Protein 4YJ6 (pdb70)

CATH classification: 3.90.1300.10

Secondary structure (DSSP, 8-state):
--STT--HHHHHHHHHTTSS-HHHHHHHHHHHHHHHHHHH--EEEE-HHHHHHHHHHHHHH--------TT-EE---SS---BT----TTT-GGGTT--BPTT---HHHH--TTSPEE-EEE---GGG-SSS---TTT-PPEETTEEEEE--SSSHHHHHHHHTTS-SEEEEEESSSTTTHHHHHHT-EEEEPPTTTS-----S-TT-SS---EEEEEESSHHHHHH---S----TTSTT-------GGGGTT---TT-EEEE-SSTTT----HHHHHHHHHHHHHHHHTT-EEEE------S-S---HHHH--HHHHHH--HHHHTT--TTTTTGGGS-TT--HHHHHTT--HHHHHHHHHHHHHHHH--TTTTT-SEEE--S----PBP-SSS-----SEETTEE--TTTTT--HHHHHH---EEE---EEETTEEE--EEESTT-HHHHHHHHHHHHHHS--GGGGHHHHT---

Organism: NCBI:txid641298

Structure (mmCIF, N/CA/C/O backbone):
data_4YJ6
#
_entry.id   4YJ6
#
_cell.length_a   75.760
_cell.length_b   75.760
_cell.length_c   214.000
_cell.angle_alpha   90.00
_cell.angle_beta   90.00
_cell.angle_gamma   90.00
#
_symmetry.space_group_name_H-M   'P 41 21 2'
#
loop_
_entity.id
_entity.type
_entity.pdbx_description
1 polymer 'Aryl acylamidase'
2 non-polymer 'PHOSPHATE ION'
3 water water
#
loop_
_atom_site.group_PDB
_atom_site.id
_atom_site.type_symbol
_atom_site.label_atom_id
_atom_site.label_alt_id
_atom_site.label_comp_id
_atom_site.label_asym_id
_atom_site.label_entity_id
_atom_site.label_seq_id
_atom_site.pdbx_PDB_ins_code
_atom_site.Cartn_x
_atom_site.Cartn_y
_atom_site.Cartn_z
_atom_site.occupancy
_atom_site.B_iso_or_equiv
_atom_site.auth_seq_id
_atom_site.auth_comp_id
_atom_site.auth_asym_id
_atom_site.auth_atom_id
_atom_site.pdbx_PDB_model_num
ATOM 1 N N . SER A 1 6 ? 74.643 13.289 111.354 1.00 37.44 6 SER A N 1
ATOM 2 C CA . SER A 1 6 ? 74.015 14.296 112.214 1.00 34.19 6 SER A CA 1
ATOM 3 C C . SER A 1 6 ? 72.489 14.101 112.317 1.00 30.37 6 SER A C 1
ATOM 4 O O . SER A 1 6 ? 71.819 13.784 111.337 1.00 33.01 6 SER A O 1
ATOM 11 N N . PRO A 1 7 ? 71.928 14.264 113.518 1.00 30.77 7 PRO A N 1
ATOM 12 C CA . PRO A 1 7 ? 70.470 14.175 113.540 1.00 27.57 7 PRO A CA 1
ATOM 13 C C . PRO A 1 7 ? 69.815 15.431 112.979 1.00 25.52 7 PRO A C 1
ATOM 14 O O . PRO A 1 7 ? 68.621 15.405 112.714 1.00 29.64 7 PRO A O 1
ATOM 25 N N . VAL A 1 8 ? 70.575 16.514 112.798 1.00 26.24 8 VAL A N 1
ATOM 26 C CA . VAL A 1 8 ? 69.955 17.792 112.431 1.00 22.22 8 VAL A CA 1
ATOM 27 C C . VAL A 1 8 ? 70.532 18.472 111.162 1.00 20.95 8 VAL A C 1
ATOM 28 O O . VAL A 1 8 ? 69.891 19.335 110.606 1.00 18.30 8 VAL A O 1
ATOM 41 N N . HIS A 1 9 ? 71.724 18.105 110.715 1.00 17.58 9 HIS A N 1
ATOM 42 C CA . HIS A 1 9 ? 72.319 18.751 109.539 1.00 17.46 9 HIS A CA 1
ATOM 43 C C . HIS A 1 9 ? 71.347 18.641 108.377 1.00 18.05 9 HIS A C 1
ATOM 44 O O . HIS A 1 9 ? 70.827 17.552 108.096 1.00 18.12 9 HIS A O 1
ATOM 58 N N . TRP A 1 10 ? 71.093 19.771 107.714 1.00 17.46 10 TRP A N 1
ATOM 59 C CA . TRP A 1 10 ? 70.210 19.832 106.532 1.00 15.90 10 TRP A CA 1
ATOM 60 C C . TRP A 1 10 ? 68.701 19.621 106.772 1.00 16.87 10 TRP A C 1
ATOM 61 O O . TRP A 1 10 ? 67.903 19.654 105.817 1.00 18.13 10 TRP A O 1
ATOM 82 N N . LYS A 1 11 ? 68.280 19.408 108.013 1.00 15.54 11 LYS A N 1
ATOM 83 C CA . LYS A 1 11 ? 66.862 19.276 108.286 1.00 16.17 11 LYS A CA 1
ATOM 84 C C . LYS A 1 11 ? 66.200 20.655 108.149 1.00 15.24 11 LYS A C 1
ATOM 85 O O . LYS A 1 11 ? 66.813 21.669 108.524 1.00 14.91 11 LYS A O 1
ATOM 104 N N . SER A 1 12 ? 64.975 20.671 107.636 1.00 14.86 12 SER A N 1
ATOM 105 C CA . SER A 1 12 ? 64.215 21.927 107.555 1.00 12.77 12 SER A CA 1
ATOM 106 C C . SER A 1 12 ? 63.628 22.322 108.905 1.00 14.26 12 SER A C 1
ATOM 107 O O . SER A 1 12 ? 63.553 21.515 109.830 1.00 12.92 12 SER A O 1
ATOM 115 N N . ALA A 1 13 ? 63.227 23.584 109.038 1.00 13.17 13 ALA A N 1
ATOM 116 C CA . ALA A 1 13 ? 62.521 23.994 110.254 1.00 14.79 13 ALA A CA 1
ATOM 117 C C . ALA A 1 13 ? 61.226 23.201 110.394 1.00 13.58 13 ALA A C 1
ATOM 118 O O . ALA A 1 13 ? 60.863 22.801 111.499 1.00 13.16 13 ALA A O 1
ATOM 125 N N . ALA A 1 14 ? 60.514 22.987 109.280 1.00 12.43 14 ALA A N 1
ATOM 126 C CA . ALA A 1 14 ? 59.287 22.202 109.338 1.00 14.65 14 ALA A CA 1
ATOM 127 C C . ALA A 1 14 ? 59.601 20.799 109.865 1.00 13.67 14 ALA A C 1
ATOM 128 O O . ALA A 1 14 ? 58.871 20.265 110.700 1.00 14.84 14 ALA A O 1
ATOM 135 N N . GLU A 1 15 ? 60.689 20.211 109.407 1.00 12.53 15 GLU A N 1
ATOM 136 C CA . GLU A 1 15 ? 61.051 18.860 109.869 1.00 13.79 15 GLU A CA 1
ATOM 137 C C . GLU A 1 15 ? 61.416 18.852 111.342 1.00 14.19 15 GLU A C 1
ATOM 138 O O . GLU A 1 15 ? 60.979 17.981 112.079 1.00 15.02 15 GLU A O 1
ATOM 150 N N . ILE A 1 16 ? 62.234 19.805 111.776 1.00 12.96 16 ILE A N 1
ATOM 151 C CA . ILE A 1 16 ? 62.594 19.867 113.200 1.00 14.47 16 ILE A CA 1
ATOM 152 C C . ILE A 1 16 ? 61.389 20.080 114.094 1.00 14.14 16 ILE A C 1
ATOM 153 O O . ILE A 1 16 ? 61.262 19.458 115.165 1.00 14.39 16 ILE A O 1
ATOM 169 N N . VAL A 1 17 ? 60.504 20.989 113.711 1.00 12.79 17 VAL A N 1
ATOM 170 C CA . VAL A 1 17 ? 59.300 21.218 114.504 1.00 14.48 17 VAL A CA 1
ATOM 171 C C . VAL A 1 17 ? 58.578 19.882 114.730 1.00 15.98 17 VAL A C 1
ATOM 172 O O . VAL A 1 17 ? 58.123 19.569 115.826 1.00 15.66 17 VAL A O 1
ATOM 185 N N . GLU A 1 18 ? 58.456 19.100 113.667 1.00 14.98 18 GLU A N 1
ATOM 186 C CA . GLU A 1 18 ? 57.719 17.832 113.785 1.00 15.37 18 GLU A CA 1
ATOM 187 C C . GLU A 1 18 ? 58.489 16.808 114.626 1.00 16.30 18 GLU A C 1
ATOM 188 O O . GLU A 1 18 ? 57.883 16.060 115.419 1.00 16.70 18 GLU A O 1
ATOM 200 N N . LEU A 1 19 ? 59.809 16.739 114.436 1.00 13.22 19 LEU A N 1
ATOM 201 C CA . LEU A 1 19 ? 60.663 15.823 115.199 1.00 14.77 19 LEU A CA 1
ATOM 202 C C . LEU A 1 19 ? 60.547 16.134 116.690 1.00 15.79 19 LEU A C 1
ATOM 203 O O . LEU A 1 19 ? 60.473 15.239 117.527 1.00 13.89 19 LEU A O 1
ATOM 219 N N . VAL A 1 20 ? 60.513 17.417 117.023 1.00 12.67 20 VAL A N 1
ATOM 220 C CA . VAL A 1 20 ? 60.463 17.794 118.436 1.00 14.00 20 VAL A CA 1
ATOM 221 C C . VAL A 1 20 ? 59.039 17.602 119.004 1.00 16.69 20 VAL A C 1
ATOM 222 O O . VAL A 1 20 ? 58.871 17.041 120.092 1.00 17.66 20 VAL A O 1
ATOM 235 N N . LYS A 1 21 ? 58.012 17.985 118.241 1.00 15.20 21 LYS A N 1
ATOM 236 C CA . LYS A 1 21 ? 56.640 17.883 118.712 1.00 21.01 21 LYS A CA 1
ATOM 237 C C . LYS A 1 21 ? 56.255 16.424 118.933 1.00 19.47 21 LYS A C 1
ATOM 238 O O . LYS A 1 21 ? 55.537 16.093 119.894 1.00 23.50 21 LYS A O 1
ATOM 257 N N . SER A 1 22 ? 56.713 15.550 118.049 1.00 18.46 22 SER A N 1
ATOM 258 C CA . SER A 1 22 ? 56.414 14.123 118.179 1.00 21.39 22 SER A CA 1
ATOM 259 C C . SER A 1 22 ? 57.335 13.381 119.142 1.00 22.49 22 SER A C 1
ATOM 260 O O . SER A 1 22 ? 57.259 12.144 119.263 1.00 19.79 22 SER A O 1
ATOM 268 N N . LYS A 1 23 ? 58.191 14.132 119.837 1.00 17.28 23 LYS A N 1
ATOM 269 C CA . LYS A 1 23 ? 59.139 13.574 120.802 1.00 20.43 23 LYS A CA 1
ATOM 270 C C . LYS A 1 23 ? 60.143 12.599 120.197 1.00 20.53 23 LYS A C 1
ATOM 271 O O . LYS A 1 23 ? 60.667 11.725 120.891 1.00 19.39 23 LYS A O 1
ATOM 290 N N . GLN A 1 24 ? 60.435 12.732 118.909 1.00 16.09 24 GLN A N 1
ATOM 291 C CA . GLN A 1 24 ? 61.479 11.908 118.322 1.00 18.34 24 GLN A CA 1
ATOM 292 C C . GLN A 1 24 ? 62.872 12.369 118.708 1.00 23.11 24 GLN A C 1
ATOM 293 O O . GLN A 1 24 ? 63.818 11.578 118.742 1.00 21.96 24 GLN A O 1
ATOM 307 N N . ILE A 1 25 ? 63.004 13.656 118.999 1.00 18.09 25 ILE A N 1
ATOM 308 C CA . ILE A 1 25 ? 64.292 14.194 119.397 1.00 17.84 25 ILE A CA 1
ATOM 309 C C . ILE A 1 25 ? 64.003 15.241 120.461 1.00 17.11 25 ILE A C 1
ATOM 310 O O . ILE A 1 25 ? 63.024 15.967 120.354 1.00 16.86 25 ILE A O 1
ATOM 326 N N . SER A 1 26 ? 64.835 15.292 121.494 1.00 18.08 26 SER A N 1
ATOM 327 C CA . SER A 1 26 ? 64.698 16.309 122.534 1.00 15.59 26 SER A CA 1
ATOM 328 C C . SER A 1 26 ? 65.273 17.645 122.070 1.00 14.77 26 SER A C 1
ATOM 329 O O . SER A 1 26 ? 66.258 17.661 121.372 1.00 15.26 26 SER A O 1
ATOM 337 N N . PRO A 1 27 ? 64.672 18.767 122.521 1.00 13.62 27 PRO A N 1
ATOM 338 C CA . PRO A 1 27 ? 65.307 20.082 122.324 1.00 14.47 27 PRO A CA 1
ATOM 339 C C . PRO A 1 27 ? 66.767 20.069 122.794 1.00 13.77 27 PRO A C 1
ATOM 340 O O . PRO A 1 27 ? 67.615 20.698 122.164 1.00 13.55 27 PRO A O 1
ATOM 351 N N . ARG A 1 28 ? 67.066 19.363 123.885 1.00 14.68 28 ARG A N 1
ATOM 352 C CA . ARG A 1 28 ? 68.455 19.271 124.327 1.00 17.25 28 ARG A CA 1
ATOM 353 C C . ARG A 1 28 ? 69.354 18.714 123.241 1.00 15.48 28 ARG A C 1
ATOM 354 O O . ARG A 1 28 ? 70.470 19.181 123.052 1.00 16.10 28 ARG A O 1
ATOM 375 N N . GLU A 1 29 ? 68.876 17.691 122.521 1.00 15.08 29 GLU A N 1
ATOM 376 C CA . GLU A 1 29 ? 69.705 17.051 121.535 1.00 16.51 29 GLU A CA 1
ATOM 377 C C . GLU A 1 29 ? 69.811 17.956 120.298 1.00 15.59 29 GLU A C 1
ATOM 378 O O . GLU A 1 29 ? 70.842 18.028 119.669 1.00 16.54 29 GLU A O 1
ATOM 390 N N . VAL A 1 30 ? 68.747 18.680 119.983 1.00 13.21 30 VAL A N 1
ATOM 391 C CA . VAL A 1 30 ? 68.843 19.647 118.884 1.00 13.80 30 VAL A CA 1
ATOM 392 C C . VAL A 1 30 ? 69.962 20.642 119.189 1.00 13.93 30 VAL A C 1
ATOM 393 O O . VAL A 1 30 ? 70.782 20.952 118.335 1.00 14.55 30 VAL A O 1
ATOM 406 N N . VAL A 1 31 ? 70.008 21.153 120.417 1.00 13.10 31 VAL A N 1
ATOM 407 C CA . VAL A 1 31 ? 71.034 22.159 120.745 1.00 12.63 31 VAL A CA 1
ATOM 408 C C . VAL A 1 31 ? 72.438 21.546 120.670 1.00 15.08 31 VAL A C 1
ATOM 409 O O . VAL A 1 31 ? 73.335 22.124 120.061 1.00 14.93 31 VAL A O 1
ATOM 422 N N . GLU A 1 32 ? 72.652 20.376 121.287 1.00 14.47 32 GLU A N 1
ATOM 423 C CA . GLU A 1 32 ? 74.023 19.831 121.311 1.00 14.35 32 GLU A CA 1
ATOM 424 C C . GLU A 1 32 ? 74.486 19.451 119.911 1.00 16.79 32 GLU A C 1
ATOM 425 O O . GLU A 1 32 ? 75.637 19.645 119.556 1.00 16.06 32 GLU A O 1
ATOM 437 N N . SER A 1 33 ? 73.576 18.922 119.101 1.00 15.25 33 SER A N 1
ATOM 438 C CA . SER A 1 33 ? 73.918 18.534 117.737 1.00 16.50 33 SER A CA 1
ATOM 439 C C . SER A 1 33 ? 74.177 19.752 116.857 1.00 16.92 33 SER A C 1
ATOM 440 O O . SER A 1 33 ? 75.003 19.687 115.943 1.00 16.91 33 SER A O 1
ATOM 448 N N . THR A 1 34 ? 73.483 20.851 117.128 1.00 15.36 34 THR A N 1
ATOM 449 C CA . THR A 1 34 ? 73.713 22.081 116.358 1.00 15.27 34 THR A CA 1
ATOM 450 C C . THR A 1 34 ? 75.063 22.662 116.768 1.00 15.55 34 THR A C 1
ATOM 451 O O . THR A 1 34 ? 75.825 23.150 115.948 1.00 14.75 34 THR A O 1
ATOM 462 N N . ILE A 1 35 ? 75.365 22.581 118.056 1.00 14.99 35 ILE A N 1
ATOM 463 C CA . ILE A 1 35 ? 76.636 23.069 118.564 1.00 13.66 35 ILE A CA 1
ATOM 464 C C . ILE A 1 35 ? 77.758 22.276 117.886 1.00 15.48 35 ILE A C 1
ATOM 465 O O . ILE A 1 35 ? 78.761 22.842 117.464 1.00 15.05 35 ILE A O 1
ATOM 481 N N . ASP A 1 36 ? 77.571 20.970 117.768 1.00 15.59 36 ASP A N 1
ATOM 482 C CA . ASP A 1 36 ? 78.582 20.141 117.132 1.00 18.31 36 ASP A CA 1
ATOM 483 C C . ASP A 1 36 ? 78.841 20.627 115.706 1.00 19.50 36 ASP A C 1
ATOM 484 O O . ASP A 1 36 ? 80.005 20.723 115.276 1.00 18.51 36 ASP A O 1
ATOM 493 N N . LEU A 1 37 ? 77.764 20.930 114.971 1.00 17.86 37 LEU A N 1
ATOM 494 C CA . LEU A 1 37 ? 77.906 21.408 113.585 1.00 17.03 37 LEU A CA 1
ATOM 495 C C . LEU A 1 37 ? 78.624 22.759 113.531 1.00 16.16 37 LEU A C 1
ATOM 496 O O . LEU A 1 37 ? 79.455 22.981 112.659 1.00 17.49 37 LEU A O 1
ATOM 512 N N . ILE A 1 38 ? 78.291 23.667 114.448 1.00 13.54 38 ILE A N 1
ATOM 513 C CA . ILE A 1 38 ? 78.965 24.946 114.470 1.00 14.61 38 ILE A CA 1
ATOM 514 C C . ILE A 1 38 ? 80.441 24.724 114.758 1.00 18.10 38 ILE A C 1
ATOM 515 O O . ILE A 1 38 ? 81.299 25.286 114.093 1.00 16.49 38 ILE A O 1
ATOM 531 N N . GLU A 1 39 ? 80.748 23.929 115.786 1.00 16.00 39 GLU A N 1
ATOM 532 C CA . GLU A 1 39 ? 82.143 23.752 116.155 1.00 19.05 39 GLU A CA 1
ATOM 533 C C . GLU A 1 39 ? 82.957 23.075 115.052 1.00 18.14 39 GLU A C 1
ATOM 534 O O . GLU A 1 39 ? 84.141 23.361 114.885 1.00 21.70 39 GLU A O 1
ATOM 546 N N . GLN A 1 40 ? 82.314 22.193 114.297 1.00 17.87 40 GLN A N 1
ATOM 547 C CA . GLN A 1 40 ? 82.976 21.406 113.273 1.00 20.60 40 GLN A CA 1
ATOM 548 C C . GLN A 1 40 ? 83.120 22.196 111.962 1.00 21.16 40 GLN A C 1
ATOM 549 O O . GLN A 1 40 ? 84.151 22.119 111.293 1.00 22.33 40 GLN A O 1
ATOM 563 N N . ARG A 1 41 ? 82.086 22.965 111.621 1.00 17.57 41 ARG A N 1
ATOM 564 C CA . ARG A 1 41 ? 81.941 23.499 110.253 1.00 17.56 41 ARG A CA 1
ATOM 565 C C . ARG A 1 41 ? 82.182 25.008 110.163 1.00 20.18 41 ARG A C 1
ATOM 566 O O . ARG A 1 41 ? 82.622 25.513 109.129 1.00 17.26 41 ARG A O 1
ATOM 587 N N . ASP A 1 42 ? 81.958 25.728 111.258 1.00 17.17 42 ASP A N 1
ATOM 588 C CA . ASP A 1 42 ? 82.088 27.180 111.217 1.00 20.10 42 ASP A CA 1
ATOM 589 C C . ASP A 1 42 ? 83.524 27.680 111.209 1.00 20.36 42 ASP A C 1
ATOM 590 O O . ASP A 1 42 ? 83.758 28.777 110.780 1.00 22.05 42 ASP A O 1
ATOM 599 N N . PRO A 1 43 ? 84.502 26.885 111.685 1.00 22.88 43 PRO A N 1
ATOM 600 C CA . PRO A 1 43 ? 85.870 27.421 111.598 1.00 22.17 43 PRO A CA 1
ATOM 601 C C . PRO A 1 43 ? 86.251 27.935 110.215 1.00 21.17 43 PRO A C 1
ATOM 602 O O . PRO A 1 43 ? 86.872 28.990 110.146 1.00 26.57 43 PRO A O 1
ATOM 613 N N . GLY A 1 44 ? 85.882 27.241 109.143 1.00 22.30 44 GLY A N 1
ATOM 614 C CA . GLY A 1 44 ? 86.188 27.730 107.809 1.00 24.05 44 GLY A CA 1
ATOM 615 C C . GLY A 1 44 ? 85.302 28.895 107.376 1.00 23.85 44 GLY A C 1
ATOM 616 O O . GLY A 1 44 ? 85.772 29.847 106.741 1.00 25.02 44 GLY A O 1
ATOM 620 N N . LEU A 1 45 ? 84.023 28.817 107.714 1.00 20.39 45 LEU A N 1
ATOM 621 C CA . LEU A 1 45 ? 83.064 29.844 107.306 1.00 17.31 45 LEU A CA 1
ATOM 622 C C . LEU A 1 45 ? 83.215 31.164 108.052 1.00 18.06 45 LEU A C 1
ATOM 623 O O . LEU A 1 45 ? 82.989 32.205 107.467 1.00 18.62 45 LEU A O 1
ATOM 639 N N . ASN A 1 46 ? 83.530 31.128 109.347 1.00 15.90 46 ASN A N 1
ATOM 640 C CA . ASN A 1 46 ? 83.677 32.326 110.163 1.00 17.33 46 ASN A CA 1
ATOM 641 C C . ASN A 1 46 ? 82.381 33.130 110.138 1.00 16.47 46 ASN A C 1
ATOM 642 O O . ASN A 1 46 ? 82.398 34.347 109.957 1.00 14.84 46 ASN A O 1
ATOM 653 N N . ALA A 1 47 ? 81.276 32.424 110.352 1.00 15.35 47 ALA A N 1
ATOM 654 C CA . ALA A 1 47 ? 79.944 33.038 110.341 1.00 15.12 47 ALA A CA 1
ATOM 655 C C . ALA A 1 47 ? 79.483 33.442 111.747 1.00 16.60 47 ALA A C 1
ATOM 656 O O . ALA A 1 47 ? 78.745 34.392 111.905 1.00 14.62 47 ALA A O 1
ATOM 663 N N . VAL A 1 48 ? 79.921 32.712 112.769 1.00 14.24 48 VAL A N 1
ATOM 664 C CA . VAL A 1 48 ? 79.442 32.955 114.138 1.00 13.48 48 VAL A CA 1
ATOM 665 C C . VAL A 1 48 ? 80.365 33.916 114.867 1.00 16.50 48 VAL A C 1
ATOM 666 O O . VAL A 1 48 ? 81.583 33.742 114.846 1.00 18.63 48 VAL A O 1
ATOM 679 N N . VAL A 1 49 ? 79.801 34.948 115.485 1.00 13.93 49 VAL A N 1
ATOM 680 C CA . VAL A 1 49 ? 80.599 35.907 116.219 1.00 14.53 49 VAL A CA 1
ATOM 681 C C . VAL A 1 49 ? 80.309 35.907 117.723 1.00 16.48 49 VAL A C 1
ATOM 682 O O . VAL A 1 49 ? 81.076 36.488 118.496 1.00 17.20 49 VAL A O 1
ATOM 695 N N . TYR A 1 50 ? 79.221 35.277 118.142 1.00 15.14 50 TYR A N 1
ATOM 696 C CA . TYR A 1 50 ? 78.930 35.113 119.586 1.00 14.30 50 TYR A CA 1
ATOM 697 C C . TYR A 1 50 ? 78.227 33.778 119.759 1.00 15.27 50 TYR A C 1
ATOM 698 O O . TYR A 1 50 ? 77.333 33.442 118.966 1.00 13.90 50 TYR A O 1
ATOM 716 N N . LYS A 1 51 ? 78.612 33.019 120.791 1.00 14.88 51 LYS A N 1
ATOM 717 C CA . LYS A 1 51 ? 77.991 31.738 121.061 1.00 15.24 51 LYS A CA 1
ATOM 718 C C . LYS A 1 51 ? 77.271 31.848 122.390 1.00 14.31 51 LYS A C 1
ATOM 719 O O . LYS A 1 51 ? 77.872 32.279 123.391 1.00 15.93 51 LYS A O 1
ATOM 738 N N . ALA A 1 52 ? 75.987 31.492 122.385 1.00 12.81 52 ALA A N 1
ATOM 739 C CA . ALA A 1 52 ? 75.145 31.548 123.590 1.00 14.26 52 ALA A CA 1
ATOM 740 C C . ALA A 1 52 ? 74.706 30.123 123.941 1.00 13.97 52 ALA A C 1
ATOM 741 O O . ALA A 1 52 ? 73.521 29.842 124.171 1.00 15.03 52 ALA A O 1
ATOM 748 N N . TYR A 1 53 ? 75.680 29.239 124.017 1.00 13.30 53 TYR A N 1
ATOM 749 C CA . TYR A 1 53 ? 75.368 27.832 124.122 1.00 14.35 53 TYR A CA 1
ATOM 750 C C . TYR A 1 53 ? 74.662 27.521 125.439 1.00 12.99 53 TYR A C 1
ATOM 751 O O . TYR A 1 53 ? 73.691 26.758 125.477 1.00 12.88 53 TYR A O 1
ATOM 769 N N . ASP A 1 54 ? 75.136 28.075 126.552 1.00 13.36 54 ASP A N 1
ATOM 770 C CA . ASP A 1 54 ? 74.487 27.696 127.810 1.00 12.64 54 ASP A CA 1
ATOM 771 C C . ASP A 1 54 ? 73.062 28.235 127.879 1.00 15.09 54 ASP A C 1
ATOM 772 O O . ASP A 1 54 ? 72.167 27.575 128.401 1.00 14.46 54 ASP A O 1
ATOM 781 N N . GLU A 1 55 ? 72.823 29.414 127.301 1.00 12.77 55 GLU A N 1
ATOM 782 C CA . GLU A 1 55 ? 71.476 29.940 127.324 1.00 14.69 55 GLU A CA 1
ATOM 783 C C . GLU A 1 55 ? 70.554 29.017 126.553 1.00 13.58 55 GLU A C 1
ATOM 784 O O . GLU A 1 55 ? 69.417 28.757 126.973 1.00 13.91 55 GLU A O 1
ATOM 796 N N . ALA A 1 56 ? 71.021 28.592 125.381 1.00 10.69 56 ALA A N 1
ATOM 797 C CA . ALA A 1 56 ? 70.259 27.685 124.571 1.00 12.92 56 ALA A CA 1
ATOM 798 C C . ALA A 1 56 ? 70.005 26.386 125.318 1.00 12.60 56 ALA A C 1
ATOM 799 O O . ALA A 1 56 ? 68.900 25.846 125.216 1.00 11.80 56 ALA A O 1
ATOM 806 N N . ARG A 1 57 ? 71.002 25.888 126.058 1.00 13.53 57 ARG A N 1
ATOM 807 C CA . ARG A 1 57 ? 70.817 24.641 126.854 1.00 13.77 57 ARG A CA 1
ATOM 808 C C . ARG A 1 57 ? 69.757 24.818 127.929 1.00 14.56 57 ARG A C 1
ATOM 809 O O . ARG A 1 57 ? 68.932 23.911 128.169 1.00 12.41 57 ARG A O 1
ATOM 830 N N . GLU A 1 58 ? 69.767 25.982 128.582 1.00 13.11 58 GLU A N 1
ATOM 831 C CA . GLU A 1 58 ? 68.771 26.304 129.605 1.00 14.03 58 GLU A CA 1
ATOM 832 C C . GLU A 1 58 ? 67.391 26.359 129.015 1.00 14.11 58 GLU A C 1
ATOM 833 O O . GLU A 1 58 ? 66.447 25.773 129.547 1.00 13.24 58 GLU A O 1
ATOM 845 N N . LYS A 1 59 ? 67.277 27.024 127.861 1.00 12.65 59 LYS A N 1
ATOM 846 C CA . LYS A 1 59 ? 65.977 27.135 127.219 1.00 14.15 59 LYS A CA 1
ATOM 847 C C . LYS A 1 59 ? 65.536 25.758 126.768 1.00 13.77 59 LYS A C 1
ATOM 848 O O . LYS A 1 59 ? 64.359 25.437 126.855 1.00 12.79 59 LYS A O 1
ATOM 867 N N . ALA A 1 60 ? 66.473 24.957 126.264 1.00 11.97 60 ALA A N 1
ATOM 868 C CA . ALA A 1 60 ? 66.097 23.613 125.791 1.00 12.03 60 ALA A CA 1
ATOM 869 C C . ALA A 1 60 ? 65.585 22.751 126.939 1.00 13.85 60 ALA A C 1
ATOM 870 O O . ALA A 1 60 ? 64.644 21.969 126.755 1.00 12.55 60 ALA A O 1
ATOM 877 N N . ALA A 1 61 ? 66.220 22.850 128.114 1.00 12.68 61 ALA A N 1
ATOM 878 C CA . ALA A 1 61 ? 65.748 22.052 129.290 1.00 11.82 61 ALA A CA 1
ATOM 879 C C . ALA A 1 61 ? 64.328 22.416 129.672 1.00 12.33 61 ALA A C 1
ATOM 880 O O . ALA A 1 61 ? 63.511 21.553 129.981 1.00 13.26 61 ALA A O 1
ATOM 887 N N . ALA A 1 62 ? 64.016 23.710 129.645 1.00 11.73 62 ALA A N 1
ATOM 888 C CA . ALA A 1 62 ? 62.683 24.171 130.007 1.00 14.99 62 ALA A CA 1
ATOM 889 C C . ALA A 1 62 ? 61.665 23.745 128.933 1.00 13.20 62 ALA A C 1
ATOM 890 O O . ALA A 1 62 ? 60.538 23.366 129.246 1.00 13.19 62 ALA A O 1
ATOM 897 N N . LEU A 1 63 ? 62.081 23.794 127.670 1.00 10.74 63 LEU A N 1
ATOM 898 C CA . LEU A 1 63 ? 61.182 23.410 126.570 1.00 11.92 63 LEU A CA 1
ATOM 899 C C . LEU A 1 63 ? 60.913 21.911 126.662 1.00 13.11 63 LEU A C 1
ATOM 900 O O . LEU A 1 63 ? 59.768 21.431 126.501 1.00 13.91 63 LEU A O 1
ATOM 916 N N . GLU A 1 64 ? 61.971 21.169 126.958 1.00 13.75 64 GLU A N 1
ATOM 917 C CA . GLU A 1 64 ? 61.832 19.724 127.089 1.00 13.57 64 GLU A CA 1
ATOM 918 C C . GLU A 1 64 ? 60.847 19.407 128.212 1.00 14.07 64 GLU A C 1
ATOM 919 O O . GLU A 1 64 ? 59.978 18.530 128.050 1.00 13.59 64 GLU A O 1
ATOM 931 N N . ARG A 1 65 ? 60.955 20.127 129.334 1.00 12.47 65 ARG A N 1
ATOM 932 C CA . ARG A 1 65 ? 60.026 19.863 130.438 1.00 15.51 65 ARG A CA 1
ATOM 933 C C . ARG A 1 65 ? 58.581 20.145 130.027 1.00 16.05 65 ARG A C 1
ATOM 934 O O . ARG A 1 65 ? 57.690 19.353 130.305 1.00 16.49 65 ARG A O 1
ATOM 955 N N . ARG A 1 66 ? 58.334 21.262 129.343 1.00 12.85 66 ARG A N 1
ATOM 956 C CA . ARG A 1 66 ? 56.991 21.573 128.896 1.00 14.51 66 ARG A CA 1
ATOM 957 C C . ARG A 1 66 ? 56.455 20.515 127.924 1.00 15.92 66 ARG A C 1
ATOM 958 O O . ARG A 1 66 ? 55.294 20.124 128.017 1.00 16.87 66 ARG A O 1
ATOM 979 N N . ILE A 1 67 ? 57.297 20.056 126.996 1.00 14.18 67 ILE A N 1
ATOM 980 C CA . ILE A 1 67 ? 56.873 19.015 126.052 1.00 15.91 67 ILE A CA 1
ATOM 981 C C . ILE A 1 67 ? 56.500 17.734 126.800 1.00 19.77 67 ILE A C 1
ATOM 982 O O . ILE A 1 67 ? 55.487 17.086 126.499 1.00 20.29 67 ILE A O 1
ATOM 1010 N N . GLN A 1 69 ? 55.511 17.397 129.855 1.00 20.28 69 GLN A N 1
ATOM 1011 C CA . GLN A 1 69 ? 54.331 17.590 130.704 1.00 21.59 69 GLN A CA 1
ATOM 1012 C C . GLN A 1 69 ? 53.103 18.014 129.932 1.00 20.89 69 GLN A C 1
ATOM 1013 O O . GLN A 1 69 ? 52.042 18.224 130.523 1.00 23.11 69 GLN A O 1
ATOM 1027 N N . GLY A 1 70 ? 53.228 18.155 128.611 1.00 19.19 70 GLY A N 1
ATOM 1028 C CA . GLY A 1 70 ? 52.100 18.537 127.778 1.00 20.59 70 GLY A CA 1
ATOM 1029 C C . GLY A 1 70 ? 51.615 19.959 127.957 1.00 21.36 70 GLY A C 1
ATOM 1030 O O . GLY A 1 70 ? 50.449 20.254 127.728 1.00 23.11 70 GLY A O 1
ATOM 1034 N N . GLU A 1 71 ? 52.513 20.850 128.373 1.00 17.31 71 GLU A N 1
ATOM 1035 C CA . GLU A 1 71 ? 52.230 22.284 128.462 1.00 16.32 71 GLU A CA 1
ATOM 1036 C C . GLU A 1 71 ? 52.408 22.986 127.110 1.00 17.18 71 GLU A C 1
ATOM 1037 O O . GLU A 1 71 ? 53.025 22.430 126.192 1.00 17.31 71 GLU A O 1
ATOM 1049 N N . PRO A 1 72 ? 51.846 24.184 126.965 1.00 17.18 72 PRO A N 1
ATOM 1050 C CA . PRO A 1 72 ? 51.865 24.818 125.632 1.00 19.05 72 PRO A CA 1
ATOM 1051 C C . PRO A 1 72 ? 53.266 25.144 125.158 1.00 18.64 72 PRO A C 1
ATOM 1052 O O . PRO A 1 72 ? 54.131 25.577 125.937 1.00 15.67 72 PRO A O 1
ATOM 1063 N N . VAL A 1 73 ? 53.494 24.890 123.872 1.00 16.24 73 VAL A N 1
ATOM 1064 C CA . VAL A 1 73 ? 54.777 25.223 123.274 1.00 16.19 73 VAL A CA 1
ATOM 1065 C C . VAL A 1 73 ? 54.509 25.977 121.964 1.00 15.34 73 VAL A C 1
ATOM 1066 O O . VAL A 1 73 ? 53.404 25.941 121.415 1.00 16.47 73 VAL A O 1
ATOM 1079 N N . GLY A 1 74 ? 55.530 26.673 121.479 1.00 13.85 74 GLY A N 1
ATOM 1080 C CA . GLY A 1 74 ? 55.342 27.574 120.357 1.00 14.23 74 GLY A CA 1
ATOM 1081 C C . GLY A 1 74 ? 55.405 26.915 118.991 1.00 15.38 74 GLY A C 1
ATOM 1082 O O . GLY A 1 74 ? 55.713 25.726 118.830 1.00 14.21 74 GLY A O 1
ATOM 1103 N N . LEU A 1 76 ? 57.403 27.249 116.527 1.00 13.69 76 LEU A N 1
ATOM 1104 C CA . LEU A 1 76 ? 58.733 26.867 116.043 1.00 11.99 76 LEU A CA 1
ATOM 1105 C C . LEU A 1 76 ? 59.485 26.108 117.139 1.00 12.47 76 LEU A C 1
ATOM 1106 O O . LEU A 1 76 ? 60.704 26.132 117.214 1.00 12.11 76 LEU A O 1
ATOM 1122 N N . ALA A 1 77 ? 58.752 25.405 117.986 1.00 11.42 77 ALA A N 1
ATOM 1123 C CA . ALA A 1 77 ? 59.401 24.767 119.126 1.00 12.85 77 ALA A CA 1
ATOM 1124 C C . ALA A 1 77 ? 60.578 23.868 118.737 1.00 11.36 77 ALA A C 1
ATOM 1125 O O . ALA A 1 77 ? 60.431 22.878 117.997 1.00 13.48 77 ALA A O 1
ATOM 1132 N N . GLY A 1 78 ? 61.749 24.229 119.240 1.00 10.51 78 GLY A N 1
ATOM 1133 C CA . GLY A 1 78 ? 62.949 23.437 119.050 1.00 11.23 78 GLY A CA 1
ATOM 1134 C C . GLY A 1 78 ? 63.777 23.805 117.822 1.00 12.07 78 GLY A C 1
ATOM 1135 O O . GLY A 1 78 ? 64.846 23.267 117.630 1.00 13.14 78 GLY A O 1
ATOM 1139 N N . VAL A 1 79 ? 63.294 24.717 116.987 1.00 10.96 79 VAL A N 1
ATOM 1140 C CA . VAL A 1 79 ? 64.052 25.064 115.783 1.00 11.72 79 VAL A CA 1
ATOM 1141 C C . VAL A 1 79 ? 65.248 25.907 116.194 1.00 10.60 79 VAL A C 1
ATOM 1142 O O . VAL A 1 79 ? 65.068 26.960 116.792 1.00 11.60 79 VAL A O 1
ATOM 1155 N N . PRO A 1 80 ? 66.480 25.487 115.850 1.00 11.59 80 PRO A N 1
ATOM 1156 C CA . PRO A 1 80 ? 67.654 26.272 116.242 1.00 11.02 80 PRO A CA 1
ATOM 1157 C C . PRO A 1 80 ? 67.917 27.408 115.272 1.00 13.05 80 PRO A C 1
ATOM 1158 O O . PRO A 1 80 ? 67.747 27.221 114.076 1.00 12.26 80 PRO A O 1
ATOM 1169 N N . THR A 1 81 ? 68.355 28.556 115.770 1.00 11.27 81 THR A N 1
ATOM 1170 C CA . THR A 1 81 ? 68.621 29.660 114.859 1.00 11.19 81 THR A CA 1
ATOM 1171 C C . THR A 1 81 ? 69.638 30.597 115.506 1.00 11.60 81 THR A C 1
ATOM 1172 O O . THR A 1 81 ? 70.013 30.408 116.676 1.00 11.63 81 THR A O 1
ATOM 1183 N N . LEU A 1 82 ? 70.124 31.574 114.746 1.00 10.45 82 LEU A N 1
ATOM 1184 C CA . LEU A 1 82 ? 70.999 32.615 115.298 1.00 11.24 82 LEU A CA 1
ATOM 1185 C C . LEU A 1 82 ? 70.538 33.982 114.784 1.00 12.08 82 LEU A C 1
ATOM 1186 O O . LEU A 1 82 ? 69.948 34.054 113.679 1.00 11.74 82 LEU A O 1
ATOM 1219 N N . LYS A 1 84 ? 71.442 38.226 114.006 1.00 11.58 84 LYS A N 1
ATOM 1220 C CA . LYS A 1 84 ? 72.548 38.958 113.362 1.00 10.92 84 LYS A CA 1
ATOM 1221 C C . LYS A 1 84 ? 73.144 40.027 114.281 1.00 12.97 84 LYS A C 1
ATOM 1222 O O . LYS A 1 84 ? 72.407 40.807 114.913 1.00 11.91 84 LYS A O 1
ATOM 1241 N N . ASP A 1 85 ? 74.473 40.117 114.304 1.00 12.16 85 ASP A N 1
ATOM 1242 C CA . ASP A 1 85 ? 75.160 41.131 115.096 1.00 13.57 85 ASP A CA 1
ATOM 1243 C C . ASP A 1 85 ? 75.243 42.494 114.357 1.00 14.81 85 ASP A C 1
ATOM 1244 O O . ASP A 1 85 ? 76.333 42.962 114.008 1.00 13.85 85 ASP A O 1
ATOM 1253 N N . LEU A 1 86 ? 74.098 43.142 114.141 1.00 11.63 86 LEU A N 1
ATOM 1254 C CA . LEU A 1 86 ? 74.074 44.479 113.560 1.00 12.21 86 LEU A CA 1
ATOM 1255 C C . LEU A 1 86 ? 72.890 45.194 114.208 1.00 12.80 86 LEU A C 1
ATOM 1256 O O . LEU A 1 86 ? 71.738 44.846 113.941 1.00 12.69 86 LEU A O 1
ATOM 1272 N N . PHE A 1 87 ? 73.201 46.137 115.108 1.00 12.48 87 PHE A N 1
ATOM 1273 C CA . PHE A 1 87 ? 72.205 46.724 116.002 1.00 13.78 87 PHE A CA 1
ATOM 1274 C C . PHE A 1 87 ? 71.432 45.631 116.750 1.00 17.17 87 PHE A C 1
ATOM 1275 O O . PHE A 1 87 ? 70.244 45.772 117.042 1.00 14.55 87 PHE A O 1
ATOM 1292 N N . ALA A 1 88 ? 72.133 44.550 117.064 1.00 15.18 88 ALA A N 1
ATOM 1293 C CA . ALA A 1 88 ? 71.545 43.477 117.875 1.00 12.56 88 ALA A CA 1
ATOM 1294 C C . ALA A 1 88 ? 71.051 44.069 119.188 1.00 15.20 88 ALA A C 1
ATOM 1295 O O . ALA A 1 88 ? 71.768 44.839 119.812 1.00 16.10 88 ALA A O 1
ATOM 1302 N N . ALA A 1 89 ? 69.841 43.710 119.607 1.00 12.35 89 ALA A N 1
ATOM 1303 C CA . ALA A 1 89 ? 69.447 43.977 120.992 1.00 12.19 89 ALA A CA 1
ATOM 1304 C C . ALA A 1 89 ? 68.844 42.708 121.568 1.00 14.18 89 ALA A C 1
ATOM 1305 O O . ALA A 1 89 ? 67.783 42.244 121.131 1.00 14.12 89 ALA A O 1
ATOM 1312 N N . LYS A 1 90 ? 69.532 42.134 122.552 1.00 13.24 90 LYS A N 1
ATOM 1313 C CA . LYS A 1 90 ? 68.974 40.996 123.282 1.00 16.41 90 LYS A CA 1
ATOM 1314 C C . LYS A 1 90 ? 69.601 41.076 124.664 1.00 17.21 90 LYS A C 1
ATOM 1315 O O . LYS A 1 90 ? 70.820 41.114 124.793 1.00 15.07 90 LYS A O 1
ATOM 1334 N N . PRO A 1 91 ? 68.772 41.134 125.699 1.00 16.03 91 PRO A N 1
ATOM 1335 C CA . PRO A 1 91 ? 69.354 41.453 127.015 1.00 18.80 91 PRO A CA 1
ATOM 1336 C C . PRO A 1 91 ? 70.518 40.536 127.414 1.00 19.69 91 PRO A C 1
ATOM 1337 O O . PRO A 1 91 ? 70.414 39.306 127.308 1.00 18.12 91 PRO A O 1
ATOM 1348 N N . GLY A 1 92 ? 71.640 41.142 127.818 1.00 17.74 92 GLY A N 1
ATOM 1349 C CA . GLY A 1 92 ? 72.817 40.382 128.203 1.00 17.37 92 GLY A CA 1
ATOM 1350 C C . GLY A 1 92 ? 73.731 39.930 127.075 1.00 21.21 92 GLY A C 1
ATOM 1351 O O . GLY A 1 92 ? 74.806 39.393 127.336 1.00 20.99 92 GLY A O 1
ATOM 1355 N N . TRP A 1 93 ? 73.339 40.163 125.818 1.00 15.06 93 TRP A N 1
ATOM 1356 C CA . TRP A 1 93 ? 74.145 39.720 124.690 1.00 17.87 93 TRP A CA 1
ATOM 1357 C C . TRP A 1 93 ? 74.980 40.880 124.140 1.00 17.41 93 TRP A C 1
ATOM 1358 O O . TRP A 1 93 ? 74.653 42.049 124.349 1.00 16.69 93 TRP A O 1
ATOM 1379 N N . PRO A 1 94 ? 76.068 40.554 123.450 1.00 16.64 94 PRO A N 1
ATOM 1380 C CA . PRO A 1 94 ? 76.890 41.648 122.915 1.00 16.38 94 PRO A CA 1
ATOM 1381 C C . PRO A 1 94 ? 76.209 42.312 121.739 1.00 15.86 94 PRO A C 1
ATOM 1382 O O . PRO A 1 94 ? 75.196 41.828 121.228 1.00 14.86 94 PRO A O 1
ATOM 1393 N N . SER A 1 95 ? 76.751 43.446 121.334 1.00 14.99 95 SER A N 1
ATOM 1394 C CA . SER A 1 95 ? 76.321 44.094 120.099 1.00 16.06 95 SER A CA 1
ATOM 1395 C C . SER A 1 95 ? 77.485 44.933 119.600 1.00 15.40 95 SER A C 1
ATOM 1396 O O . SER A 1 95 ? 77.784 45.960 120.186 1.00 17.67 95 SER A O 1
ATOM 1404 N N . THR A 1 96 ? 78.142 44.501 118.526 1.00 14.22 96 THR A N 1
ATOM 1405 C CA . THR A 1 96 ? 79.335 45.206 118.067 1.00 14.27 96 THR A CA 1
ATOM 1406 C C . THR A 1 96 ? 79.104 46.007 116.795 1.00 15.60 96 THR A C 1
ATOM 1407 O O . THR A 1 96 ? 80.056 46.565 116.254 1.00 13.90 96 THR A O 1
ATOM 1418 N N . LEU A 1 97 ? 77.853 46.068 116.328 1.00 14.35 97 LEU A N 1
ATOM 1419 C CA . LEU A 1 97 ? 77.508 46.784 115.082 1.00 13.77 97 LEU A CA 1
ATOM 1420 C C . LEU A 1 97 ? 78.397 46.314 113.941 1.00 15.45 97 LEU A C 1
ATOM 1421 O O . LEU A 1 97 ? 78.927 47.123 113.162 1.00 15.05 97 LEU A O 1
ATOM 1437 N N . GLY A 1 98 ? 78.539 44.997 113.807 1.00 14.14 98 GLY A N 1
ATOM 1438 C CA . GLY A 1 98 ? 79.287 44.454 112.685 1.00 14.05 98 GLY A CA 1
ATOM 1439 C C . GLY A 1 98 ? 80.800 44.521 112.853 1.00 14.65 98 GLY A C 1
ATOM 1440 O O . GLY A 1 98 ? 81.539 44.848 111.916 1.00 15.56 98 GLY A O 1
ATOM 1444 N N . GLY A 1 99 ? 81.285 44.229 114.055 1.00 15.70 99 GLY A N 1
ATOM 1445 C CA . GLY A 1 99 ? 82.713 44.026 114.214 1.00 16.38 99 GLY A CA 1
ATOM 1446 C C . GLY A 1 99 ? 83.484 45.285 114.557 1.00 17.19 99 GLY A C 1
ATOM 1447 O O . GLY A 1 99 ? 84.635 45.446 114.149 1.00 19.99 99 GLY A O 1
ATOM 1451 N N . ILE A 1 100 ? 82.874 46.181 115.316 1.00 17.44 100 ILE A N 1
ATOM 1452 C CA . ILE A 1 100 ? 83.610 47.332 115.839 1.00 18.33 100 ILE A CA 1
ATOM 1453 C C . ILE A 1 100 ? 84.285 46.917 117.137 1.00 20.67 100 ILE A C 1
ATOM 1454 O O . ILE A 1 100 ? 83.608 46.683 118.135 1.00 17.29 100 ILE A O 1
ATOM 1470 N N . ARG A 1 101 ? 85.615 46.797 117.099 1.00 21.01 101 ARG A N 1
ATOM 1471 C CA . ARG A 1 101 ? 86.374 46.261 118.243 1.00 23.47 101 ARG A CA 1
ATOM 1472 C C . ARG A 1 101 ? 86.101 47.059 119.525 1.00 21.33 101 ARG A C 1
ATOM 1473 O O . ARG A 1 101 ? 86.024 46.478 120.611 1.00 21.14 101 ARG A O 1
ATOM 1494 N N . ALA A 1 102 ? 85.933 48.382 119.411 1.00 19.06 102 ALA A N 1
ATOM 1495 C CA . ALA A 1 102 ? 85.721 49.215 120.580 1.00 19.60 102 ALA A CA 1
ATOM 1496 C C . ALA A 1 102 ? 84.437 48.860 121.323 1.00 22.03 102 ALA A C 1
ATOM 1497 O O . ALA A 1 102 ? 84.269 49.236 122.486 1.00 20.98 102 ALA A O 1
ATOM 1504 N N . LEU A 1 103 ? 83.525 48.161 120.652 1.00 18.58 103 LEU A N 1
ATOM 1505 C CA . LEU A 1 103 ? 82.243 47.805 121.280 1.00 19.33 103 LEU A CA 1
ATOM 1506 C C . LEU A 1 103 ? 82.213 46.378 121.817 1.00 22.86 103 LEU A C 1
ATOM 1507 O O . LEU A 1 103 ? 81.143 45.897 122.197 1.00 21.90 103 LEU A O 1
ATOM 1523 N N . LYS A 1 104 ? 83.358 45.698 121.848 1.00 22.32 104 LYS A N 1
ATOM 1524 C CA . LYS A 1 104 ? 83.367 44.275 122.161 1.00 24.17 104 LYS A CA 1
ATOM 1525 C C . LYS A 1 104 ? 82.839 43.954 123.572 1.00 27.78 104 LYS A C 1
ATOM 1526 O O . LYS A 1 104 ? 82.387 42.839 123.811 1.00 27.33 104 LYS A O 1
ATOM 1545 N N . ASP A 1 105 ? 82.889 44.921 124.486 1.00 25.00 105 ASP A N 1
ATOM 1546 C CA . ASP A 1 105 ? 82.428 44.713 125.872 1.00 27.37 105 ASP A CA 1
ATOM 1547 C C . ASP A 1 105 ? 80.988 45.177 126.120 1.00 27.65 105 ASP A C 1
ATOM 1548 O O . ASP A 1 105 ? 80.466 45.063 127.241 1.00 28.07 105 ASP A O 1
ATOM 1557 N N . ALA A 1 106 ? 80.345 45.731 125.093 1.00 22.54 106 ALA A N 1
ATOM 1558 C CA . ALA A 1 106 ? 78.982 46.226 125.244 1.00 22.57 106 ALA A CA 1
ATOM 1559 C C . ALA A 1 106 ? 78.049 45.036 125.504 1.00 20.21 106 ALA A C 1
ATOM 1560 O O . ALA A 1 106 ? 78.276 43.961 124.956 1.00 21.81 106 ALA A O 1
ATOM 1567 N N . ARG A 1 107 ? 77.025 45.224 126.336 1.00 20.86 107 ARG A N 1
ATOM 1568 C CA . ARG A 1 107 ? 75.996 44.196 126.521 1.00 22.35 107 ARG A CA 1
ATOM 1569 C C . ARG A 1 107 ? 74.621 44.832 126.528 1.00 22.10 107 ARG A C 1
ATOM 1570 O O . ARG A 1 107 ? 74.443 45.922 127.074 1.00 23.43 107 ARG A O 1
ATOM 1591 N N . GLY A 1 108 ? 73.644 44.153 125.936 1.00 20.13 108 GLY A N 1
ATOM 1592 C CA . GLY A 1 108 ? 72.310 44.698 125.820 1.00 18.88 108 GLY A CA 1
ATOM 1593 C C . GLY A 1 108 ? 71.657 44.922 127.174 1.00 19.71 108 GLY A C 1
ATOM 1594 O O . GLY A 1 108 ? 71.723 44.065 128.074 1.00 20.71 108 GLY A O 1
ATOM 1598 N N . ALA A 1 109 ? 71.026 46.086 127.313 1.00 19.39 109 ALA A N 1
ATOM 1599 C CA . ALA A 1 109 ? 70.324 46.443 128.551 1.00 24.16 109 ALA A CA 1
ATOM 1600 C C . ALA A 1 109 ? 69.063 45.610 128.733 1.00 21.36 109 ALA A C 1
ATOM 1601 O O . ALA A 1 109 ? 68.512 45.044 127.794 1.00 19.50 109 ALA A O 1
ATOM 1608 N N . ALA A 1 110 ? 68.584 45.527 129.965 1.00 22.92 110 ALA A N 1
ATOM 1609 C CA . ALA A 1 110 ? 67.381 44.772 130.231 1.00 21.64 110 ALA A CA 1
ATOM 1610 C C . ALA A 1 110 ? 66.180 45.302 129.445 1.00 20.56 110 ALA A C 1
ATOM 1611 O O . ALA A 1 110 ? 66.021 46.508 129.268 1.00 19.94 110 ALA A O 1
ATOM 1618 N N . GLY A 1 111 ? 65.345 44.390 128.963 1.00 23.17 111 GLY A N 1
ATOM 1619 C CA . GLY A 1 111 ? 64.059 44.751 128.399 1.00 21.44 111 GLY A CA 1
ATOM 1620 C C . GLY A 1 111 ? 64.073 45.342 126.992 1.00 21.64 111 GLY A C 1
ATOM 1621 O O . GLY A 1 111 ? 63.008 45.669 126.464 1.00 21.83 111 GLY A O 1
ATOM 1625 N N . VAL A 1 112 ? 65.265 45.492 126.397 1.00 19.92 112 VAL A N 1
ATOM 1626 C CA . VAL A 1 112 ? 65.420 46.030 125.028 1.00 16.69 112 VAL A CA 1
ATOM 1627 C C . VAL A 1 112 ? 65.702 44.883 124.024 1.00 17.14 112 VAL A C 1
ATOM 1628 O O . VAL A 1 112 ? 66.668 44.129 124.178 1.00 15.23 112 VAL A O 1
ATOM 1641 N N . TRP A 1 113 ? 64.860 44.775 122.990 1.00 15.47 113 TRP A N 1
ATOM 1642 C CA . TRP A 1 113 ? 64.954 43.644 122.051 1.00 16.09 113 TRP A CA 1
ATOM 1643 C C . TRP A 1 113 ? 64.860 44.098 120.621 1.00 18.08 113 TRP A C 1
ATOM 1644 O O . TRP A 1 113 ? 64.071 44.986 120.305 1.00 18.07 113 TRP A O 1
ATOM 1665 N N . SER A 1 114 ? 65.630 43.461 119.741 1.00 13.37 114 SER A N 1
ATOM 1666 C CA . SER A 1 114 ? 65.355 43.592 118.306 1.00 14.04 114 SER A CA 1
ATOM 1667 C C . SER A 1 114 ? 64.382 42.476 117.916 1.00 12.49 114 SER A C 1
ATOM 1668 O O . SER A 1 114 ? 64.168 41.531 118.674 1.00 12.15 114 SER A O 1
ATOM 1676 N N . THR A 1 115 ? 63.764 42.587 116.741 1.00 10.73 115 THR A N 1
ATOM 1677 C CA . THR A 1 115 ? 62.550 41.795 116.482 1.00 9.12 115 THR A CA 1
ATOM 1678 C C . THR A 1 115 ? 62.809 40.313 116.331 1.00 10.37 115 THR A C 1
ATOM 1679 O O . THR A 1 115 ? 62.072 39.497 116.877 1.00 9.26 115 THR A O 1
ATOM 1690 N N . TYR A 1 116 ? 63.820 39.942 115.564 1.00 10.77 116 TYR A N 1
ATOM 1691 C CA . TYR A 1 116 ? 64.029 38.513 115.300 1.00 11.17 116 TYR A CA 1
ATOM 1692 C C . TYR A 1 116 ? 64.230 37.682 116.612 1.00 12.85 116 TYR A C 1
ATOM 1693 O O . TYR A 1 116 ? 63.521 36.726 116.807 1.00 11.68 116 TYR A O 1
ATOM 1711 N N . PRO A 1 117 ? 65.189 38.054 117.489 1.00 11.35 117 PRO A N 1
ATOM 1712 C CA . PRO A 1 117 ? 65.354 37.230 118.711 1.00 10.17 117 PRO A CA 1
ATOM 1713 C C . PRO A 1 117 ? 64.092 37.199 119.593 1.00 11.83 117 PRO A C 1
ATOM 1714 O O . PRO A 1 117 ? 63.739 36.149 120.128 1.00 12.57 117 PRO A O 1
ATOM 1725 N N . LEU A 1 118 ? 63.402 38.335 119.694 1.00 10.85 118 LEU A N 1
ATOM 1726 C CA . LEU A 1 118 ? 62.211 38.431 120.526 1.00 11.17 118 LEU A CA 1
ATOM 1727 C C . LEU A 1 118 ? 61.142 37.484 119.992 1.00 13.58 118 LEU A C 1
ATOM 1728 O O . LEU A 1 118 ? 60.632 36.629 120.729 1.00 13.42 118 LEU A O 1
ATOM 1744 N N . LYS A 1 119 ? 60.783 37.631 118.715 1.00 11.25 119 LYS A N 1
ATOM 1745 C CA . LYS A 1 119 ? 59.621 36.890 118.224 1.00 9.73 119 LYS A CA 1
ATOM 1746 C C . LYS A 1 119 ? 59.937 35.430 117.963 1.00 11.34 119 LYS A C 1
ATOM 1747 O O . LYS A 1 119 ? 59.090 34.552 118.199 1.00 11.03 119 LYS A O 1
ATOM 1783 N N . SER A 1 121 ? 62.217 33.523 119.629 1.00 11.26 121 SER A N 1
ATOM 1784 C CA . SER A 1 121 ? 62.240 32.853 120.942 1.00 13.19 121 SER A CA 1
ATOM 1785 C C . SER A 1 121 ? 60.839 32.785 121.564 1.00 13.38 121 SER A C 1
ATOM 1786 O O . SER A 1 121 ? 60.511 31.827 122.290 1.00 12.92 121 SER A O 1
ATOM 1794 N N . GLY A 1 122 ? 60.006 33.784 121.276 1.00 13.20 122 GLY A N 1
ATOM 1795 C CA . GLY A 1 122 ? 58.629 33.777 121.715 1.00 10.85 122 GLY A CA 1
ATOM 1796 C C . GLY A 1 122 ? 57.816 32.567 121.274 1.00 15.18 122 GLY A C 1
ATOM 1797 O O . GLY A 1 122 ? 56.893 32.153 121.973 1.00 14.76 122 GLY A O 1
ATOM 1801 N N . GLU A 1 123 ? 58.144 32.006 120.110 1.00 12.33 123 GLU A N 1
ATOM 1802 C CA . GLU A 1 123 ? 57.486 30.809 119.615 1.00 11.79 123 GLU A CA 1
ATOM 1803 C C . GLU A 1 123 ? 58.409 29.586 119.736 1.00 12.16 123 GLU A C 1
ATOM 1804 O O . GLU A 1 123 ? 58.270 28.598 119.014 1.00 12.16 123 GLU A O 1
ATOM 1816 N N . ASP A 1 124 ? 59.324 29.666 120.712 1.00 10.81 124 ASP A N 1
ATOM 1817 C CA . ASP A 1 124 ? 60.164 28.557 121.139 1.00 11.71 124 ASP A CA 1
ATOM 1818 C C . ASP A 1 124 ? 61.226 28.094 120.156 1.00 11.97 124 ASP A C 1
ATOM 1819 O O . ASP A 1 124 ? 61.768 27.020 120.292 1.00 11.72 124 ASP A O 1
ATOM 1828 N N . SER A 1 125 ? 61.600 28.947 119.200 1.00 10.01 125 SER A N 1
ATOM 1829 C CA . SER A 1 125 ? 62.845 28.733 118.505 1.00 10.43 125 SER A CA 1
ATOM 1830 C C . SER A 1 125 ? 63.977 28.969 119.508 1.00 13.22 125 SER A C 1
ATOM 1831 O O . SER A 1 125 ? 63.853 29.794 120.432 1.00 13.42 125 SER A O 1
ATOM 1839 N N . LEU A 1 126 ? 65.064 28.217 119.354 1.00 11.55 126 LEU A N 1
ATOM 1840 C CA . LEU A 1 126 ? 66.197 28.272 120.299 1.00 10.67 126 LEU A CA 1
ATOM 1841 C C . LEU A 1 126 ? 67.337 29.085 119.683 1.00 12.92 126 LEU A C 1
ATOM 1842 O O . LEU A 1 126 ? 67.883 28.702 118.642 1.00 12.96 126 LEU A O 1
ATOM 1858 N N . LEU A 1 127 ? 67.689 30.193 120.323 1.00 12.37 127 LEU A N 1
ATOM 1859 C CA . LEU A 1 127 ? 68.738 31.082 119.824 1.00 12.97 127 LEU A CA 1
ATOM 1860 C C . LEU A 1 127 ? 70.106 30.625 120.296 1.00 14.80 127 LEU A C 1
ATOM 1861 O O . LEU A 1 127 ? 70.381 30.576 121.511 1.00 15.34 127 LEU A O 1
ATOM 1877 N N . LEU A 1 128 ? 70.979 30.326 119.353 1.00 12.22 128 LEU A N 1
ATOM 1878 C CA . LEU A 1 128 ? 72.294 29.763 119.683 1.00 12.48 128 LEU A CA 1
ATOM 1879 C C . LEU A 1 128 ? 73.408 30.810 119.716 1.00 14.28 128 LEU A C 1
ATOM 1880 O O . LEU A 1 128 ? 74.519 30.503 120.145 1.00 14.10 128 LEU A O 1
ATOM 1896 N N . GLY A 1 129 ? 73.134 32.033 119.263 1.00 13.00 129 GLY A N 1
ATOM 1897 C CA . GLY A 1 129 ? 74.184 33.049 119.169 1.00 14.27 129 GLY A CA 1
ATOM 1898 C C . GLY A 1 129 ? 73.928 34.089 118.088 1.00 13.96 129 GLY A C 1
ATOM 1899 O O . GLY A 1 129 ? 72.779 34.273 117.685 1.00 11.64 129 GLY A O 1
ATOM 1903 N N . GLN A 1 130 ? 74.995 34.759 117.637 1.00 12.73 130 GLN A N 1
ATOM 1904 C CA . GLN A 1 130 ? 74.890 35.846 116.642 1.00 11.63 130 GLN A CA 1
ATOM 1905 C C . GLN A 1 130 ? 75.811 35.596 115.473 1.00 15.58 130 GLN A C 1
ATOM 1906 O O . GLN A 1 130 ? 76.858 34.957 115.629 1.00 14.93 130 GLN A O 1
ATOM 1920 N N . THR A 1 131 ? 75.445 36.155 114.319 1.00 12.39 131 THR A N 1
ATOM 1921 C CA . THR A 1 131 ? 76.199 36.008 113.093 1.00 13.05 131 THR A CA 1
ATOM 1922 C C . THR A 1 131 ? 76.878 37.304 112.648 1.00 13.45 131 THR A C 1
ATOM 1923 O O . THR A 1 131 ? 76.437 38.405 112.980 1.00 13.18 131 THR A O 1
ATOM 1934 N N . ASN A 1 132 ? 77.944 37.158 111.850 1.00 13.08 132 ASN A N 1
ATOM 1935 C CA . ASN A 1 132 ? 78.813 38.276 111.455 1.00 12.89 132 ASN A CA 1
ATOM 1936 C C . ASN A 1 132 ? 78.152 39.232 110.448 1.00 12.29 132 ASN A C 1
ATOM 1937 O O . ASN A 1 132 ? 77.382 38.787 109.587 1.00 13.17 132 ASN A O 1
ATOM 1948 N N . SER A 1 133 ? 78.502 40.516 110.565 1.00 13.24 133 SER A N 1
ATOM 1949 C CA . SER A 1 133 ? 78.079 41.584 109.647 1.00 15.12 133 SER A CA 1
ATOM 1950 C C . SER A 1 133 ? 79.302 42.488 109.444 1.00 13.90 133 SER A C 1
ATOM 1951 O O . SER A 1 133 ? 80.160 42.563 110.328 1.00 13.07 133 SER A O 1
ATOM 1959 N N . PRO A 1 134 ? 79.382 43.185 108.294 1.00 13.74 134 PRO A N 1
ATOM 1960 C CA . PRO A 1 134 ? 80.340 44.277 108.124 1.00 13.54 134 PRO A CA 1
ATOM 1961 C C . PRO A 1 134 ? 79.976 45.456 109.022 1.00 13.74 134 PRO A C 1
ATOM 1962 O O . PRO A 1 134 ? 78.831 45.586 109.502 1.00 13.62 134 PRO A O 1
ATOM 1973 N N . VAL A 1 135 ? 80.949 46.320 109.259 1.00 12.98 135 VAL A N 1
ATOM 1974 C CA . VAL A 1 135 ? 80.779 47.432 110.183 1.00 14.12 135 VAL A CA 1
ATOM 1975 C C . VAL A 1 135 ? 79.602 48.302 109.763 1.00 13.43 135 VAL A C 1
ATOM 1976 O O . VAL A 1 135 ? 79.517 48.730 108.626 1.00 13.46 135 VAL A O 1
ATOM 1989 N N . TYR A 1 136 ? 78.685 48.527 110.701 1.00 12.81 136 TYR A N 1
ATOM 1990 C CA . TYR A 1 136 ? 77.497 49.363 110.479 1.00 14.89 136 TYR A CA 1
ATOM 1991 C C . TYR A 1 136 ? 76.660 48.887 109.281 1.00 13.89 136 TYR A C 1
ATOM 1992 O O . TYR A 1 136 ? 75.831 49.644 108.755 1.00 14.06 136 TYR A O 1
ATOM 2010 N N . GLY A 1 137 ? 76.818 47.623 108.899 1.00 12.96 137 GLY A N 1
ATOM 2011 C CA . GLY A 1 137 ? 76.086 47.082 107.751 1.00 13.34 137 GLY A CA 1
ATOM 2012 C C . GLY A 1 137 ? 76.463 47.727 106.413 1.00 13.68 137 GLY A C 1
ATOM 2013 O O . GLY A 1 137 ? 75.787 47.502 105.422 1.00 14.71 137 GLY A O 1
ATOM 2017 N N . PHE A 1 138 ? 77.556 48.495 106.370 1.00 13.50 138 PHE A N 1
ATOM 2018 C CA . PHE A 1 138 ? 77.707 49.485 105.279 1.00 13.59 138 PHE A CA 1
ATOM 2019 C C . PHE A 1 138 ? 78.464 48.891 104.076 1.00 12.78 138 PHE A C 1
ATOM 2020 O O . PHE A 1 138 ? 79.457 49.459 103.595 1.00 14.27 138 PHE A O 1
ATOM 2037 N N . ARG A 1 139 ? 77.985 47.742 103.602 1.00 12.88 139 ARG A N 1
ATOM 2038 C CA . ARG A 1 139 ? 78.432 47.139 102.333 1.00 14.14 139 ARG A CA 1
ATOM 2039 C C . ARG A 1 139 ? 77.725 45.807 102.126 1.00 14.73 139 ARG A C 1
ATOM 2040 O O . ARG A 1 139 ? 77.220 45.200 103.078 1.00 14.42 139 ARG A O 1
ATOM 2061 N N . GLY A 1 140 ? 77.711 45.351 100.875 1.00 12.47 140 GLY A N 1
ATOM 2062 C CA . GLY A 1 140 ? 77.068 44.105 100.495 1.00 12.68 140 GLY A CA 1
ATOM 2063 C C . GLY A 1 140 ? 77.986 42.883 100.584 1.00 14.25 140 GLY A C 1
ATOM 2064 O O . GLY A 1 140 ? 77.693 41.840 99.993 1.00 14.05 140 GLY A O 1
ATOM 2068 N N . THR A 1 141 ? 79.084 43.023 101.324 1.00 14.81 141 THR A N 1
ATOM 2069 C CA . THR A 1 141 ? 79.960 41.904 101.652 1.00 12.16 141 THR A CA 1
ATOM 2070 C C . THR A 1 141 ? 80.020 41.807 103.174 1.00 12.40 141 THR A C 1
ATOM 2071 O O . THR A 1 141 ? 79.630 42.741 103.884 1.00 14.16 141 THR A O 1
ATOM 2082 N N . THR A 1 142 ? 80.476 40.676 103.678 1.00 12.92 142 THR A N 1
ATOM 2083 C CA . THR A 1 142 ? 80.683 40.542 105.115 1.00 12.09 142 THR A CA 1
ATOM 2084 C C . THR A 1 142 ? 82.146 40.341 105.484 1.00 13.87 142 THR A C 1
ATOM 2085 O O . THR A 1 142 ? 82.715 39.286 105.236 1.00 15.24 142 THR A O 1
ATOM 2096 N N . ASP A 1 143 ? 82.699 41.371 106.112 1.00 13.34 143 ASP A N 1
ATOM 2097 C CA . ASP A 1 143 ? 84.095 41.385 106.548 1.00 14.21 143 ASP A CA 1
ATOM 2098 C C . ASP A 1 143 ? 84.255 42.563 107.454 1.00 15.96 143 ASP A C 1
ATOM 2099 O O . ASP A 1 143 ? 83.516 43.541 107.359 1.00 16.06 143 ASP A O 1
ATOM 2108 N N . ASN A 1 144 ? 85.215 42.485 108.363 1.00 14.21 144 ASN A N 1
ATOM 2109 C CA . ASN A 1 144 ? 85.534 43.614 109.198 1.00 14.89 144 ASN A CA 1
ATOM 2110 C C . ASN A 1 144 ? 86.879 43.280 109.831 1.00 18.74 144 ASN A C 1
ATOM 2111 O O . ASN A 1 144 ? 87.353 42.163 109.688 1.00 16.15 144 ASN A O 1
ATOM 2122 N N . THR A 1 145 ? 87.483 44.236 110.502 1.00 19.71 145 THR A N 1
ATOM 2123 C CA . THR A 1 145 ? 88.827 44.013 111.037 1.00 23.23 145 THR A CA 1
ATOM 2124 C C . THR A 1 145 ? 88.865 43.391 112.418 1.00 27.29 145 THR A C 1
ATOM 2125 O O . THR A 1 145 ? 89.946 43.248 112.978 1.00 28.44 145 THR A O 1
ATOM 2136 N N . PHE A 1 146 ? 87.714 43.030 112.983 1.00 20.58 146 PHE A N 1
ATOM 2137 C CA . PHE A 1 146 ? 87.700 42.435 114.327 1.00 22.11 146 PHE A CA 1
ATOM 2138 C C . PHE A 1 146 ? 87.422 40.940 114.231 1.00 25.21 146 PHE A C 1
ATOM 2139 O O . PHE A 1 146 ? 88.169 40.121 114.787 1.00 25.76 146 PHE A O 1
ATOM 2156 N N . PHE A 1 147 ? 86.348 40.561 113.536 1.00 17.86 147 PHE A N 1
ATOM 2157 C CA . PHE A 1 147 ? 86.046 39.144 113.344 1.00 17.76 147 PHE A CA 1
ATOM 2158 C C . PHE A 1 147 ? 86.584 38.590 112.026 1.00 18.29 147 PHE A C 1
ATOM 2159 O O . PHE A 1 147 ? 86.868 37.398 111.909 1.00 19.28 147 PHE A O 1
ATOM 2176 N N . GLY A 1 148 ? 86.698 39.446 111.014 1.00 19.39 148 GLY A N 1
ATOM 2177 C CA . GLY A 1 148 ? 87.184 38.993 109.715 1.00 15.31 148 GLY A CA 1
ATOM 2178 C C . GLY A 1 148 ? 86.068 38.628 108.732 1.00 18.49 148 GLY A C 1
ATOM 2179 O O . GLY A 1 148 ? 84.885 38.904 108.966 1.00 16.34 148 GLY A O 1
ATOM 2183 N N . PRO A 1 149 ? 86.437 38.035 107.599 1.00 17.05 149 PRO A N 1
ATOM 2184 C CA . PRO A 1 149 ? 85.435 37.779 106.558 1.00 14.15 149 PRO A CA 1
ATOM 2185 C C . PRO A 1 149 ? 84.589 36.530 106.772 1.00 18.12 149 PRO A C 1
ATOM 2186 O O . PRO A 1 149 ? 85.094 35.492 107.211 1.00 17.60 149 PRO A O 1
ATOM 2197 N N . THR A 1 150 ? 83.303 36.601 106.437 1.00 15.63 150 THR A N 1
ATOM 2198 C CA . THR A 1 150 ? 82.492 35.396 106.409 1.00 15.98 150 THR A CA 1
ATOM 2199 C C . THR A 1 150 ? 82.514 34.815 105.004 1.00 16.34 150 THR A C 1
ATOM 2200 O O . THR A 1 150 ? 82.164 35.493 104.033 1.00 14.71 150 THR A O 1
ATOM 2211 N N . ARG A 1 151 ? 82.917 33.551 104.913 1.00 16.32 151 ARG A N 1
ATOM 2212 C CA . ARG A 1 151 ? 83.228 32.888 103.642 1.00 16.05 151 ARG A CA 1
ATOM 2213 C C . ARG A 1 151 ? 82.081 32.060 103.075 1.00 18.04 151 ARG A C 1
ATOM 2214 O O . ARG A 1 151 ? 81.206 31.589 103.801 1.00 15.63 151 ARG A O 1
ATOM 2235 N N . ASN A 1 152 ? 82.100 31.890 101.759 1.00 15.12 152 ASN A N 1
ATOM 2236 C CA . ASN A 1 152 ? 81.020 31.264 101.037 1.00 16.70 152 ASN A CA 1
ATOM 2237 C C . ASN A 1 152 ? 81.118 29.741 101.090 1.00 18.08 152 ASN A C 1
ATOM 2238 O O . ASN A 1 152 ? 82.141 29.197 100.637 1.00 16.46 152 ASN A O 1
ATOM 2249 N N . PRO A 1 153 ? 80.079 29.041 101.620 1.00 15.38 153 PRO A N 1
ATOM 2250 C CA . PRO A 1 153 ? 80.147 27.572 101.662 1.00 15.54 153 PRO A CA 1
ATOM 2251 C C . PRO A 1 153 ? 80.321 26.943 100.290 1.00 18.24 153 PRO A C 1
ATOM 2252 O O . PRO A 1 153 ? 80.708 25.784 100.211 1.00 18.62 153 PRO A O 1
ATOM 2263 N N . PHE A 1 154 ? 80.003 27.670 99.221 1.00 14.62 154 PHE A N 1
ATOM 2264 C CA . PHE A 1 154 ? 80.191 27.097 97.873 1.00 16.51 154 PHE A CA 1
ATOM 2265 C C . PHE A 1 154 ? 81.648 27.161 97.404 1.00 19.17 154 PHE A C 1
ATOM 2266 O O . PHE A 1 154 ? 82.033 26.458 96.465 1.00 20.91 154 PHE A O 1
ATOM 2283 N N . ASN A 1 155 ? 82.433 28.032 98.019 1.00 16.74 155 ASN A N 1
ATOM 2284 C CA . ASN A 1 155 ? 83.864 28.142 97.753 1.00 20.50 155 ASN A CA 1
ATOM 2285 C C . ASN A 1 155 ? 84.440 29.142 98.744 1.00 19.03 155 ASN A C 1
ATOM 2286 O O . ASN A 1 155 ? 84.213 30.347 98.652 1.00 17.58 155 ASN A O 1
ATOM 2297 N N . LEU A 1 156 ? 85.170 28.645 99.745 1.00 18.99 156 LEU A N 1
ATOM 2298 C CA . LEU A 1 156 ? 85.628 29.516 100.829 1.00 18.59 156 LEU A CA 1
ATOM 2299 C C . LEU A 1 156 ? 86.601 30.623 100.405 1.00 18.21 156 LEU A C 1
ATOM 2300 O O . LEU A 1 156 ? 86.884 31.503 101.176 1.00 19.16 156 LEU A O 1
ATOM 2316 N N . ASP A 1 157 ? 87.108 30.587 99.179 1.00 20.69 157 ASP A N 1
ATOM 2317 C CA . ASP A 1 157 ? 87.943 31.691 98.688 1.00 20.03 157 ASP A CA 1
ATOM 2318 C C . ASP A 1 157 ? 87.092 32.926 98.415 1.00 18.99 157 ASP A C 1
ATOM 2319 O O . ASP A 1 157 ? 87.624 34.014 98.246 1.00 18.97 157 ASP A O 1
ATOM 2328 N N . PHE A 1 158 ? 85.777 32.734 98.379 1.00 18.66 158 PHE A N 1
ATOM 2329 C CA . PHE A 1 158 ? 84.830 33.809 98.054 1.00 17.04 158 PHE A CA 1
ATOM 2330 C C . PHE A 1 158 ? 84.026 34.222 99.269 1.00 16.97 158 PHE A C 1
ATOM 2331 O O . PHE A 1 158 ? 83.913 33.476 100.233 1.00 16.76 158 PHE A O 1
ATOM 2348 N N . ASN A 1 159 ? 83.480 35.425 99.213 1.00 15.94 159 ASN A N 1
ATOM 2349 C CA . ASN A 1 159 ? 82.728 35.987 100.339 1.00 14.96 159 ASN A CA 1
ATOM 2350 C C . ASN A 1 159 ? 81.275 35.522 100.280 1.00 14.78 159 ASN A C 1
ATOM 2351 O O . ASN A 1 159 ? 80.747 35.208 99.199 1.00 15.43 159 ASN A O 1
ATOM 2362 N N . ALA A 1 160 ? 80.633 35.450 101.457 1.00 13.59 160 ALA A N 1
ATOM 2363 C CA . ALA A 1 160 ? 79.248 35.012 101.561 1.00 14.52 160 ALA A CA 1
ATOM 2364 C C . ALA A 1 160 ? 78.291 36.108 101.112 1.00 13.90 160 ALA A C 1
ATOM 2365 O O . ALA A 1 160 ? 77.096 35.841 100.900 1.00 14.69 160 ALA A O 1
ATOM 2372 N N . GLY A 1 161 ? 78.819 37.319 100.944 1.00 12.50 161 GLY A N 1
ATOM 2373 C CA . GLY A 1 161 ? 77.978 38.491 100.722 1.00 14.94 161 GLY A CA 1
ATOM 2374 C C . GLY A 1 161 ? 77.566 39.062 102.066 1.00 13.10 161 GLY A C 1
ATOM 2375 O O . GLY A 1 161 ? 77.944 38.535 103.110 1.00 13.32 161 GLY A O 1
ATOM 2379 N N . GLY A 1 162 ? 76.772 40.126 102.054 1.00 13.02 162 GLY A N 1
ATOM 2380 C CA . GLY A 1 162 ? 76.456 40.851 103.280 1.00 13.25 162 GLY A CA 1
ATOM 2381 C C . GLY A 1 162 ? 75.309 41.832 103.014 1.00 13.44 162 GLY A C 1
ATOM 2382 O O . GLY A 1 162 ? 74.808 41.926 101.886 1.00 12.20 162 GLY A O 1
ATOM 2386 N N . SER A 1 163 ? 74.875 42.556 104.046 1.00 12.35 163 SER A N 1
ATOM 2387 C CA . SER A 1 163 ? 75.526 42.517 105.360 1.00 10.59 163 SER A CA 1
ATOM 2388 C C . SER A 1 163 ? 75.168 41.323 106.251 1.00 13.19 163 SER A C 1
ATOM 2389 O O . SER A 1 163 ? 75.810 41.140 107.286 1.00 12.36 163 SER A O 1
ATOM 2397 N N . SER A 1 164 ? 74.156 40.525 105.888 1.00 12.17 164 SER A N 1
ATOM 2398 C CA . SER A 1 164 ? 73.807 39.346 106.698 1.00 10.43 164 SER A CA 1
ATOM 2399 C C . SER A 1 164 ? 74.574 38.107 106.235 1.00 11.71 164 SER A C 1
ATOM 2400 O O . SER A 1 164 ? 73.975 37.047 106.052 1.00 12.32 164 SER A O 1
ATOM 2408 N N . GLY A 1 165 ? 75.888 38.208 106.107 1.00 12.44 165 GLY A N 1
ATOM 2409 C CA . GLY A 1 165 ? 76.658 37.118 105.520 1.00 12.48 165 GLY A CA 1
ATOM 2410 C C . GLY A 1 165 ? 76.740 35.901 106.425 1.00 12.83 165 GLY A C 1
ATOM 2411 O O . GLY A 1 165 ? 76.612 34.777 105.965 1.00 12.73 165 GLY A O 1
ATOM 2415 N N . GLY A 1 166 ? 76.943 36.117 107.718 1.00 11.52 166 GLY A N 1
ATOM 2416 C CA . GLY A 1 166 ? 76.978 34.985 108.629 1.00 11.85 166 GLY A CA 1
ATOM 2417 C C . GLY A 1 166 ? 75.670 34.197 108.646 1.00 12.70 166 GLY A C 1
ATOM 2418 O O . GLY A 1 166 ? 75.666 32.958 108.728 1.00 13.21 166 GLY A O 1
ATOM 2422 N N . ALA A 1 167 ? 74.547 34.920 108.598 1.00 10.36 167 ALA A N 1
ATOM 2423 C CA . ALA A 1 167 ? 73.228 34.287 108.563 1.00 12.11 167 ALA A CA 1
ATOM 2424 C C . ALA A 1 167 ? 73.122 33.355 107.343 1.00 12.13 167 ALA A C 1
ATOM 2425 O O . ALA A 1 167 ? 72.772 32.166 107.454 1.00 12.11 167 ALA A O 1
ATOM 2432 N N . ALA A 1 168 ? 73.427 33.895 106.168 1.00 10.03 168 ALA A N 1
ATOM 2433 C CA . ALA A 1 168 ? 73.267 33.120 104.959 1.00 11.45 168 ALA A CA 1
ATOM 2434 C C . ALA A 1 168 ? 74.248 31.930 104.926 1.00 12.28 168 ALA A C 1
ATOM 2435 O O . ALA A 1 168 ? 73.877 30.861 104.494 1.00 12.69 168 ALA A O 1
ATOM 2442 N N . ALA A 1 169 ? 75.484 32.141 105.363 1.00 13.44 169 ALA A N 1
ATOM 2443 C CA . ALA A 1 169 ? 76.501 31.091 105.304 1.00 13.58 169 ALA A CA 1
ATOM 2444 C C . ALA A 1 169 ? 76.087 29.889 106.177 1.00 14.02 169 ALA A C 1
ATOM 2445 O O . ALA A 1 169 ? 76.175 28.741 105.760 1.00 13.33 169 ALA A O 1
ATOM 2452 N N . LEU A 1 170 ? 75.582 30.149 107.377 1.00 12.92 170 LEU A N 1
ATOM 2453 C CA . LEU A 1 170 ? 75.125 29.037 108.206 1.00 12.69 170 LEU A CA 1
ATOM 2454 C C . LEU A 1 170 ? 73.988 28.265 107.559 1.00 15.40 170 LEU A C 1
ATOM 2455 O O . LEU A 1 170 ? 73.974 27.032 107.597 1.00 14.12 170 LEU A O 1
ATOM 2471 N N . VAL A 1 171 ? 73.026 28.975 106.959 1.00 10.97 171 VAL A N 1
ATOM 2472 C CA . VAL A 1 171 ? 71.901 28.313 106.328 1.00 12.39 171 VAL A CA 1
ATOM 2473 C C . VAL A 1 171 ? 72.360 27.547 105.077 1.00 13.38 171 VAL A C 1
ATOM 2474 O O . VAL A 1 171 ? 71.912 26.430 104.855 1.00 12.63 171 VAL A O 1
ATOM 2487 N N . ALA A 1 172 ? 73.243 28.155 104.285 1.00 10.91 172 ALA A N 1
ATOM 2488 C CA . ALA A 1 172 ? 73.705 27.519 103.056 1.00 13.20 172 ALA A CA 1
ATOM 2489 C C . ALA A 1 172 ? 74.555 26.285 103.337 1.00 14.74 172 ALA A C 1
ATOM 2490 O O . ALA A 1 172 ? 74.630 25.381 102.483 1.00 14.75 172 ALA A O 1
ATOM 2497 N N . ASP A 1 173 ? 75.149 26.239 104.521 1.00 15.07 173 ASP A N 1
ATOM 2498 C CA . ASP A 1 173 ? 76.025 25.117 104.897 1.00 15.90 173 ASP A CA 1
ATOM 2499 C C . ASP A 1 173 ? 75.239 24.074 105.686 1.00 15.70 173 ASP A C 1
ATOM 2500 O O . ASP A 1 173 ? 75.816 23.086 106.156 1.00 17.31 173 ASP A O 1
ATOM 2509 N N . GLY A 1 174 ? 73.925 24.273 105.834 1.00 12.78 174 GLY A N 1
ATOM 2510 C CA . GLY A 1 174 ? 73.077 23.258 106.431 1.00 12.73 174 GLY A CA 1
ATOM 2511 C C . GLY A 1 174 ? 73.031 23.281 107.968 1.00 14.85 174 GLY A C 1
ATOM 2512 O O . GLY A 1 174 ? 72.415 22.401 108.570 1.00 13.73 174 GLY A O 1
ATOM 2516 N N . ILE A 1 175 ? 73.649 24.294 108.582 1.00 13.91 175 ILE A N 1
ATOM 2517 C CA . ILE A 1 175 ? 73.931 24.263 110.022 1.00 14.18 175 ILE A CA 1
ATOM 2518 C C . ILE A 1 175 ? 72.697 24.618 110.844 1.00 15.77 175 ILE A C 1
ATOM 2519 O O . ILE A 1 175 ? 72.474 24.025 111.888 1.00 14.53 175 ILE A O 1
ATOM 2535 N N . VAL A 1 176 ? 71.914 25.595 110.389 1.00 12.48 176 VAL A N 1
ATOM 2536 C CA . VAL A 1 176 ? 70.590 25.837 110.931 1.00 11.68 176 VAL A CA 1
ATOM 2537 C C . VAL A 1 176 ? 69.643 26.045 109.738 1.00 13.65 176 VAL A C 1
ATOM 2538 O O . VAL A 1 176 ? 70.110 26.428 108.656 1.00 13.93 176 VAL A O 1
ATOM 2551 N N . PRO A 1 177 ? 68.338 25.786 109.929 1.00 10.98 177 PRO A N 1
ATOM 2552 C CA . PRO A 1 177 ? 67.422 25.879 108.772 1.00 13.50 177 PRO A CA 1
ATOM 2553 C C . PRO A 1 177 ? 66.949 27.300 108.485 1.00 12.64 177 PRO A C 1
ATOM 2554 O O . PRO A 1 177 ? 66.489 27.569 107.385 1.00 13.30 177 PRO A O 1
ATOM 2565 N N . VAL A 1 178 ? 67.092 28.202 109.442 1.00 11.63 178 VAL A N 1
ATOM 2566 C CA . VAL A 1 178 ? 66.641 29.595 109.256 1.00 11.98 178 VAL A CA 1
ATOM 2567 C C . VAL A 1 178 ? 67.588 30.459 110.075 1.00 12.31 178 VAL A C 1
ATOM 2568 O O . VAL A 1 178 ? 68.088 30.032 111.133 1.00 12.66 178 VAL A O 1
ATOM 2581 N N . ALA A 1 179 ? 67.903 31.657 109.586 1.00 9.90 179 ALA A N 1
ATOM 2582 C CA . ALA A 1 179 ? 68.710 32.605 110.360 1.00 10.73 179 ALA A CA 1
ATOM 2583 C C . ALA A 1 179 ? 68.153 34.012 110.120 1.00 10.85 179 ALA A C 1
ATOM 2584 O O . ALA A 1 179 ? 67.590 34.279 109.058 1.00 11.25 179 ALA A O 1
ATOM 2591 N N . GLY A 1 180 ? 68.319 34.902 111.084 1.00 12.37 180 GLY A N 1
ATOM 2592 C CA . GLY A 1 180 ? 67.790 36.247 110.940 1.00 10.08 180 GLY A CA 1
ATOM 2593 C C . GLY A 1 180 ? 68.714 37.182 110.165 1.00 11.19 180 GLY A C 1
ATOM 2594 O O . GLY A 1 180 ? 69.921 37.248 110.405 1.00 10.84 180 GLY A O 1
ATOM 2598 N N . GLY A 1 181 ? 68.129 37.907 109.229 1.00 9.84 181 GLY A N 1
ATOM 2599 C CA . GLY A 1 181 ? 68.858 38.917 108.496 1.00 10.94 181 GLY A CA 1
ATOM 2600 C C . GLY A 1 181 ? 68.220 40.275 108.719 1.00 12.42 181 GLY A C 1
ATOM 2601 O O . GLY A 1 181 ? 67.102 40.398 109.244 1.00 10.90 181 GLY A O 1
ATOM 2605 N N . THR A 1 182 ? 68.967 41.316 108.375 1.00 10.65 182 THR A N 1
ATOM 2606 C CA . THR A 1 182 ? 68.389 42.657 108.369 1.00 10.64 182 THR A CA 1
ATOM 2607 C C . THR A 1 182 ? 68.732 43.278 107.037 1.00 10.87 182 THR A C 1
ATOM 2608 O O . THR A 1 182 ? 69.666 42.824 106.354 1.00 10.19 182 THR A O 1
ATOM 2619 N N . ASP A 1 183 ? 67.985 44.313 106.654 1.00 8.94 183 ASP A N 1
ATOM 2620 C CA . ASP A 1 183 ? 68.048 44.742 105.236 1.00 8.64 183 ASP A CA 1
ATOM 2621 C C . ASP A 1 183 ? 67.713 46.245 105.143 1.00 12.32 183 ASP A C 1
ATOM 2622 O O . ASP A 1 183 ? 66.574 46.641 105.429 1.00 10.90 183 ASP A O 1
ATOM 2631 N N . GLY A 1 184 ? 68.708 47.064 104.765 1.00 10.46 184 GLY A N 1
ATOM 2632 C CA . GLY A 1 184 ? 68.550 48.503 104.587 1.00 8.89 184 GLY A CA 1
ATOM 2633 C C . GLY A 1 184 ? 68.917 48.864 103.125 1.00 10.49 184 GLY A C 1
ATOM 2634 O O . GLY A 1 184 ? 68.477 49.907 102.636 1.00 9.94 184 GLY A O 1
ATOM 2638 N N . GLY A 1 185 ? 69.682 47.998 102.460 1.00 8.50 185 GLY A N 1
ATOM 2639 C CA . GLY A 1 185 ? 70.011 48.175 101.030 1.00 9.21 185 GLY A CA 1
ATOM 2640 C C . GLY A 1 185 ? 69.971 46.841 100.313 1.00 12.21 185 GLY A C 1
ATOM 2641 O O . GLY A 1 185 ? 70.424 46.712 99.189 1.00 11.28 185 GLY A O 1
ATOM 2645 N N . GLY A 1 186 ? 69.403 45.828 100.966 1.00 10.94 186 GLY A N 1
ATOM 2646 C CA . GLY A 1 186 ? 69.307 44.535 100.337 1.00 10.16 186 GLY A CA 1
ATOM 2647 C C . GLY A 1 186 ? 69.780 43.363 101.183 1.00 10.12 186 GLY A C 1
ATOM 2648 O O . GLY A 1 186 ? 69.777 42.239 100.705 1.00 11.25 186 GLY A O 1
ATOM 2652 N N . SER A 1 187 ? 70.128 43.591 102.442 1.00 10.42 187 SER A N 1
ATOM 2653 C CA . SER A 1 187 ? 70.985 42.616 103.111 1.00 11.34 187 SER A CA 1
ATOM 2654 C C . SER A 1 187 ? 70.380 41.315 103.631 1.00 10.65 187 SER A C 1
ATOM 2655 O O . SER A 1 187 ? 71.113 40.477 104.131 1.00 11.05 187 SER A O 1
ATOM 2663 N N . ILE A 1 188 ? 69.068 41.116 103.509 1.00 10.42 188 ILE A N 1
ATOM 2664 C CA . ILE A 1 188 ? 68.502 39.774 103.654 1.00 10.46 188 ILE A CA 1
ATOM 2665 C C . ILE A 1 188 ? 68.736 39.003 102.351 1.00 10.61 188 ILE A C 1
ATOM 2666 O O . ILE A 1 188 ? 68.900 37.775 102.341 1.00 11.29 188 ILE A O 1
ATOM 2682 N N . ARG A 1 189 ? 68.730 39.744 101.246 1.00 8.87 189 ARG A N 1
ATOM 2683 C CA . ARG A 1 189 ? 68.633 39.177 99.914 1.00 10.03 189 ARG A CA 1
ATOM 2684 C C . ARG A 1 189 ? 70.000 39.011 99.244 1.00 9.77 189 ARG A C 1
ATOM 2685 O O . ARG A 1 189 ? 70.214 38.054 98.491 1.00 11.72 189 ARG A O 1
ATOM 2706 N N . ILE A 1 190 ? 70.891 39.965 99.478 1.00 10.27 190 ILE A N 1
ATOM 2707 C CA . ILE A 1 190 ? 72.235 39.966 98.860 1.00 10.03 190 ILE A CA 1
ATOM 2708 C C . ILE A 1 190 ? 73.007 38.673 99.185 1.00 11.80 190 ILE A C 1
ATOM 2709 O O . ILE A 1 190 ? 73.404 37.943 98.276 1.00 11.90 190 ILE A O 1
ATOM 2725 N N . PRO A 1 191 ? 73.150 38.334 100.479 1.00 10.49 191 PRO A N 1
ATOM 2726 C CA . PRO A 1 191 ? 73.922 37.120 100.754 1.00 10.03 191 PRO A CA 1
ATOM 2727 C C . PRO A 1 191 ? 73.148 35.868 100.416 1.00 10.45 191 PRO A C 1
ATOM 2728 O O . PRO A 1 191 ? 73.786 34.835 100.142 1.00 12.48 191 PRO A O 1
ATOM 2739 N N . ALA A 1 192 ? 71.809 35.918 100.446 1.00 10.30 192 ALA A N 1
ATOM 2740 C CA . ALA A 1 192 ? 71.038 34.762 99.992 1.00 10.13 192 ALA A CA 1
ATOM 2741 C C . ALA A 1 192 ? 71.395 34.444 98.516 1.00 11.72 192 ALA A C 1
ATOM 2742 O O . ALA A 1 192 ? 71.643 33.286 98.157 1.00 11.50 192 ALA A O 1
ATOM 2749 N N . ALA A 1 193 ? 71.405 35.490 97.680 1.00 10.21 193 ALA A N 1
ATOM 2750 C CA . ALA A 1 193 ? 71.695 35.341 96.238 1.00 10.95 193 ALA A CA 1
ATOM 2751 C C . ALA A 1 193 ? 73.062 34.677 96.047 1.00 12.08 193 ALA A C 1
ATOM 2752 O O . ALA A 1 193 ? 73.222 33.783 95.210 1.00 13.77 193 ALA A O 1
ATOM 2759 N N . TRP A 1 194 ? 74.064 35.135 96.791 1.00 10.97 194 TRP A N 1
ATOM 2760 C CA . TRP A 1 194 ? 75.400 34.538 96.619 1.00 13.63 194 TRP A CA 1
ATOM 2761 C C . TRP A 1 194 ? 75.584 33.160 97.263 1.00 15.32 194 TRP A C 1
ATOM 2762 O O . TRP A 1 194 ? 76.643 32.577 97.100 1.00 13.30 194 TRP A O 1
ATOM 2783 N N . THR A 1 195 ? 74.609 32.666 98.031 1.00 12.83 195 THR A N 1
ATOM 2784 C CA . THR A 1 195 ? 74.770 31.381 98.750 1.00 12.11 195 THR A CA 1
ATOM 2785 C C . THR A 1 195 ? 73.678 30.354 98.466 1.00 12.90 195 THR A C 1
ATOM 2786 O O . THR A 1 195 ? 73.559 29.359 99.187 1.00 12.89 195 THR A O 1
ATOM 2797 N N . ASN A 1 196 ? 72.894 30.556 97.408 1.00 11.08 196 ASN A N 1
ATOM 2798 C CA . ASN A 1 196 ? 71.884 29.558 97.028 1.00 12.38 196 ASN A CA 1
ATOM 2799 C C . ASN A 1 196 ? 70.857 29.395 98.142 1.00 13.07 196 ASN A C 1
ATOM 2800 O O . ASN A 1 196 ? 70.349 28.310 98.342 1.00 12.41 196 ASN A O 1
ATOM 2811 N N . THR A 1 197 ? 70.564 30.475 98.870 1.00 11.69 197 THR A N 1
ATOM 2812 C CA . THR A 1 197 ? 69.505 30.415 99.867 1.00 12.80 197 THR A CA 1
ATOM 2813 C C . THR A 1 197 ? 68.377 31.386 99.541 1.00 12.72 197 THR A C 1
ATOM 2814 O O . THR A 1 197 ? 68.497 32.231 98.651 1.00 10.12 197 THR A O 1
ATOM 2825 N N . TYR A 1 198 ? 67.246 31.188 100.214 1.00 11.02 198 TYR A N 1
ATOM 2826 C CA . TYR A 1 198 ? 66.064 32.004 99.956 1.00 11.82 198 TYR A CA 1
ATOM 2827 C C . TYR A 1 198 ? 65.999 33.119 100.984 1.00 11.15 198 TYR A C 1
ATOM 2828 O O . TYR A 1 198 ? 65.982 32.859 102.194 1.00 11.37 198 TYR A O 1
ATOM 2846 N N . GLY A 1 199 ? 65.966 34.366 100.524 1.00 11.05 199 GLY A N 1
ATOM 2847 C CA . GLY A 1 199 ? 65.982 35.494 101.442 1.00 10.41 199 GLY A CA 1
ATOM 2848 C C . GLY A 1 199 ? 64.696 36.267 101.270 1.00 11.39 199 GLY A C 1
ATOM 2849 O O . GLY A 1 199 ? 64.453 36.789 100.177 1.00 10.46 199 GLY A O 1
ATOM 2853 N N . PHE A 1 200 ? 63.896 36.387 102.339 1.00 9.75 200 PHE A N 1
ATOM 2854 C CA . PHE A 1 200 ? 62.581 37.033 102.235 1.00 8.87 200 PHE A CA 1
ATOM 2855 C C . PHE A 1 200 ? 62.582 38.410 102.909 1.00 8.43 200 PHE A C 1
ATOM 2856 O O . PHE A 1 200 ? 62.741 38.485 104.143 1.00 9.24 200 PHE A O 1
ATOM 2873 N N . GLN A 1 201 ? 62.399 39.471 102.112 1.00 8.05 201 GLN A N 1
ATOM 2874 C CA . GLN A 1 201 ? 62.350 40.861 102.603 1.00 9.81 201 GLN A CA 1
ATOM 2875 C C . GLN A 1 201 ? 60.878 41.312 102.601 1.00 8.99 201 GLN A C 1
ATOM 2876 O O . GLN A 1 201 ? 60.290 41.547 101.535 1.00 9.33 201 GLN A O 1
ATOM 2890 N N . PRO A 1 202 ? 60.280 41.428 103.785 1.00 8.40 202 PRO A N 1
ATOM 2891 C CA . PRO A 1 202 ? 58.833 41.693 103.838 1.00 7.16 202 PRO A CA 1
ATOM 2892 C C . PRO A 1 202 ? 58.462 43.116 103.451 1.00 8.20 202 PRO A C 1
ATOM 2893 O O . PRO A 1 202 ? 59.319 44.017 103.436 1.00 9.47 202 PRO A O 1
ATOM 2904 N N . SER A 1 203 ? 57.170 43.334 103.185 1.00 7.81 203 SER A N 1
ATOM 2905 C CA . SER A 1 203 ? 56.656 44.680 102.954 1.00 8.75 203 SER A CA 1
ATOM 2906 C C . SER A 1 203 ? 57.004 45.575 104.123 1.00 8.25 203 SER A C 1
ATOM 2907 O O . SER A 1 203 ? 56.978 45.112 105.263 1.00 9.36 203 SER A O 1
ATOM 2915 N N . ILE A 1 204 ? 57.196 46.879 103.886 1.00 7.16 204 ILE A N 1
ATOM 2916 C CA . ILE A 1 204 ? 57.382 47.762 105.034 1.00 7.84 204 ILE A CA 1
ATOM 2917 C C . ILE A 1 204 ? 56.133 47.666 105.956 1.00 9.07 204 ILE A C 1
ATOM 2918 O O . ILE A 1 204 ? 54.978 47.664 105.509 1.00 10.40 204 ILE A O 1
ATOM 2934 N N . GLY A 1 205 ? 56.393 47.598 107.267 1.00 8.05 205 GLY A N 1
ATOM 2935 C CA . GLY A 1 205 ? 55.319 47.472 108.257 1.00 10.49 205 GLY A CA 1
ATOM 2936 C C . GLY A 1 205 ? 54.849 46.064 108.536 1.00 11.04 205 GLY A C 1
ATOM 2937 O O . GLY A 1 205 ? 54.060 45.869 109.460 1.00 9.68 205 GLY A O 1
ATOM 2941 N N . ARG A 1 206 ? 55.272 45.090 107.739 1.00 8.88 206 ARG A N 1
ATOM 2942 C CA . ARG A 1 206 ? 54.835 43.704 107.914 1.00 8.55 206 ARG A CA 1
ATOM 2943 C C . ARG A 1 206 ? 55.473 43.069 109.152 1.00 10.09 206 ARG A C 1
ATOM 2944 O O . ARG A 1 206 ? 54.790 42.434 109.945 1.00 9.62 206 ARG A O 1
ATOM 2965 N N . VAL A 1 207 ? 56.779 43.233 109.305 1.00 7.97 207 VAL A N 1
ATOM 2966 C CA . VAL A 1 207 ? 57.504 42.781 110.523 1.00 9.50 207 VAL A CA 1
ATOM 2967 C C . VAL A 1 207 ? 57.965 44.029 111.280 1.00 8.61 207 VAL A C 1
ATOM 2968 O O . VAL A 1 207 ? 58.525 44.961 110.688 1.00 9.90 207 VAL A O 1
ATOM 2981 N N . PRO A 1 208 ? 57.718 44.092 112.586 1.00 9.32 208 PRO A N 1
ATOM 2982 C CA . PRO A 1 208 ? 58.102 45.309 113.316 1.00 9.99 208 PRO A CA 1
ATOM 2983 C C . PRO A 1 208 ? 59.592 45.597 113.190 1.00 12.56 208 PRO A C 1
ATOM 2984 O O . PRO A 1 208 ? 60.398 44.655 113.158 1.00 10.87 208 PRO A O 1
ATOM 2995 N N . PHE A 1 209 ? 59.963 46.872 113.089 1.00 9.51 209 PHE A N 1
ATOM 2996 C CA . PHE A 1 209 ? 61.366 47.251 113.167 1.00 10.41 209 PHE A CA 1
ATOM 2997 C C . PHE A 1 209 ? 61.467 48.348 114.210 1.00 11.41 209 PHE A C 1
ATOM 2998 O O . PHE A 1 209 ? 60.743 49.340 114.111 1.00 12.15 209 PHE A O 1
ATOM 3015 N N . LYS A 1 210 ? 62.316 48.147 115.221 1.00 11.10 210 LYS A N 1
ATOM 3016 C CA . LYS A 1 210 ? 62.429 49.109 116.314 1.00 14.11 210 LYS A CA 1
ATOM 3017 C C . LYS A 1 210 ? 63.657 49.965 116.074 1.00 15.18 210 LYS A C 1
ATOM 3018 O O . LYS A 1 210 ? 64.799 49.473 116.170 1.00 16.19 210 LYS A O 1
ATOM 3037 N N . SER A 1 211 ? 63.413 51.222 115.728 1.00 13.89 211 SER A N 1
ATOM 3038 C CA . SER A 1 211 ? 64.468 52.216 115.585 1.00 12.06 211 SER A CA 1
ATOM 3039 C C . SER A 1 211 ? 64.316 53.232 116.718 1.00 14.58 211 SER A C 1
ATOM 3040 O O . SER A 1 211 ? 63.366 54.000 116.718 1.00 13.20 211 SER A O 1
ATOM 3048 N N . ARG A 1 212 ? 65.234 53.221 117.673 1.00 13.21 212 ARG A N 1
ATOM 3049 C CA . ARG A 1 212 ? 65.225 54.225 118.763 1.00 14.60 212 ARG A CA 1
ATOM 3050 C C . ARG A 1 212 ? 66.675 54.653 118.961 1.00 15.87 212 ARG A C 1
ATOM 3051 O O . ARG A 1 212 ? 67.586 53.842 118.765 1.00 17.04 212 ARG A O 1
ATOM 3072 N N . PRO A 1 213 ? 66.899 55.898 119.406 1.00 16.26 213 PRO A N 1
ATOM 3073 C CA . PRO A 1 213 ? 65.892 56.832 119.907 1.00 17.22 213 PRO A CA 1
ATOM 3074 C C . PRO A 1 213 ? 65.106 57.574 118.852 1.00 16.17 213 PRO A C 1
ATOM 3075 O O . PRO A 1 213 ? 64.160 58.269 119.238 1.00 19.12 213 PRO A O 1
ATOM 3086 N N . ASN A 1 214 ? 65.438 57.439 117.567 1.00 15.50 214 ASN A N 1
ATOM 3087 C CA . ASN A 1 214 ? 64.713 58.178 116.555 1.00 16.73 214 ASN A CA 1
ATOM 3088 C C . ASN A 1 214 ? 63.908 57.243 115.630 1.00 17.03 214 ASN A C 1
ATOM 3089 O O . ASN A 1 214 ? 64.478 56.590 114.768 1.00 15.97 214 ASN A O 1
ATOM 3100 N N . ALA A 1 215 ? 62.584 57.191 115.813 1.00 15.91 215 ALA A N 1
ATOM 3101 C CA . ALA A 1 215 ? 61.724 56.337 114.970 1.00 16.69 215 ALA A CA 1
ATOM 3102 C C . ALA A 1 215 ? 61.404 56.967 113.613 1.00 15.67 215 ALA A C 1
ATOM 3103 O O . ALA A 1 215 ? 60.850 56.316 112.730 1.00 14.61 215 ALA A O 1
ATOM 3110 N N . PHE A 1 216 ? 61.701 58.253 113.495 1.00 15.08 216 PHE A N 1
ATOM 3111 C CA . PHE A 1 216 ? 61.395 59.022 112.308 1.00 16.91 216 PHE A CA 1
ATOM 3112 C C . PHE A 1 216 ? 62.709 59.446 111.639 1.00 20.11 216 PHE A C 1
ATOM 3113 O O . PHE A 1 216 ? 62.842 60.537 111.128 1.00 22.39 216 PHE A O 1
ATOM 3130 N N . HIS A 1 217 ? 63.667 58.531 111.635 1.00 19.20 217 HIS A N 1
ATOM 3131 C CA . HIS A 1 217 ? 64.953 58.778 110.981 1.00 22.03 217 HIS A CA 1
ATOM 3132 C C . HIS A 1 217 ? 64.832 58.877 109.466 1.00 23.23 217 HIS A C 1
ATOM 3133 O O . HIS A 1 217 ? 63.863 58.381 108.829 1.00 18.57 217 HIS A O 1
ATOM 3147 N N . PRO A 1 218 ? 65.843 59.503 108.859 1.00 22.02 218 PRO A N 1
ATOM 3148 C CA . PRO A 1 218 ? 65.794 59.804 107.431 1.00 20.96 218 PRO A CA 1
ATOM 3149 C C . PRO A 1 218 ? 66.386 58.709 106.547 1.00 20.88 218 PRO A C 1
ATOM 3150 O O . PRO A 1 218 ? 66.676 58.974 105.372 1.00 19.95 218 PRO A O 1
ATOM 3161 N N . GLY A 1 219 ? 66.572 57.504 107.081 1.00 18.23 219 GLY A N 1
ATOM 3162 C CA . GLY A 1 219 ? 67.166 56.440 106.291 1.00 16.99 219 GLY A CA 1
ATOM 3163 C C . GLY A 1 219 ? 66.165 55.771 105.352 1.00 14.33 219 GLY A C 1
ATOM 3164 O O . GLY A 1 219 ? 64.981 56.130 105.287 1.00 15.56 219 GLY A O 1
ATOM 3168 N N . PRO A 1 220 ? 66.636 54.804 104.569 1.00 14.73 220 PRO A N 1
ATOM 3169 C CA . PRO A 1 220 ? 65.723 53.987 103.746 1.00 12.89 220 PRO A CA 1
ATOM 3170 C C . PRO A 1 220 ? 64.853 53.096 104.629 1.00 13.74 220 PRO A C 1
ATOM 3171 O O . PRO A 1 220 ? 65.032 53.019 105.862 1.00 11.40 220 PRO A O 1
ATOM 3182 N N . TYR A 1 221 ? 63.907 52.406 104.013 1.00 11.87 221 TYR A N 1
ATOM 3183 C CA . TYR A 1 221 ? 63.160 51.415 104.781 1.00 11.16 221 TYR A CA 1
ATOM 3184 C C . TYR A 1 221 ? 64.113 50.309 105.274 1.00 11.01 221 TYR A C 1
ATOM 3185 O O . TYR A 1 221 ? 64.929 49.801 104.504 1.00 11.14 221 TYR A O 1
ATOM 3203 N N . LEU A 1 222 ? 63.934 49.884 106.527 1.00 9.84 222 LEU A N 1
ATOM 3204 C CA . LEU A 1 222 ? 64.759 48.836 107.131 1.00 8.61 222 LEU A CA 1
ATOM 3205 C C . LEU A 1 222 ? 63.849 47.675 107.500 1.00 9.73 222 LEU A C 1
ATOM 3206 O O . LEU A 1 222 ? 62.731 47.893 108.005 1.00 9.66 222 LEU A O 1
ATOM 3222 N N . TYR A 1 223 ? 64.339 46.461 107.287 1.00 9.30 223 TYR A N 1
ATOM 3223 C CA . TYR A 1 223 ? 63.543 45.271 107.511 1.00 8.12 223 TYR A CA 1
ATOM 3224 C C . TYR A 1 223 ? 64.317 44.198 108.259 1.00 9.67 223 TYR A C 1
ATOM 3225 O O . TYR A 1 223 ? 65.540 44.055 108.078 1.00 10.90 223 TYR A O 1
ATOM 3243 N N . GLU A 1 224 ? 63.608 43.404 109.071 1.00 8.69 224 GLU A N 1
ATOM 3244 C CA . GLU A 1 224 ? 64.151 42.115 109.531 1.00 9.02 224 GLU A CA 1
ATOM 3245 C C . GLU A 1 224 ? 63.397 40.992 108.846 1.00 10.55 224 GLU A C 1
ATOM 3246 O O . GLU A 1 224 ? 62.189 41.108 108.582 1.00 11.66 224 GLU A O 1
ATOM 3258 N N . GLY A 1 225 ? 64.091 39.906 108.537 1.00 9.96 225 GLY A N 1
ATOM 3259 C CA . GLY A 1 225 ? 63.422 38.784 107.897 1.00 10.44 225 GLY A CA 1
ATOM 3260 C C . GLY A 1 225 ? 64.321 37.564 107.849 1.00 9.36 225 GLY A C 1
ATOM 3261 O O . GLY A 1 225 ? 65.481 37.631 108.210 1.00 9.73 225 GLY A O 1
ATOM 3265 N N . PRO A 1 226 ? 63.764 36.444 107.391 1.00 8.80 226 P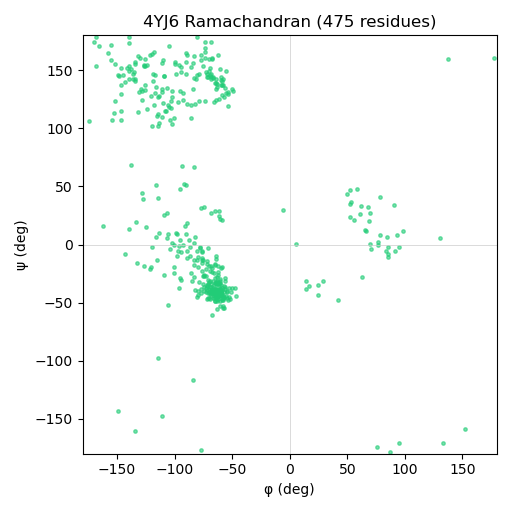RO A N 1
ATOM 3266 C CA . PRO A 1 226 ? 64.433 35.147 107.418 1.00 10.62 226 PRO A CA 1
ATOM 3267 C C . PRO A 1 226 ? 65.247 34.838 106.160 1.00 10.92 226 PRO A C 1
ATOM 3268 O O . PRO A 1 226 ? 64.861 35.237 105.056 1.00 11.16 226 PRO A O 1
ATOM 3279 N N . ILE A 1 227 ? 66.346 34.109 106.361 1.00 9.71 227 ILE A N 1
ATOM 3280 C CA . ILE A 1 227 ? 67.047 33.425 105.276 1.00 9.20 227 ILE A CA 1
ATOM 3281 C C . ILE A 1 227 ? 66.893 31.922 105.522 1.00 11.49 227 ILE A C 1
ATOM 3282 O O . ILE A 1 227 ? 67.140 31.466 106.625 1.00 11.31 227 ILE A O 1
ATOM 3298 N N . THR A 1 228 ? 66.438 31.174 104.514 1.00 9.74 228 THR A N 1
ATOM 3299 C CA . THR A 1 228 ? 66.124 29.746 104.692 1.00 10.90 228 THR A CA 1
ATOM 3300 C C . THR A 1 228 ? 66.596 28.962 103.461 1.00 12.46 228 THR A C 1
ATOM 3301 O O . THR A 1 228 ? 67.085 29.541 102.504 1.00 12.11 228 THR A O 1
ATOM 3312 N N . ARG A 1 229 ? 66.422 27.642 103.468 1.00 12.63 229 ARG A N 1
ATOM 3313 C CA . ARG A 1 229 ? 66.719 26.850 102.272 1.00 12.10 229 ARG A CA 1
ATOM 3314 C C . ARG A 1 229 ? 65.448 26.519 101.524 1.00 11.85 229 ARG A C 1
ATOM 3315 O O . ARG A 1 229 ? 65.519 26.156 100.345 1.00 12.95 229 ARG A O 1
ATOM 3336 N N . THR A 1 230 ? 64.294 26.598 102.188 1.00 12.85 230 THR A N 1
ATOM 3337 C CA . THR A 1 230 ? 63.009 26.337 101.525 1.00 12.37 230 THR A CA 1
ATOM 3338 C C . THR A 1 230 ? 62.054 27.495 101.705 1.00 13.14 230 THR A C 1
ATOM 3339 O O . THR A 1 230 ? 62.119 28.228 102.693 1.00 12.60 230 THR A O 1
ATOM 3350 N N . VAL A 1 231 ? 61.135 27.624 100.760 1.00 12.13 231 VAL A N 1
ATOM 3351 C CA . VAL A 1 231 ? 60.149 28.682 100.844 1.00 11.54 231 VAL A CA 1
ATOM 3352 C C . VAL A 1 231 ? 59.187 28.395 101.988 1.00 12.57 231 VAL A C 1
ATOM 3353 O O . VAL A 1 231 ? 58.799 29.319 102.701 1.00 11.21 231 VAL A O 1
ATOM 3366 N N . ARG A 1 232 ? 58.844 27.118 102.209 1.00 13.10 232 ARG A N 1
ATOM 3367 C CA . ARG A 1 232 ? 57.960 26.750 103.313 1.00 12.51 232 ARG A CA 1
ATOM 3368 C C . ARG A 1 232 ? 58.568 27.211 104.657 1.00 11.99 232 ARG A C 1
ATOM 3369 O O . ARG A 1 232 ? 57.861 27.725 105.516 1.00 11.29 232 ARG A O 1
ATOM 3390 N N . ASP A 1 233 ? 59.865 27.032 104.854 1.00 11.68 233 ASP A N 1
ATOM 3391 C CA . ASP A 1 233 ? 60.444 27.433 106.141 1.00 13.10 233 ASP A CA 1
ATOM 3392 C C . ASP A 1 233 ? 60.357 28.946 106.287 1.00 12.32 233 ASP A C 1
ATOM 3393 O O . ASP A 1 233 ? 60.240 29.469 107.403 1.00 10.90 233 ASP A O 1
ATOM 3402 N N . ALA A 1 234 ? 60.493 29.663 105.189 1.00 10.24 234 ALA A N 1
ATOM 3403 C CA . ALA A 1 234 ? 60.404 31.124 105.276 1.00 9.16 234 ALA A CA 1
ATOM 3404 C C . ALA A 1 234 ? 58.982 31.529 105.619 1.00 9.98 234 ALA A C 1
ATOM 3405 O O . ALA A 1 234 ? 58.748 32.448 106.395 1.00 10.17 234 ALA A O 1
ATOM 3412 N N . ALA A 1 235 ? 58.002 30.830 105.048 1.00 10.44 235 ALA A N 1
ATOM 3413 C CA . ALA A 1 235 ? 56.613 31.134 105.383 1.00 10.25 235 ALA A CA 1
ATOM 3414 C C . ALA A 1 235 ? 56.335 30.836 106.848 1.00 11.03 235 ALA A C 1
ATOM 3415 O O . ALA A 1 235 ? 55.617 31.594 107.508 1.00 11.19 235 ALA A O 1
ATOM 3422 N N . LEU A 1 236 ? 56.884 29.736 107.367 1.00 9.97 236 LEU A N 1
ATOM 3423 C CA . LEU A 1 236 ? 56.694 29.428 108.790 1.00 9.33 236 LEU A CA 1
ATOM 3424 C C . LEU A 1 236 ? 57.326 30.556 109.667 1.00 10.68 236 LEU A C 1
ATOM 3425 O O . LEU A 1 236 ? 56.704 31.030 110.643 1.00 11.65 236 LEU A O 1
ATOM 3441 N N . ALA A 1 237 ? 58.557 30.956 109.339 1.00 11.43 237 ALA A N 1
ATOM 3442 C CA . ALA A 1 237 ? 59.225 32.022 110.070 1.00 8.81 237 ALA A CA 1
ATOM 3443 C C . ALA A 1 237 ? 58.439 33.345 109.951 1.00 10.39 237 ALA A C 1
ATOM 3444 O O . ALA A 1 237 ? 58.316 34.095 110.924 1.00 10.62 237 ALA A O 1
ATOM 3468 N N . ASN A 1 239 ? 55.232 33.667 109.554 1.00 10.16 239 ASN A N 1
ATOM 3469 C CA . ASN A 1 239 ? 54.053 33.595 110.413 1.00 10.31 239 ASN A CA 1
ATOM 3470 C C . ASN A 1 239 ? 54.362 34.002 111.849 1.00 11.76 239 ASN A C 1
ATOM 3471 O O . ASN A 1 239 ? 53.507 34.561 112.517 1.00 13.54 239 ASN A O 1
ATOM 3482 N N . VAL A 1 240 ? 55.583 33.730 112.294 1.00 9.57 240 VAL A N 1
ATOM 3483 C CA . VAL A 1 240 ? 56.018 34.167 113.606 1.00 8.86 240 VAL A CA 1
ATOM 3484 C C . VAL A 1 240 ? 56.424 35.642 113.619 1.00 11.15 240 VAL A C 1
ATOM 3485 O O . VAL A 1 240 ? 56.073 36.363 114.536 1.00 10.57 240 VAL A O 1
ATOM 3498 N N . LEU A 1 241 ? 57.162 36.073 112.603 1.00 9.61 241 LEU A N 1
ATOM 3499 C CA . LEU A 1 241 ? 57.810 37.394 112.637 1.00 8.41 241 LEU A CA 1
ATOM 3500 C C . LEU A 1 241 ? 56.834 38.512 112.373 1.00 10.58 241 LEU A C 1
ATOM 3501 O O . LEU A 1 241 ? 56.964 39.591 112.964 1.00 11.13 241 LEU A O 1
ATOM 3517 N N . HIS A 1 242 ? 55.881 38.318 111.465 1.00 9.66 242 HIS A N 1
ATOM 3518 C CA . HIS A 1 242 ? 55.018 39.449 111.083 1.00 9.25 242 HIS A CA 1
ATOM 3519 C C . HIS A 1 242 ? 54.024 39.776 112.200 1.00 11.52 242 HIS A C 1
ATOM 3520 O O . HIS A 1 242 ? 53.749 38.946 113.090 1.00 9.46 242 HIS A O 1
ATOM 3534 N N . GLY A 1 243 ? 53.484 40.995 112.141 1.00 11.25 243 GLY A N 1
ATOM 3535 C CA . GLY A 1 243 ? 52.351 41.358 112.973 1.00 11.64 243 GLY A CA 1
ATOM 3536 C C . GLY A 1 243 ? 52.460 42.745 113.597 1.00 10.59 243 GLY A C 1
ATOM 3537 O O . GLY A 1 243 ? 53.529 43.316 113.717 1.00 9.81 243 GLY A O 1
ATOM 3541 N N . PHE A 1 244 ? 51.316 43.266 113.985 1.00 10.71 244 PHE A N 1
ATOM 3542 C CA . PHE A 1 244 ? 51.190 44.622 114.514 1.00 11.20 244 PHE A CA 1
ATOM 3543 C C . PHE A 1 244 ? 52.071 44.860 115.749 1.00 11.19 244 PHE A C 1
ATOM 3544 O O . PHE A 1 244 ? 52.140 44.022 116.661 1.00 12.35 244 PHE A O 1
ATOM 3561 N N . ASP A 1 245 ? 52.718 46.024 115.777 1.00 9.57 245 ASP A N 1
ATOM 3562 C CA . ASP A 1 245 ? 53.354 46.516 116.998 1.00 10.96 245 ASP A CA 1
ATOM 3563 C C . ASP A 1 245 ? 53.217 48.032 116.942 1.00 11.10 245 ASP A C 1
ATOM 3564 O O . ASP A 1 245 ? 53.789 48.660 116.030 1.00 11.49 245 ASP A O 1
ATOM 3573 N N . ARG A 1 246 ? 52.450 48.612 117.879 1.00 9.53 246 ARG A N 1
ATOM 3574 C CA . ARG A 1 246 ? 52.179 50.035 117.820 1.00 10.54 246 ARG A CA 1
ATOM 3575 C C . ARG A 1 246 ? 53.453 50.876 117.884 1.00 10.02 246 ARG A C 1
ATOM 3576 O O . ARG A 1 246 ? 53.447 52.025 117.448 1.00 11.57 246 ARG A O 1
ATOM 3597 N N . ARG A 1 247 ? 54.552 50.306 118.394 1.00 11.04 247 ARG A N 1
ATOM 3598 C CA . ARG A 1 247 ? 55.809 51.054 118.469 1.00 11.19 247 ARG A CA 1
ATOM 3599 C C . ARG A 1 247 ? 56.607 51.190 117.174 1.00 11.67 247 ARG A C 1
ATOM 3600 O O . ARG A 1 247 ? 57.615 51.884 117.141 1.00 11.58 247 ARG A O 1
ATOM 3621 N N . ASP A 1 248 ? 56.143 50.581 116.080 1.00 10.49 248 ASP A N 1
ATOM 3622 C CA . ASP A 1 248 ? 56.792 50.789 114.789 1.00 11.75 248 ASP A CA 1
ATOM 3623 C C . ASP A 1 248 ? 55.830 51.643 113.980 1.00 9.34 248 ASP A C 1
ATOM 3624 O O . ASP A 1 248 ? 54.713 51.256 113.737 1.00 9.52 248 ASP A O 1
ATOM 3633 N N . PRO A 1 249 ? 56.235 52.860 113.656 1.00 9.72 249 PRO A N 1
ATOM 3634 C CA . PRO A 1 249 ? 55.261 53.776 113.056 1.00 11.07 249 PRO A CA 1
ATOM 3635 C C . PRO A 1 249 ? 54.856 53.407 111.622 1.00 12.63 249 PRO A C 1
ATOM 3636 O O . PRO A 1 249 ? 54.041 54.116 111.057 1.00 12.78 249 PRO A O 1
ATOM 3647 N N . ALA A 1 250 ? 55.433 52.365 111.040 1.00 11.00 250 ALA A N 1
ATOM 3648 C CA . ALA A 1 250 ? 54.916 51.856 109.776 1.00 11.08 250 ALA A CA 1
ATOM 3649 C C . ALA A 1 250 ? 54.051 50.614 109.955 1.00 9.94 250 ALA A C 1
ATOM 3650 O O . ALA A 1 250 ? 53.570 50.068 108.977 1.00 9.74 250 ALA A O 1
ATOM 3657 N N . SER A 1 251 ? 53.875 50.155 111.193 1.00 9.58 251 SER A N 1
ATOM 3658 C CA . SER A 1 251 ? 53.316 48.824 111.418 1.00 9.65 251 SER A CA 1
ATOM 3659 C C . SER A 1 251 ? 51.929 48.656 110.820 1.00 10.80 251 SER A C 1
ATOM 3660 O O . SER A 1 251 ? 51.054 49.525 110.992 1.00 9.66 251 SER A O 1
ATOM 3668 N N . LEU A 1 252 ? 51.703 47.498 110.184 1.00 8.20 252 LEU A N 1
ATOM 3669 C CA . LEU A 1 252 ? 50.402 47.158 109.633 1.00 8.77 252 LEU A CA 1
ATOM 3670 C C . LEU A 1 252 ? 49.589 46.317 110.605 1.00 10.32 252 LEU A C 1
ATOM 3671 O O . LEU A 1 252 ? 50.089 45.350 111.155 1.00 11.42 252 LEU A O 1
ATOM 3687 N N . ARG A 1 253 ? 48.329 46.674 110.821 1.00 9.76 253 ARG A N 1
ATOM 3688 C CA . ARG A 1 253 ? 47.534 45.919 111.775 1.00 11.80 253 ARG A CA 1
ATOM 3689 C C . ARG A 1 253 ? 46.761 44.841 111.013 1.00 13.61 253 ARG A C 1
ATOM 3690 O O . ARG A 1 253 ? 45.535 44.902 110.862 1.00 12.53 253 ARG A O 1
ATOM 3711 N N . VAL A 1 254 ? 47.505 43.876 110.476 1.00 9.74 254 VAL A N 1
ATOM 3712 C CA . VAL A 1 254 ? 46.883 42.785 109.732 1.00 12.48 254 VAL A CA 1
ATOM 3713 C C . VAL A 1 254 ? 47.576 41.478 110.061 1.00 12.28 254 VAL A C 1
ATOM 3714 O O . VAL A 1 254 ? 48.759 41.467 110.393 1.00 12.10 254 VAL A O 1
ATOM 3727 N N . LYS A 1 255 ? 46.789 40.401 110.008 1.00 13.65 255 LYS A N 1
ATOM 3728 C CA . LYS A 1 255 ? 47.276 39.066 110.303 1.00 12.36 255 LYS A CA 1
ATOM 3729 C C . LYS A 1 255 ? 47.142 38.232 109.039 1.00 15.07 255 LYS A C 1
ATOM 3730 O O . LYS A 1 255 ? 46.076 38.229 108.405 1.00 14.17 255 LYS A O 1
ATOM 3749 N N . LEU A 1 256 ? 48.230 37.555 108.680 1.00 13.76 256 LEU A N 1
ATOM 3750 C CA . LEU A 1 256 ? 48.253 36.716 107.462 1.00 12.05 256 LEU A CA 1
ATOM 3751 C C . LEU A 1 256 ? 48.685 35.307 107.818 1.00 13.40 256 LEU A C 1
ATOM 3752 O O . LEU A 1 256 ? 49.326 35.076 108.839 1.00 16.52 256 LEU A O 1
ATOM 3768 N N . ASP A 1 257 ? 48.357 34.352 106.951 1.00 13.38 257 ASP A N 1
ATOM 3769 C CA . ASP A 1 257 ? 48.953 33.038 107.059 1.00 15.68 257 ASP A CA 1
ATOM 3770 C C . ASP A 1 257 ? 49.805 32.847 105.804 1.00 12.50 257 ASP A C 1
ATOM 3771 O O . ASP A 1 257 ? 49.304 32.576 104.723 1.00 13.63 257 ASP A O 1
ATOM 3780 N N . PHE A 1 258 ? 51.109 33.006 105.963 1.00 11.73 258 PHE A N 1
ATOM 3781 C CA . PHE A 1 258 ? 52.019 32.929 104.829 1.00 11.45 258 PHE A CA 1
ATOM 3782 C C . PHE A 1 258 ? 52.008 31.536 104.197 1.00 12.35 258 PHE A C 1
ATOM 3783 O O . PHE A 1 258 ? 52.311 31.385 103.010 1.00 11.92 258 PHE A O 1
ATOM 3800 N N . THR A 1 259 ? 51.709 30.504 104.988 1.00 12.43 259 THR A N 1
ATOM 3801 C CA . THR A 1 259 ? 51.731 29.148 104.412 1.00 15.25 259 THR A CA 1
ATOM 3802 C C . THR A 1 259 ? 50.578 28.931 103.439 1.00 13.90 259 THR A C 1
ATOM 3803 O O . THR A 1 259 ? 50.611 28.005 102.626 1.00 15.34 259 THR A O 1
ATOM 3814 N N . SER A 1 260 ? 49.553 29.771 103.520 1.00 14.00 260 SER A N 1
ATOM 3815 C CA . SER A 1 260 ? 48.384 29.611 102.671 1.00 16.22 260 SER A CA 1
ATOM 3816 C C . SER A 1 260 ? 48.713 29.873 101.198 1.00 15.03 260 SER A C 1
ATOM 3817 O O . SER A 1 260 ? 47.982 29.438 100.308 1.00 16.87 260 SER A O 1
ATOM 3825 N N . ALA A 1 261 ? 49.803 30.576 100.950 1.00 11.99 261 ALA A N 1
ATOM 3826 C CA . ALA A 1 261 ? 50.203 30.940 99.588 1.00 14.89 261 ALA A CA 1
ATOM 3827 C C . ALA A 1 261 ? 51.105 29.897 98.921 1.00 14.36 261 ALA A C 1
ATOM 3828 O O . ALA A 1 261 ? 51.337 29.957 97.701 1.00 14.30 261 ALA A O 1
ATOM 3835 N N . LEU A 1 262 ? 51.615 28.939 99.689 1.00 13.59 262 LEU A N 1
ATOM 3836 C CA . LEU A 1 262 ? 52.610 27.999 99.144 1.00 11.85 262 LEU A CA 1
ATOM 3837 C C . LEU A 1 262 ? 52.079 27.208 97.950 1.00 14.98 262 LEU A C 1
ATOM 3838 O O . LEU A 1 262 ? 52.810 26.990 96.994 1.00 15.35 262 LEU A O 1
ATOM 3854 N N . ALA A 1 263 ? 50.820 26.803 97.995 1.00 16.06 263 ALA A N 1
ATOM 3855 C CA . ALA A 1 263 ? 50.265 25.970 96.916 1.00 17.25 263 ALA A CA 1
ATOM 3856 C C . ALA A 1 263 ? 49.474 26.743 95.870 1.00 19.02 263 ALA A C 1
ATOM 3857 O O . ALA A 1 263 ? 48.829 26.142 94.998 1.00 22.20 263 ALA A O 1
ATOM 3864 N N . GLN A 1 264 ? 49.512 28.065 95.924 1.00 15.62 264 GLN A N 1
ATOM 3865 C CA . GLN A 1 264 ? 48.623 28.877 95.125 1.00 18.27 264 GLN A CA 1
ATOM 3866 C C . GLN A 1 264 ? 48.957 28.864 93.624 1.00 21.14 264 GLN A C 1
ATOM 3867 O O . GLN A 1 264 ? 48.061 28.984 92.792 1.00 20.70 264 GLN A O 1
ATOM 3881 N N . GLY A 1 265 ? 50.241 28.766 93.290 1.00 17.37 265 GLY A N 1
ATOM 3882 C CA . GLY A 1 265 ? 50.675 28.826 91.895 1.00 19.75 265 GLY A CA 1
ATOM 3883 C C . GLY A 1 265 ? 50.643 30.251 91.338 1.00 20.16 265 GLY A C 1
ATOM 3884 O O . GLY A 1 265 ? 50.394 31.218 92.069 1.00 18.99 265 GLY A O 1
ATOM 3888 N N . VAL A 1 266 ? 50.909 30.401 90.034 1.00 15.89 266 VAL A N 1
ATOM 3889 C CA . VAL A 1 266 ? 50.988 31.735 89.424 1.00 16.30 266 VAL A CA 1
ATOM 3890 C C . VAL A 1 266 ? 50.189 31.764 88.109 1.00 21.21 266 VAL A C 1
ATOM 3891 O O . VAL A 1 266 ? 50.378 32.644 87.281 1.00 18.72 266 VAL A O 1
ATOM 3904 N N . ARG A 1 267 ? 49.284 30.813 87.941 1.00 21.82 267 ARG A N 1
ATOM 3905 C CA . ARG A 1 267 ? 48.522 30.740 86.696 1.00 22.09 267 ARG A CA 1
ATOM 3906 C C . ARG A 1 267 ? 47.752 32.037 86.489 1.00 20.70 267 ARG A C 1
ATOM 3907 O O . ARG A 1 267 ? 47.029 32.485 87.393 1.00 20.97 267 ARG A O 1
ATOM 3928 N N . GLY A 1 268 ? 47.909 32.620 85.299 1.00 22.49 268 GLY A N 1
ATOM 3929 C CA . GLY A 1 268 ? 47.193 33.827 84.933 1.00 21.51 268 GLY A CA 1
ATOM 3930 C C . GLY A 1 268 ? 47.861 35.114 85.380 1.00 23.59 268 GLY A C 1
ATOM 3931 O O . GLY A 1 268 ? 47.424 36.209 85.016 1.00 23.89 268 GLY A O 1
ATOM 3935 N N . LYS A 1 269 ? 48.918 35.016 86.181 1.00 20.22 269 LYS A N 1
ATOM 3936 C CA . LYS A 1 269 ? 49.575 36.236 86.640 1.00 18.75 269 LYS A CA 1
ATOM 3937 C C . LYS A 1 269 ? 50.310 36.924 85.515 1.00 20.42 269 LYS A C 1
ATOM 3938 O O . LYS A 1 269 ? 50.803 36.266 84.607 1.00 20.79 269 LYS A O 1
ATOM 3957 N N . LYS A 1 270 ? 50.391 38.251 85.599 1.00 16.10 270 LYS A N 1
ATOM 3958 C CA . LYS A 1 270 ? 51.087 39.073 84.613 1.00 18.52 270 LYS A CA 1
ATOM 3959 C C . LYS A 1 270 ? 52.381 39.496 85.243 1.00 15.23 270 LYS A C 1
ATOM 3960 O O . LYS A 1 270 ? 52.396 40.152 86.295 1.00 16.68 270 LYS A O 1
ATOM 3979 N N . ILE A 1 271 ? 53.476 39.092 84.643 1.00 13.87 271 ILE A N 1
ATOM 3980 C CA . ILE A 1 271 ? 54.769 39.244 85.292 1.00 13.34 271 ILE A CA 1
ATOM 3981 C C . ILE A 1 271 ? 55.650 40.109 84.408 1.00 15.40 271 ILE A C 1
ATOM 3982 O O . ILE A 1 271 ? 55.787 39.831 83.209 1.00 14.71 271 ILE A O 1
ATOM 3998 N N . GLY A 1 272 ? 56.230 41.156 84.987 1.00 11.55 272 GLY A N 1
ATOM 3999 C CA . GLY A 1 272 ? 57.183 41.983 84.262 1.00 13.60 272 GLY A CA 1
ATOM 4000 C C . GLY A 1 272 ? 58.594 41.506 84.544 1.00 14.96 272 GLY A C 1
ATOM 4001 O O . GLY A 1 272 ? 58.844 40.923 85.595 1.00 12.71 272 GLY A O 1
ATOM 4005 N N . LEU A 1 273 ? 59.492 41.666 83.558 1.00 12.34 273 LEU A N 1
ATOM 4006 C CA . LEU A 1 273 ? 60.875 41.184 83.681 1.00 12.36 273 LEU A CA 1
ATOM 4007 C C . LEU A 1 273 ? 61.828 42.323 83.312 1.00 13.13 273 LEU A C 1
ATOM 4008 O O . LEU A 1 273 ? 61.612 43.033 82.322 1.00 11.94 273 LEU A O 1
ATOM 4024 N N . THR A 1 274 ? 62.863 42.537 84.126 1.00 12.48 274 THR A N 1
ATOM 4025 C CA . THR A 1 274 ? 63.947 43.450 83.736 1.00 12.35 274 THR A CA 1
ATOM 4026 C C . THR A 1 274 ? 65.272 42.791 84.053 1.00 16.39 274 THR A C 1
ATOM 4027 O O . THR A 1 274 ? 65.396 42.115 85.067 1.00 13.41 274 THR A O 1
ATOM 4038 N N . LEU A 1 275 ? 66.270 42.941 83.181 1.00 12.86 275 LEU A N 1
ATOM 4039 C CA . LEU A 1 275 ? 67.572 42.359 83.481 1.00 12.19 275 LEU A CA 1
ATOM 4040 C C . LEU A 1 275 ? 68.541 43.325 84.156 1.00 12.89 275 LEU A C 1
ATOM 4041 O O . LEU A 1 275 ? 69.614 42.922 84.572 1.00 14.26 275 LEU A O 1
ATOM 4057 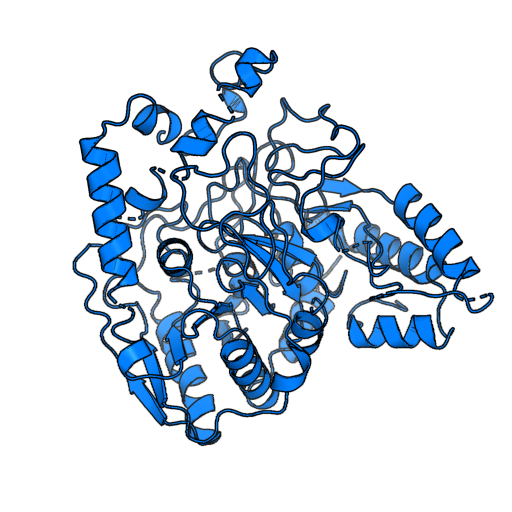N N . ASN A 1 276 ? 68.178 44.604 84.282 1.00 13.10 276 ASN A N 1
ATOM 4058 C CA . ASN A 1 276 ? 69.083 45.574 84.869 1.00 14.29 276 ASN A CA 1
ATOM 4059 C C . ASN A 1 276 ? 68.384 46.843 85.332 1.00 14.12 276 ASN A C 1
ATOM 4060 O O . ASN A 1 276 ? 69.049 47.835 85.641 1.00 13.17 276 ASN A O 1
ATOM 4071 N N . TYR A 1 277 ? 67.047 46.783 85.451 1.00 13.96 277 TYR A N 1
ATOM 4072 C CA . TYR A 1 277 ? 66.226 47.946 85.807 1.00 13.98 277 TYR A CA 1
ATOM 4073 C C . TYR A 1 277 ? 66.505 49.146 84.921 1.00 16.34 277 TYR A C 1
ATOM 4074 O O . TYR A 1 277 ? 66.212 50.289 85.297 1.00 15.20 277 TYR A O 1
ATOM 4092 N N . GLY A 1 278 ? 67.027 48.874 83.720 1.00 14.52 278 GLY A N 1
ATOM 4093 C CA . GLY A 1 278 ? 67.321 49.920 82.753 1.00 19.28 278 GLY A CA 1
ATOM 4094 C C . GLY A 1 278 ? 68.487 50.827 83.078 1.00 19.71 278 GLY A C 1
ATOM 4095 O O . GLY A 1 278 ? 68.812 51.712 82.275 1.00 22.26 278 GLY A O 1
ATOM 4099 N N . VAL A 1 279 ? 69.103 50.663 84.250 1.00 13.97 279 VAL A N 1
ATOM 4100 C CA . VAL A 1 279 ? 70.139 51.599 84.689 1.00 13.13 279 VAL A CA 1
ATOM 4101 C C . VAL A 1 279 ? 71.416 50.950 85.231 1.00 14.78 279 VAL A C 1
ATOM 4102 O O . VAL A 1 279 ? 72.413 51.646 85.348 1.00 16.04 279 VAL A O 1
ATOM 4115 N N . PHE A 1 280 ? 71.401 49.655 85.580 1.00 14.58 280 PHE A N 1
ATOM 4116 C CA . PHE A 1 280 ? 72.625 49.038 86.148 1.00 14.21 280 PHE A CA 1
ATOM 4117 C C . PHE A 1 280 ? 73.417 48.263 85.103 1.00 12.72 280 PHE A C 1
ATOM 4118 O O . PHE A 1 280 ? 72.830 47.644 84.218 1.00 14.80 280 PHE A O 1
ATOM 4135 N N . PRO A 1 281 ? 74.760 48.266 85.248 1.00 13.65 281 PRO A N 1
ATOM 4136 C CA . PRO A 1 281 ? 75.581 47.329 84.471 1.00 15.44 281 PRO A CA 1
ATOM 4137 C C . PRO A 1 281 ? 75.525 45.955 85.119 1.00 16.09 281 PRO A C 1
ATOM 4138 O O . PRO A 1 281 ? 75.809 45.866 86.306 1.00 16.15 281 PRO A O 1
ATOM 4149 N N . VAL A 1 282 ? 75.114 44.924 84.387 1.00 14.60 282 VAL A N 1
ATOM 4150 C CA . VAL A 1 282 ? 74.930 43.607 84.991 1.00 15.15 282 VAL A CA 1
ATOM 4151 C C . VAL A 1 282 ? 75.730 42.588 84.218 1.00 14.73 282 VAL A C 1
ATOM 4152 O O . VAL A 1 282 ? 75.663 42.562 82.981 1.00 15.21 282 VAL A O 1
ATOM 4165 N N . GLN A 1 283 ? 76.473 41.745 84.921 1.00 15.33 283 GLN A N 1
ATOM 4166 C CA . GLN A 1 283 ? 77.283 40.723 84.227 1.00 17.34 283 GLN A CA 1
ATOM 4167 C C . GLN A 1 283 ? 76.404 39.897 83.277 1.00 18.64 283 GLN A C 1
ATOM 4168 O O . GLN A 1 283 ? 75.316 39.404 83.627 1.00 15.01 283 GLN A O 1
ATOM 4182 N N . GLN A 1 284 ? 76.863 39.734 82.039 1.00 16.99 284 GLN A N 1
ATOM 4183 C CA . GLN A 1 284 ? 76.027 39.106 81.046 1.00 17.18 284 GLN A CA 1
ATOM 4184 C C . GLN A 1 284 ? 75.549 37.708 81.458 1.00 16.90 284 GLN A C 1
ATOM 4185 O O . GLN A 1 284 ? 74.420 37.331 81.172 1.00 15.19 284 GLN A O 1
ATOM 4199 N N . GLU A 1 285 ? 76.411 36.928 82.112 1.00 16.52 285 GLU A N 1
ATOM 4200 C CA . GLU A 1 285 ? 76.026 35.576 82.513 1.00 18.18 285 GLU A CA 1
ATOM 4201 C C . GLU A 1 285 ? 74.822 35.576 83.484 1.00 17.42 285 GLU A C 1
ATOM 4202 O O . GLU A 1 285 ? 73.992 34.662 83.481 1.00 15.33 285 GLU A O 1
ATOM 4214 N N . ILE A 1 286 ? 74.775 36.600 84.308 1.00 16.64 286 ILE A N 1
ATOM 4215 C CA . ILE A 1 286 ? 73.660 36.762 85.254 1.00 14.17 286 ILE A CA 1
ATOM 4216 C C . ILE A 1 286 ? 72.399 37.148 84.477 1.00 14.27 286 ILE A C 1
ATOM 4217 O O . ILE A 1 286 ? 71.340 36.540 84.650 1.00 14.14 286 ILE A O 1
ATOM 4233 N N . GLN A 1 287 ? 72.525 38.101 83.551 1.00 14.53 287 GLN A N 1
ATOM 4234 C CA . GLN A 1 287 ? 71.377 38.431 82.700 1.00 15.22 287 GLN A CA 1
ATOM 4235 C C . GLN A 1 287 ? 70.816 37.189 82.005 1.00 17.46 287 GLN A C 1
ATOM 4236 O O . GLN A 1 287 ? 69.603 36.955 81.984 1.00 16.23 287 GLN A O 1
ATOM 4250 N N . ASP A 1 288 ? 71.692 36.389 81.409 1.00 16.75 288 ASP A N 1
ATOM 4251 C CA . ASP A 1 288 ? 71.216 35.207 80.714 1.00 17.88 288 ASP A CA 1
ATOM 4252 C C . ASP A 1 288 ? 70.524 34.205 81.619 1.00 17.26 288 ASP A C 1
ATOM 4253 O O . ASP A 1 288 ? 69.518 33.576 81.233 1.00 17.64 288 ASP A O 1
ATOM 4262 N N . LEU A 1 289 ? 71.068 34.035 82.818 1.00 15.06 289 LEU A N 1
ATOM 4263 C CA . LEU A 1 289 ? 70.514 33.073 83.756 1.00 14.69 289 LEU A CA 1
ATOM 4264 C C . LEU A 1 289 ? 69.116 33.523 84.170 1.00 15.42 289 LEU A C 1
ATOM 4265 O O . LEU A 1 289 ? 68.212 32.717 84.306 1.00 14.53 289 LEU A O 1
ATOM 4281 N N . ILE A 1 290 ? 68.940 34.824 84.366 1.00 15.63 290 ILE A N 1
ATOM 4282 C CA . ILE A 1 290 ? 67.632 35.334 84.790 1.00 15.54 290 ILE A CA 1
ATOM 4283 C C . ILE A 1 290 ? 66.615 35.264 83.631 1.00 14.97 290 ILE A C 1
ATOM 4284 O O . ILE A 1 290 ? 65.419 35.013 83.849 1.00 15.21 290 ILE A O 1
ATOM 4300 N N . GLY A 1 291 ? 67.083 35.479 82.399 1.00 14.37 291 GLY A N 1
ATOM 4301 C CA . GLY A 1 291 ? 66.197 35.307 81.261 1.00 17.17 291 GLY A CA 1
ATOM 4302 C C . GLY A 1 291 ? 65.649 33.895 81.200 1.00 17.47 291 GLY A C 1
ATOM 4303 O O . GLY A 1 291 ? 64.491 33.667 80.849 1.00 16.25 291 GLY A O 1
ATOM 4307 N N . LYS A 1 292 ? 66.507 32.930 81.521 1.00 15.52 292 LYS A N 1
ATOM 4308 C CA . LYS A 1 292 ? 66.106 31.532 81.533 1.00 17.49 292 LYS A CA 1
ATOM 4309 C C . LYS A 1 292 ? 65.135 31.281 82.678 1.00 17.19 292 LYS A C 1
ATOM 4310 O O . LYS A 1 292 ? 64.087 30.660 82.506 1.00 18.13 292 LYS A O 1
ATOM 4329 N N . ALA A 1 293 ? 65.476 31.788 83.860 1.00 16.13 293 ALA A N 1
ATOM 4330 C CA . ALA A 1 293 ? 64.645 31.553 85.037 1.00 18.56 293 ALA A CA 1
ATOM 4331 C C . ALA A 1 293 ? 63.252 32.109 84.853 1.00 18.00 293 ALA A C 1
ATOM 4332 O O . ALA A 1 293 ? 62.287 31.506 85.262 1.00 17.45 293 ALA A O 1
ATOM 4339 N N . ALA A 1 294 ? 63.144 33.266 84.208 1.00 17.08 294 ALA A N 1
ATOM 4340 C CA . ALA A 1 294 ? 61.849 33.889 84.004 1.00 18.48 294 ALA A CA 1
ATOM 4341 C C . ALA A 1 294 ? 60.926 33.000 83.186 1.00 19.07 294 ALA A C 1
ATOM 4342 O O . ALA A 1 294 ? 59.711 33.006 83.363 1.00 21.09 294 ALA A O 1
ATOM 4349 N N . ARG A 1 295 ? 61.504 32.214 82.292 1.00 18.27 295 ARG A N 1
ATOM 4350 C CA . ARG A 1 295 ? 60.707 31.364 81.425 1.00 20.65 295 ARG A CA 1
ATOM 4351 C C . ARG A 1 295 ? 60.101 30.207 82.180 1.00 19.91 295 ARG A C 1
ATOM 4352 O O . ARG A 1 295 ? 59.138 29.599 81.714 1.00 20.34 295 ARG A O 1
ATOM 4373 N N . VAL A 1 296 ? 60.625 29.925 83.370 1.00 17.09 296 VAL A N 1
ATOM 4374 C CA . VAL A 1 296 ? 60.008 28.890 84.200 1.00 17.93 296 VAL A CA 1
ATOM 4375 C C . VAL A 1 296 ? 58.562 29.276 84.464 1.00 17.32 296 VAL A C 1
ATOM 4376 O O . VAL A 1 296 ? 57.668 28.428 84.465 1.00 16.71 296 VAL A O 1
ATOM 4389 N N . PHE A 1 297 ? 58.315 30.572 84.651 1.00 14.73 297 PHE A N 1
ATOM 4390 C CA . PHE A 1 297 ? 56.967 31.016 84.971 1.00 16.25 297 PHE A CA 1
ATOM 4391 C C . PHE A 1 297 ? 56.003 30.906 83.786 1.00 17.89 297 PHE A C 1
ATOM 4392 O O . PHE A 1 297 ? 54.822 30.665 83.982 1.00 17.59 297 PHE A O 1
ATOM 4409 N N . THR A 1 298 ? 56.522 31.059 82.573 1.00 19.60 298 THR A N 1
ATOM 4410 C CA . THR A 1 298 ? 55.643 30.966 81.407 1.00 19.04 298 THR A CA 1
ATOM 4411 C C . THR A 1 298 ? 55.128 29.528 81.289 1.00 23.50 298 THR A C 1
ATOM 4412 O O . THR A 1 298 ? 54.012 29.310 80.840 1.00 26.08 298 THR A O 1
ATOM 4423 N N . GLU A 1 299 ? 55.925 28.547 81.701 1.00 25.29 299 GLU A N 1
ATOM 4424 C CA . GLU A 1 299 ? 55.469 27.148 81.679 1.00 25.49 299 GLU A CA 1
ATOM 4425 C C . GLU A 1 299 ? 54.445 26.838 82.746 1.00 30.12 299 GLU A C 1
ATOM 4426 O O . GLU A 1 299 ? 53.715 25.846 82.643 1.00 32.07 299 GLU A O 1
ATOM 4438 N N . LEU A 1 300 ? 54.402 27.658 83.797 1.00 22.14 300 LEU A N 1
ATOM 4439 C CA . LEU A 1 300 ? 53.413 27.489 84.836 1.00 24.54 300 LEU A CA 1
ATOM 4440 C C . LEU A 1 300 ? 52.118 28.266 84.602 1.00 27.26 300 LEU A C 1
ATOM 4441 O O . LEU A 1 300 ? 51.276 28.360 85.491 1.00 26.64 300 LEU A O 1
ATOM 4457 N N . GLY A 1 301 ? 51.965 28.840 83.418 1.00 29.39 301 GLY A N 1
ATOM 4458 C CA . GLY A 1 301 ? 50.728 29.521 83.102 1.00 27.78 301 GLY A CA 1
ATOM 4459 C C . GLY A 1 301 ? 50.726 31.014 83.396 1.00 26.13 301 GLY A C 1
ATOM 4460 O O . GLY A 1 301 ? 49.684 31.632 83.315 1.00 24.35 301 GLY A O 1
ATOM 4464 N N . ALA A 1 302 ? 51.872 31.595 83.741 1.00 20.86 302 ALA A N 1
ATOM 4465 C CA . ALA A 1 302 ? 51.951 33.050 83.862 1.00 20.02 302 ALA A CA 1
ATOM 4466 C C . ALA A 1 302 ? 52.339 33.674 82.522 1.00 20.78 302 ALA A C 1
ATOM 4467 O O . ALA A 1 302 ? 52.864 32.993 81.638 1.00 22.38 302 ALA A O 1
ATOM 4474 N N . HIS A 1 303 ? 52.110 34.975 82.387 1.00 18.67 303 HIS A N 1
ATOM 4475 C CA . HIS A 1 303 ? 52.511 35.703 81.181 1.00 21.79 303 HIS A CA 1
ATOM 4476 C C . HIS A 1 303 ? 53.652 36.615 81.556 1.00 20.36 303 HIS A C 1
ATOM 4477 O O . HIS A 1 303 ? 53.506 37.422 82.461 1.00 23.70 303 HIS A O 1
ATOM 4491 N N . VAL A 1 304 ? 54.793 36.450 80.903 1.00 13.54 304 VAL A N 1
ATOM 4492 C CA . VAL A 1 304 ? 55.980 37.222 81.267 1.00 13.30 304 VAL A CA 1
ATOM 4493 C C . VAL A 1 304 ? 56.347 38.113 80.087 1.00 17.59 304 VAL A C 1
ATOM 4494 O O . VAL A 1 304 ? 56.357 37.640 78.934 1.00 15.38 304 VAL A O 1
ATOM 4507 N N . GLU A 1 305 ? 56.658 39.376 80.357 1.00 13.56 305 GLU A N 1
ATOM 4508 C CA . GLU A 1 305 ? 57.188 40.250 79.293 1.00 14.35 305 GLU A CA 1
ATOM 4509 C C . GLU A 1 305 ? 58.185 41.245 79.867 1.00 15.39 305 GLU A C 1
ATOM 4510 O O . GLU A 1 305 ? 58.118 41.597 81.062 1.00 13.76 305 GLU A O 1
ATOM 4522 N N . PHE A 1 306 ? 59.137 41.677 79.050 1.00 13.35 306 PHE A N 1
ATOM 4523 C CA . PHE A 1 306 ? 60.072 42.721 79.464 1.00 11.56 306 PHE A CA 1
ATOM 4524 C C . PHE A 1 306 ? 59.377 44.047 79.730 1.00 12.39 306 PHE A C 1
ATOM 4525 O O . PHE A 1 306 ? 58.426 44.413 79.040 1.00 15.30 306 PHE A O 1
ATOM 4542 N N . VAL A 1 307 ? 59.806 44.718 80.805 1.00 13.13 307 VAL A N 1
ATOM 4543 C CA . VAL A 1 307 ? 59.290 46.035 81.151 1.00 12.02 307 VAL A CA 1
ATOM 4544 C C . VAL A 1 307 ? 60.430 47.039 81.331 1.00 13.69 307 VAL A C 1
ATOM 4545 O O . VAL A 1 307 ? 61.550 46.689 81.699 1.00 16.04 307 VAL A O 1
ATOM 4558 N N . ASP A 1 308 ? 60.112 48.301 81.117 1.00 13.22 308 ASP A N 1
ATOM 4559 C CA . ASP A 1 308 ? 61.053 49.395 81.335 1.00 14.18 308 ASP A CA 1
ATOM 4560 C C . ASP A 1 308 ? 60.521 50.264 82.494 1.00 12.44 308 ASP A C 1
ATOM 4561 O O . ASP A 1 308 ? 59.484 50.876 82.394 1.00 13.62 308 ASP A O 1
ATOM 4570 N N . LEU A 1 309 ? 61.223 50.260 83.618 1.00 13.33 309 LEU A N 1
ATOM 4571 C CA . LEU A 1 309 ? 60.798 51.081 84.749 1.00 15.75 309 LEU A CA 1
ATOM 4572 C C . LEU A 1 309 ? 60.887 52.573 84.478 1.00 15.94 309 LEU A C 1
ATOM 4573 O O . LEU A 1 309 ? 60.184 53.357 85.104 1.00 14.42 309 LEU A O 1
ATOM 4589 N N . GLY A 1 310 ? 61.753 52.971 83.544 1.00 13.47 310 GLY A N 1
ATOM 4590 C CA . GLY A 1 310 ? 61.902 54.376 83.238 1.00 13.41 310 GLY A CA 1
ATOM 4591 C C . GLY A 1 310 ? 62.532 55.237 84.337 1.00 15.60 310 GLY A C 1
ATOM 4592 O O . GLY A 1 310 ? 62.214 56.425 84.462 1.00 14.31 310 GLY A O 1
ATOM 4596 N N . ILE A 1 311 ? 63.442 54.654 85.109 1.00 13.70 311 ILE A N 1
ATOM 4597 C CA . ILE A 1 311 ? 64.130 55.401 86.171 1.00 13.86 311 ILE A CA 1
ATOM 4598 C C . ILE A 1 311 ? 65.015 56.493 85.522 1.00 16.42 311 ILE A C 1
ATOM 4599 O O . ILE A 1 311 ? 65.855 56.179 84.691 1.00 14.55 311 ILE A O 1
ATOM 4615 N N . PRO A 1 312 ? 64.804 57.772 85.870 1.00 15.42 312 PRO A N 1
ATOM 4616 C CA . PRO A 1 312 ? 65.530 58.849 85.165 1.00 16.17 312 PRO A CA 1
ATOM 4617 C C . PRO A 1 312 ? 66.837 59.270 85.823 1.00 19.93 312 PRO A C 1
ATOM 4618 O O . PRO A 1 312 ? 67.554 60.146 85.313 1.00 19.89 312 PRO A O 1
ATOM 4629 N N . TYR A 1 313 ? 67.160 58.630 86.934 1.00 15.81 313 TYR A N 1
ATOM 4630 C CA . TYR A 1 313 ? 68.424 58.860 87.624 1.00 14.94 313 TYR A CA 1
ATOM 4631 C C . TYR A 1 313 ? 69.447 57.822 87.176 1.00 16.17 313 TYR A C 1
ATOM 4632 O O . TYR A 1 313 ? 69.085 56.720 86.799 1.00 18.80 313 TYR A O 1
ATOM 4650 N N . SER A 1 314 ? 70.733 58.159 87.234 1.00 14.86 314 SER A N 1
ATOM 4651 C CA . SER A 1 314 ? 71.764 57.163 86.991 1.00 17.45 314 SER A CA 1
ATOM 4652 C C . SER A 1 314 ? 71.928 56.272 88.221 1.00 15.34 314 SER A C 1
ATOM 4653 O O . SER A 1 314 ? 71.575 56.649 89.339 1.00 13.00 314 SER A O 1
ATOM 4661 N N . GLN A 1 315 ? 72.490 55.093 88.019 1.00 14.30 315 GLN A N 1
ATOM 4662 C CA . GLN A 1 315 ? 72.755 54.227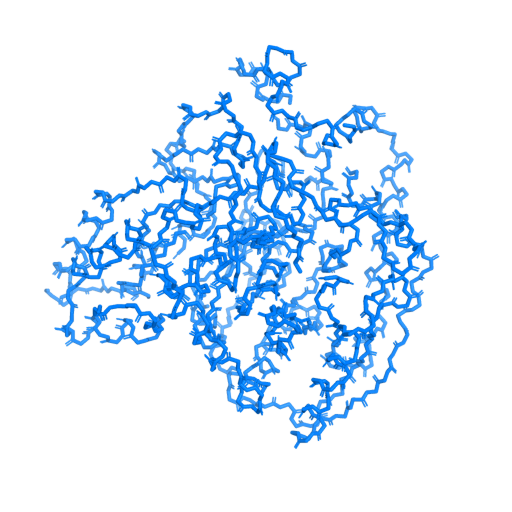 89.172 1.00 13.45 315 GLN A CA 1
ATOM 4663 C C . GLN A 1 315 ? 73.740 54.838 90.196 1.00 12.20 315 GLN A C 1
ATOM 4664 O O . GLN A 1 315 ? 73.588 54.618 91.393 1.00 12.35 315 GLN A O 1
ATOM 4678 N N . LYS A 1 316 ? 74.720 55.628 89.759 1.00 13.84 316 LYS A N 1
ATOM 4679 C CA . LYS A 1 316 ? 75.555 56.356 90.712 1.00 13.55 316 LYS A CA 1
ATOM 4680 C C . LYS A 1 316 ? 74.760 57.360 91.510 1.00 12.56 316 LYS A C 1
ATOM 4681 O O . LYS A 1 316 ? 74.981 57.499 92.702 1.00 13.03 316 LYS A O 1
ATOM 4700 N N . GLN A 1 317 ? 73.838 58.080 90.874 1.00 13.46 317 GLN A N 1
ATOM 4701 C CA . GLN A 1 317 ? 73.037 59.037 91.628 1.00 15.39 317 GLN A CA 1
ATOM 4702 C C . GLN A 1 317 ? 72.241 58.319 92.716 1.00 13.23 317 GLN A C 1
ATOM 4703 O O . GLN A 1 317 ? 72.137 58.809 93.827 1.00 12.85 317 GLN A O 1
ATOM 4734 N N . SER A 1 319 ? 72.865 55.220 94.177 1.00 12.72 319 SER A N 1
ATOM 4735 C CA . SER A 1 319 ? 73.688 54.677 95.244 1.00 12.36 319 SER A CA 1
ATOM 4736 C C . SER A 1 319 ? 74.247 55.767 96.149 1.00 14.69 319 SER A C 1
ATOM 4737 O O . SER A 1 319 ? 74.348 55.564 97.374 1.00 11.80 319 SER A O 1
ATOM 4745 N N . ASP A 1 320 ? 74.629 56.907 95.576 1.00 13.70 320 ASP A N 1
ATOM 4746 C CA . ASP A 1 320 ? 75.078 58.019 96.417 1.00 14.18 320 ASP A CA 1
ATOM 4747 C C . ASP A 1 320 ? 73.969 58.474 97.385 1.00 13.01 320 ASP A C 1
ATOM 4748 O O . ASP A 1 320 ? 74.232 58.738 98.562 1.00 12.79 320 ASP A O 1
ATOM 4757 N N . ALA A 1 321 ? 72.734 58.560 96.894 1.00 13.21 321 ALA A N 1
ATOM 4758 C CA . ALA A 1 321 ? 71.602 58.956 97.750 1.00 13.80 321 ALA A CA 1
ATOM 4759 C C . ALA A 1 321 ? 71.387 57.917 98.835 1.00 12.73 321 ALA A C 1
ATOM 4760 O O . ALA A 1 321 ? 71.156 58.258 100.005 1.00 11.51 321 ALA A O 1
ATOM 4767 N N . TRP A 1 322 ? 71.439 56.641 98.468 1.00 12.01 322 TRP A N 1
ATOM 4768 C CA . TRP A 1 322 ? 71.334 55.573 99.503 1.00 12.15 322 TRP A CA 1
ATOM 4769 C C . TRP A 1 322 ? 72.399 55.701 100.576 1.00 11.39 322 TRP A C 1
ATOM 4770 O O . TRP A 1 322 ? 72.101 55.655 101.784 1.00 11.03 322 TRP A O 1
ATOM 4791 N N . CYS A 1 323 ? 73.646 55.917 100.158 1.00 11.53 323 CYS A N 1
ATOM 4792 C CA . CYS A 1 323 ? 74.730 56.059 101.128 1.00 11.81 323 CYS A CA 1
ATOM 4793 C C . CYS A 1 323 ? 74.511 57.231 102.054 1.00 12.17 323 CYS A C 1
ATOM 4794 O O . CYS A 1 323 ? 74.758 57.126 103.258 1.00 12.09 323 CYS A O 1
ATOM 4802 N N . ARG A 1 324 ? 74.069 58.370 101.519 1.00 12.53 324 ARG A N 1
ATOM 4803 C CA . ARG A 1 324 ? 73.802 59.495 102.395 1.00 12.93 324 ARG A CA 1
ATOM 4804 C C . ARG A 1 324 ? 72.646 59.202 103.361 1.00 13.44 324 ARG A C 1
ATOM 4805 O O . ARG A 1 324 ? 72.707 59.566 104.535 1.00 13.89 324 ARG A O 1
ATOM 4843 N N . ILE A 1 326 ? 71.617 56.309 104.615 1.00 12.92 326 ILE A N 1
ATOM 4844 C CA . ILE A 1 326 ? 72.076 55.389 105.667 1.00 14.05 326 ILE A CA 1
ATOM 4845 C C . ILE A 1 326 ? 73.074 56.082 106.602 1.00 14.78 326 ILE A C 1
ATOM 4846 O O . ILE A 1 326 ? 73.134 55.840 107.819 1.00 13.63 326 ILE A O 1
ATOM 4862 N N . ALA A 1 327 ? 73.881 56.954 106.021 1.00 12.83 327 ALA A N 1
ATOM 4863 C CA . ALA A 1 327 ? 74.938 57.601 106.792 1.00 13.68 327 ALA A CA 1
ATOM 4864 C C . ALA A 1 327 ? 74.372 58.515 107.892 1.00 14.59 327 ALA A C 1
ATOM 4865 O O . ALA A 1 327 ? 74.990 58.649 108.919 1.00 13.64 327 ALA A O 1
ATOM 4872 N N . ILE A 1 328 ? 73.225 59.169 107.678 1.00 14.88 328 ILE A N 1
ATOM 4873 C CA . ILE A 1 328 ? 72.726 60.121 108.665 1.00 13.87 328 ILE A CA 1
ATOM 4874 C C . ILE A 1 328 ? 72.468 59.440 110.018 1.00 15.40 328 ILE A C 1
ATOM 4875 O O . ILE A 1 328 ? 73.000 59.859 111.051 1.00 13.49 328 ILE A O 1
ATOM 4891 N N . PRO A 1 329 ? 71.692 58.348 110.029 1.00 14.65 329 PRO A N 1
ATOM 4892 C CA . PRO A 1 329 ? 71.550 57.671 111.333 1.00 15.73 329 PRO A CA 1
ATOM 4893 C C . PRO A 1 329 ? 72.820 56.985 111.804 1.00 16.18 329 PRO A C 1
ATOM 4894 O O . PRO A 1 329 ? 72.968 56.759 112.995 1.00 15.67 329 PRO A O 1
ATOM 4905 N N . THR A 1 330 ? 73.730 56.652 110.893 1.00 13.83 330 THR A N 1
ATOM 4906 C CA . THR A 1 330 ? 74.999 56.067 111.317 1.00 14.86 330 THR A CA 1
ATOM 4907 C C . THR A 1 330 ? 75.791 57.125 112.095 1.00 13.92 330 THR A C 1
ATOM 4908 O O . THR A 1 330 ? 76.386 56.845 113.128 1.00 15.62 330 THR A O 1
ATOM 4919 N N . VAL A 1 331 ? 75.779 58.363 111.600 1.00 12.77 331 VAL A N 1
ATOM 4920 C CA . VAL A 1 331 ? 76.478 59.439 112.295 1.00 17.47 331 VAL A CA 1
ATOM 4921 C C . VAL A 1 331 ? 75.842 59.639 113.662 1.00 17.69 331 VAL A C 1
ATOM 4922 O O . VAL A 1 331 ? 76.549 59.836 114.641 1.00 16.13 331 VAL A O 1
ATOM 4935 N N . ALA A 1 332 ? 74.508 59.592 113.738 1.00 15.72 332 ALA A N 1
ATOM 4936 C CA . ALA A 1 332 ? 73.841 59.756 115.027 1.00 19.72 332 ALA A CA 1
ATOM 4937 C C . ALA A 1 332 ? 74.280 58.692 116.012 1.00 20.58 332 ALA A C 1
ATOM 4938 O O . ALA A 1 332 ? 74.501 58.991 117.193 1.00 19.22 332 ALA A O 1
ATOM 4945 N N . SER A 1 333 ? 74.397 57.446 115.553 1.00 15.97 333 SER A N 1
ATOM 4946 C CA . SER A 1 333 ? 74.923 56.369 116.396 1.00 18.40 333 SER A CA 1
ATOM 4947 C C . SER A 1 333 ? 76.347 56.688 116.891 1.00 18.81 333 SER A C 1
ATOM 4948 O O . SER A 1 333 ? 76.667 56.545 118.088 1.00 18.14 333 SER A O 1
ATOM 4973 N N . GLN A 1 335 ? 77.850 59.593 117.129 1.00 17.84 335 GLN A N 1
ATOM 4974 C CA . GLN A 1 335 ? 77.832 60.742 118.030 1.00 20.06 335 GLN A CA 1
ATOM 4975 C C . GLN A 1 335 ? 77.353 60.290 119.428 1.00 23.14 335 GLN A C 1
ATOM 4976 O O . GLN A 1 335 ? 77.914 60.691 120.442 1.00 20.62 335 GLN A O 1
ATOM 4990 N N . ALA A 1 336 ? 76.309 59.463 119.478 1.00 19.21 336 ALA A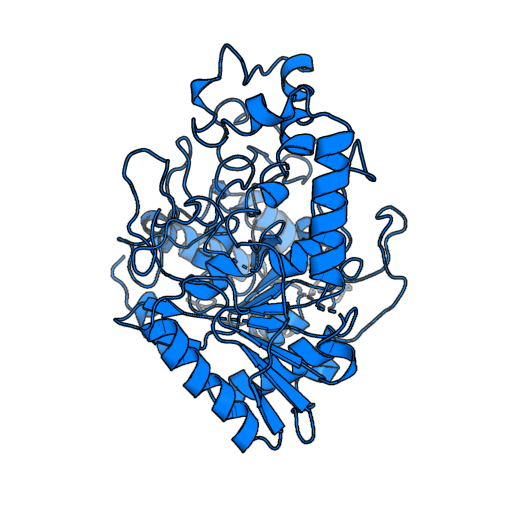 N 1
ATOM 4991 C CA . ALA A 1 336 ? 75.786 58.985 120.773 1.00 21.62 336 ALA A CA 1
ATOM 4992 C C . ALA A 1 336 ? 76.826 58.115 121.489 1.00 23.94 336 ALA A C 1
ATOM 4993 O O . ALA A 1 336 ? 77.020 58.252 122.695 1.00 22.67 336 ALA A O 1
ATOM 5000 N N . LEU A 1 337 ? 77.506 57.236 120.762 1.00 21.33 337 LEU A N 1
ATOM 5001 C CA . LEU A 1 337 ? 78.540 56.394 121.374 1.00 21.55 337 LEU A CA 1
ATOM 5002 C C . LEU A 1 337 ? 79.661 57.254 121.946 1.00 22.68 337 LEU A C 1
ATOM 5003 O O . LEU A 1 337 ? 80.153 56.977 123.041 1.00 24.17 337 LEU A O 1
ATOM 5019 N N . ARG A 1 338 ? 80.065 58.291 121.210 1.00 21.11 338 ARG A N 1
ATOM 5020 C CA . ARG A 1 338 ? 81.133 59.160 121.695 1.00 24.49 338 ARG A CA 1
ATOM 5021 C C . ARG A 1 338 ? 80.715 59.820 123.001 1.00 24.97 338 ARG A C 1
ATOM 5022 O O . ARG A 1 338 ? 81.517 59.934 123.941 1.00 23.75 338 ARG A O 1
ATOM 5043 N N . LYS A 1 339 ? 79.461 60.261 123.061 1.00 21.61 339 LYS A N 1
ATOM 5044 C CA . LYS A 1 339 ? 78.936 60.884 124.278 1.00 24.92 339 LYS A CA 1
ATOM 5045 C C . LYS A 1 339 ? 78.981 59.906 125.454 1.00 29.49 339 LYS A C 1
ATOM 5046 O O . LYS A 1 339 ? 79.190 60.304 126.609 1.00 29.99 339 LYS A O 1
ATOM 5065 N N . GLU A 1 340 ? 78.795 58.625 125.156 1.00 25.46 340 GLU A N 1
ATOM 5066 C CA . GLU A 1 340 ? 78.850 57.578 126.162 1.00 28.42 340 GLU A CA 1
ATOM 5067 C C . GLU A 1 340 ? 80.280 57.110 126.469 1.00 31.23 340 GLU A C 1
ATOM 5068 O O . GLU A 1 340 ? 80.487 56.218 127.290 1.00 31.62 340 GLU A O 1
ATOM 5080 N N . GLY A 1 341 ? 81.268 57.714 125.822 1.00 28.11 341 GLY A N 1
ATOM 5081 C CA . GLY A 1 341 ? 82.656 57.401 126.113 1.00 28.83 341 GLY A CA 1
ATOM 5082 C C . GLY A 1 341 ? 83.344 56.415 125.175 1.00 30.42 341 GLY A C 1
ATOM 5083 O O . GLY A 1 341 ? 84.440 55.944 125.465 1.00 25.89 341 GLY A O 1
ATOM 5087 N N . ILE A 1 342 ? 82.728 56.102 124.038 1.00 23.88 342 ILE A N 1
ATOM 5088 C CA . ILE A 1 342 ? 83.400 55.259 123.059 1.00 22.49 342 ILE A CA 1
ATOM 5089 C C . ILE A 1 342 ? 83.543 56.049 121.767 1.00 24.63 342 ILE A C 1
ATOM 5090 O O . ILE A 1 342 ? 82.587 56.181 121.018 1.00 23.21 342 ILE A O 1
ATOM 5106 N N . ASP A 1 343 ? 84.743 56.561 121.515 1.00 22.90 343 ASP A N 1
ATOM 5107 C CA . ASP A 1 343 ? 84.932 57.600 120.504 1.00 24.46 343 ASP A CA 1
ATOM 5108 C C . ASP A 1 343 ? 85.512 56.989 119.228 1.00 24.13 343 ASP A C 1
ATOM 5109 O O . ASP A 1 343 ? 86.705 56.674 119.162 1.00 21.21 343 ASP A O 1
ATOM 5118 N N . LEU A 1 344 ? 84.650 56.821 118.220 1.00 21.20 344 LEU A N 1
ATOM 5119 C CA . LEU A 1 344 ? 85.020 56.219 116.944 1.00 20.67 344 LEU A CA 1
ATOM 5120 C C . LEU A 1 344 ? 85.514 57.279 115.956 1.00 22.39 344 LEU A C 1
ATOM 5121 O O . LEU A 1 344 ? 85.964 56.954 114.862 1.00 23.13 344 LEU A O 1
ATOM 5137 N N . TYR A 1 345 ? 85.431 58.546 116.336 1.00 21.30 345 TYR A N 1
ATOM 5138 C CA . TYR A 1 345 ? 86.008 59.605 115.522 1.00 23.58 345 TYR A CA 1
ATOM 5139 C C . TYR A 1 345 ? 87.495 59.789 115.839 1.00 26.50 345 TYR A C 1
ATOM 5140 O O . TYR A 1 345 ? 88.285 60.179 114.976 1.00 25.80 345 TYR A O 1
ATOM 5158 N N . GLY A 1 346 ? 87.862 59.531 117.092 1.00 26.99 346 GLY A N 1
ATOM 5159 C CA . GLY A 1 346 ? 89.212 59.792 117.573 1.00 28.57 346 GLY A CA 1
ATOM 5160 C C . GLY A 1 346 ? 89.962 58.532 117.958 1.00 23.60 346 GLY A C 1
ATOM 5161 O O . GLY A 1 346 ? 90.528 57.850 117.111 1.00 22.64 346 GLY A O 1
ATOM 5165 N N . GLU A 1 347 ? 89.961 58.219 119.25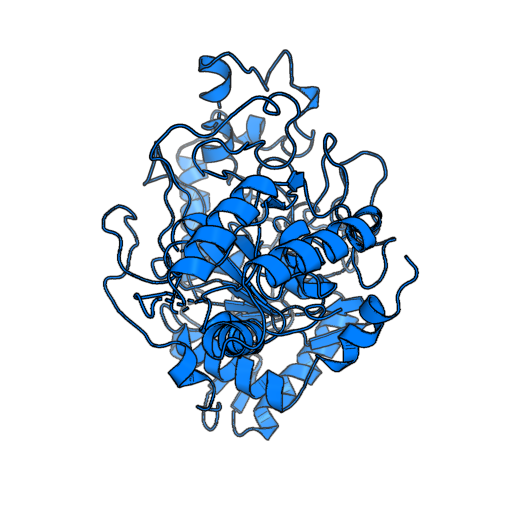0 1.00 25.03 347 GLU A N 1
ATOM 5166 C CA . GLU A 1 347 ? 90.733 57.091 119.771 1.00 24.94 347 GLU A CA 1
ATOM 5167 C C . GLU A 1 347 ? 90.566 55.810 118.954 1.00 25.23 347 GLU A C 1
ATOM 5168 O O . GLU A 1 347 ? 91.540 55.119 118.671 1.00 25.25 347 GLU A O 1
ATOM 5180 N N . HIS A 1 348 ? 89.329 55.487 118.578 1.00 21.51 348 HIS A N 1
ATOM 5181 C CA . HIS A 1 348 ? 89.037 54.204 117.946 1.00 23.26 348 HIS A CA 1
ATOM 5182 C C . HIS A 1 348 ? 88.693 54.371 116.474 1.00 23.81 348 HIS A C 1
ATOM 5183 O O . HIS A 1 348 ? 87.998 53.546 115.903 1.00 22.84 348 HIS A O 1
ATOM 5197 N N . ARG A 1 349 ? 89.195 55.450 115.887 1.00 22.39 349 ARG A N 1
ATOM 5198 C CA . ARG A 1 349 ? 89.041 55.718 114.457 1.00 23.00 349 ARG A CA 1
ATOM 5199 C C . ARG A 1 349 ? 89.364 54.525 113.558 1.00 23.92 349 ARG A C 1
ATOM 5200 O O . ARG A 1 349 ? 88.696 54.301 112.528 1.00 22.94 349 ARG A O 1
ATOM 5221 N N . ALA A 1 350 ? 90.373 53.741 113.919 1.00 23.64 350 ALA A N 1
ATOM 5222 C CA . ALA A 1 350 ? 90.810 52.654 113.042 1.00 25.16 350 ALA A CA 1
ATOM 5223 C C . ALA A 1 350 ? 89.725 51.587 112.893 1.00 23.43 350 ALA A C 1
ATOM 5224 O O . ALA A 1 350 ? 89.789 50.775 111.970 1.00 23.20 350 ALA A O 1
ATOM 5231 N N . ASP A 1 351 ? 88.743 51.582 113.802 1.00 21.16 351 ASP A N 1
ATOM 5232 C CA . ASP A 1 351 ? 87.688 50.555 113.752 1.00 23.63 351 ASP A CA 1
ATOM 5233 C C . ASP A 1 351 ? 86.654 50.823 112.637 1.00 21.05 351 ASP A C 1
ATOM 5234 O O . ASP A 1 351 ? 85.851 49.945 112.300 1.00 20.55 351 ASP A O 1
ATOM 5243 N N . ILE A 1 352 ? 86.679 52.029 112.081 1.00 19.79 352 ILE A N 1
ATOM 5244 C CA . ILE A 1 352 ? 85.771 52.403 111.008 1.00 18.11 352 ILE A CA 1
ATOM 5245 C C . ILE A 1 352 ? 86.503 52.366 109.660 1.00 20.11 352 ILE A C 1
ATOM 5246 O O . ILE A 1 352 ? 87.540 53.006 109.515 1.00 19.90 352 ILE A O 1
ATOM 5262 N N . PRO A 1 353 ? 85.954 51.643 108.674 1.00 17.07 353 PRO A N 1
ATOM 5263 C CA . PRO A 1 353 ? 86.593 51.606 107.348 1.00 20.72 353 PRO A CA 1
ATOM 5264 C C . PRO A 1 353 ? 86.690 52.996 106.744 1.00 20.44 353 PRO A C 1
ATOM 5265 O O . PRO A 1 353 ? 85.775 53.799 106.926 1.00 17.01 353 PRO A O 1
ATOM 5276 N N . ASP A 1 354 ? 87.772 53.286 106.018 1.00 18.27 354 ASP A N 1
ATOM 5277 C CA . ASP A 1 354 ? 87.904 54.578 105.378 1.00 20.83 354 ASP A CA 1
ATOM 5278 C C . ASP A 1 354 ? 86.704 54.909 104.480 1.00 15.68 354 ASP A C 1
ATOM 5279 O O . ASP A 1 354 ? 86.276 56.050 104.448 1.00 18.73 354 ASP A O 1
ATOM 5288 N N . ALA A 1 355 ? 86.195 53.926 103.732 1.00 17.16 355 ALA A N 1
ATOM 5289 C CA . ALA A 1 355 ? 85.102 54.151 102.780 1.00 19.36 355 ALA A CA 1
ATOM 5290 C C . ALA A 1 355 ? 83.832 54.588 103.491 1.00 17.42 355 ALA A C 1
ATOM 5291 O O . ALA A 1 355 ? 83.041 55.353 102.960 1.00 17.89 355 ALA A O 1
ATOM 5298 N N . LEU A 1 356 ? 83.636 54.067 104.701 1.00 15.80 356 LEU A N 1
ATOM 5299 C CA . LEU A 1 356 ? 82.504 54.479 105.517 1.00 17.56 356 LEU A CA 1
ATOM 5300 C C . LEU A 1 356 ? 82.730 55.872 106.100 1.00 15.63 356 LEU A C 1
ATOM 5301 O O . LEU A 1 356 ? 81.845 56.707 106.072 1.00 15.98 356 LEU A O 1
ATOM 5334 N N . LYS A 1 358 ? 84.253 58.187 104.829 1.00 15.87 358 LYS A N 1
ATOM 5335 C CA . LYS A 1 358 ? 83.975 59.153 103.763 1.00 16.58 358 LYS A CA 1
ATOM 5336 C C . LYS A 1 358 ? 82.532 59.661 103.856 1.00 17.48 358 LYS A C 1
ATOM 5337 O O . LYS A 1 358 ? 82.276 60.865 103.798 1.00 17.45 358 LYS A O 1
ATOM 5356 N N . TRP A 1 359 ? 81.589 58.731 104.000 1.00 15.33 359 TRP A N 1
ATOM 5357 C CA . TRP A 1 359 ? 80.164 59.116 104.031 1.00 14.50 359 TRP A CA 1
ATOM 5358 C C . TRP A 1 359 ? 79.811 59.769 105.362 1.00 14.86 359 TRP A C 1
ATOM 5359 O O . TRP A 1 359 ? 78.984 60.697 105.412 1.00 15.41 359 TRP A O 1
ATOM 5380 N N . ILE A 1 360 ? 80.414 59.270 106.439 1.00 14.28 360 ILE A N 1
ATOM 5381 C CA . ILE A 1 360 ? 80.256 59.883 107.753 1.00 16.68 360 ILE A CA 1
ATOM 5382 C C . ILE A 1 360 ? 80.622 61.377 107.696 1.00 18.62 360 ILE A C 1
ATOM 5383 O O . ILE A 1 360 ? 79.876 62.227 108.178 1.00 16.48 360 ILE A O 1
ATOM 5399 N N . ASP A 1 361 ? 81.745 61.702 107.065 1.00 18.58 361 ASP A N 1
ATOM 5400 C CA . ASP A 1 361 ? 82.141 63.097 106.956 1.00 17.35 361 ASP A CA 1
ATOM 5401 C C . ASP A 1 361 ? 81.233 63.838 105.976 1.00 16.42 361 ASP A C 1
ATOM 5402 O O . ASP A 1 361 ? 80.915 65.005 106.177 1.00 20.65 361 ASP A O 1
ATOM 5411 N N . ALA A 1 362 ? 80.812 63.158 104.919 1.00 16.32 362 ALA A N 1
ATOM 5412 C CA . ALA A 1 362 ? 80.037 63.813 103.880 1.00 19.20 362 ALA A CA 1
ATOM 5413 C C . ALA A 1 362 ? 78.698 64.322 104.437 1.00 19.28 362 ALA A C 1
ATOM 5414 O O . ALA A 1 362 ? 78.172 65.353 103.972 1.00 19.36 362 ALA A O 1
ATOM 5421 N N . VAL A 1 363 ? 78.111 63.607 105.396 1.00 16.83 363 VAL A N 1
ATOM 5422 C CA . VAL A 1 363 ? 76.787 64.021 105.857 1.00 18.26 363 VAL A CA 1
ATOM 5423 C C . VAL A 1 363 ? 76.822 64.767 107.182 1.00 19.52 363 VAL A C 1
ATOM 5424 O O . VAL A 1 363 ? 75.774 65.153 107.704 1.00 18.18 363 VAL A O 1
ATOM 5437 N N . ALA A 1 364 ? 78.008 64.976 107.739 1.00 19.89 364 ALA A N 1
ATOM 5438 C CA . ALA A 1 364 ? 78.097 65.584 109.076 1.00 21.21 364 ALA A CA 1
ATOM 5439 C C . ALA A 1 364 ? 77.314 66.908 109.180 1.00 23.70 364 ALA A C 1
ATOM 5440 O O . ALA A 1 364 ? 76.693 67.221 110.223 1.00 23.06 364 ALA A O 1
ATOM 5447 N N . ASP A 1 365 ? 77.360 67.675 108.098 1.00 22.53 365 ASP A N 1
ATOM 5448 C CA . ASP A 1 365 ? 76.594 68.923 107.979 1.00 23.88 365 ASP A CA 1
ATOM 5449 C C . ASP A 1 365 ? 75.782 68.955 106.677 1.00 19.88 365 ASP A C 1
ATOM 5450 O O . ASP A 1 365 ? 75.749 69.954 105.957 1.00 18.76 365 ASP A O 1
ATOM 5459 N N . ILE A 1 366 ? 75.128 67.837 106.369 1.00 18.77 366 ILE A N 1
ATOM 5460 C CA . ILE A 1 366 ? 74.367 67.736 105.132 1.00 18.38 366 ILE A CA 1
ATOM 5461 C C . ILE A 1 366 ? 73.299 68.820 105.107 1.00 18.02 366 ILE A C 1
ATOM 5462 O O . ILE A 1 366 ? 72.678 69.105 106.134 1.00 18.54 366 ILE A O 1
ATOM 5478 N N . SER A 1 367 ? 73.078 69.427 103.951 1.00 16.23 367 SER A N 1
ATOM 5479 C CA . SER A 1 367 ? 72.122 70.527 103.867 1.00 19.67 367 SER A CA 1
ATOM 5480 C C . SER A 1 367 ? 70.723 69.986 103.696 1.00 19.25 367 SER A C 1
ATOM 5481 O O . SER A 1 367 ? 70.537 68.874 103.209 1.00 17.69 367 SER A O 1
ATOM 5489 N N . VAL A 1 368 ? 69.738 70.789 104.080 1.00 17.70 368 VAL A N 1
ATOM 5490 C CA . VAL A 1 368 ? 68.348 70.421 103.911 1.00 17.62 368 VAL A CA 1
ATOM 5491 C C . VAL A 1 368 ? 68.061 70.281 102.402 1.00 16.71 368 VAL A C 1
ATOM 5492 O O . VAL A 1 368 ? 67.260 69.448 102.021 1.00 18.22 368 VAL A O 1
ATOM 5505 N N . GLN A 1 369 ? 68.735 71.064 101.564 1.00 17.07 369 GLN A N 1
ATOM 5506 C CA . GLN A 1 369 ? 68.564 70.933 100.108 1.00 18.86 369 GLN A CA 1
ATOM 5507 C C . GLN A 1 369 ? 68.989 69.537 99.650 1.00 18.40 369 GLN A C 1
ATOM 5508 O O . GLN A 1 369 ? 68.313 68.925 98.838 1.00 16.65 369 GLN A O 1
ATOM 5522 N N . GLN A 1 370 ? 70.104 69.032 100.184 1.00 16.41 370 GLN A N 1
ATOM 5523 C CA . GLN A 1 370 ? 70.587 67.717 99.789 1.00 15.17 370 GLN A CA 1
ATOM 5524 C C . GLN A 1 370 ? 69.657 66.616 100.285 1.00 14.53 370 GLN A C 1
ATOM 5525 O O . GLN A 1 370 ? 69.386 65.643 99.566 1.00 15.08 370 GLN A O 1
ATOM 5539 N N . ILE A 1 371 ? 69.210 66.742 101.532 1.00 15.12 371 ILE A N 1
ATOM 5540 C CA . ILE A 1 371 ? 68.236 65.815 102.086 1.00 13.44 371 ILE A CA 1
ATOM 5541 C C . ILE A 1 371 ? 66.993 65.765 101.203 1.00 15.75 371 ILE A C 1
ATOM 5542 O O . ILE A 1 371 ? 66.518 64.680 100.844 1.00 15.01 371 ILE A O 1
ATOM 5558 N N . SER A 1 372 ? 66.527 66.937 100.778 1.00 14.09 372 SER A N 1
ATOM 5559 C CA . SER A 1 372 ? 65.304 67.032 99.975 1.00 17.68 372 SER A CA 1
ATOM 5560 C C . SER A 1 372 ? 65.522 66.406 98.608 1.00 15.57 372 SER A C 1
ATOM 5561 O O . SER A 1 372 ? 64.639 65.761 98.069 1.00 14.31 372 SER A O 1
ATOM 5569 N N . ALA A 1 373 ? 66.701 66.622 98.032 1.00 14.60 373 ALA A N 1
ATOM 5570 C CA . ALA A 1 373 ? 66.990 66.060 96.720 1.00 15.29 373 ALA A CA 1
ATOM 5571 C C . ALA A 1 373 ? 66.983 64.529 96.792 1.00 13.78 373 ALA A C 1
ATOM 5572 O O . ALA A 1 373 ? 66.510 63.863 95.871 1.00 13.28 373 ALA A O 1
ATOM 5579 N N . ASP A 1 374 ? 67.515 63.976 97.879 1.00 13.78 374 ASP A N 1
ATOM 5580 C CA . ASP A 1 374 ? 67.532 62.520 98.034 1.00 12.02 374 ASP A CA 1
ATOM 5581 C C . ASP A 1 374 ? 66.101 61.998 98.198 1.00 13.30 374 ASP A C 1
ATOM 5582 O O . ASP A 1 374 ? 65.772 60.926 97.685 1.00 11.58 374 ASP A O 1
ATOM 5591 N N . GLN A 1 375 ? 65.269 62.741 98.919 1.00 12.74 375 GLN A N 1
ATOM 5592 C CA . GLN A 1 375 ? 63.863 62.373 99.093 1.00 13.14 375 GLN A CA 1
ATOM 5593 C C . GLN A 1 375 ? 63.094 62.404 97.780 1.00 13.68 375 GLN A C 1
ATOM 5594 O O . GLN A 1 375 ? 62.223 61.560 97.540 1.00 11.82 375 GLN A O 1
ATOM 5608 N N . LEU A 1 376 ? 63.391 63.384 96.922 1.00 12.42 376 LEU A N 1
ATOM 5609 C CA . LEU A 1 376 ? 62.790 63.433 95.588 1.00 12.85 376 LEU A CA 1
ATOM 5610 C C . LEU A 1 376 ? 63.231 62.235 94.734 1.00 12.57 376 LEU A C 1
ATOM 5611 O O . LEU A 1 376 ? 62.432 61.627 94.054 1.00 12.52 376 LEU A O 1
ATOM 5627 N N . LEU A 1 377 ? 64.516 61.892 94.795 1.00 10.88 377 LEU A N 1
ATOM 5628 C CA . LEU A 1 377 ? 65.028 60.724 94.082 1.00 11.75 377 LEU A CA 1
ATOM 5629 C C . LEU A 1 377 ? 64.275 59.473 94.547 1.00 11.06 377 LEU A C 1
ATOM 5630 O O . LEU A 1 377 ? 63.818 58.679 93.744 1.00 11.92 377 LEU A O 1
ATOM 5646 N N . ARG A 1 378 ? 64.151 59.319 95.860 1.00 11.12 378 ARG A N 1
ATOM 5647 C CA . ARG A 1 378 ? 63.474 58.171 96.419 1.00 9.70 378 ARG A CA 1
ATOM 5648 C C . ARG A 1 378 ? 62.022 58.103 95.940 1.00 10.42 378 ARG A C 1
ATOM 5649 O O . ARG A 1 378 ? 61.525 57.032 95.586 1.00 10.24 378 ARG A O 1
ATOM 5670 N N . THR A 1 379 ? 61.358 59.250 95.935 1.00 10.73 379 THR A N 1
ATOM 5671 C CA . THR A 1 379 ? 59.961 59.329 95.492 1.00 11.07 379 THR A CA 1
ATOM 5672 C C . THR A 1 379 ? 59.858 58.866 94.039 1.00 12.10 379 THR A C 1
ATOM 5673 O O . THR A 1 379 ? 58.989 58.105 93.668 1.00 10.68 379 THR A O 1
ATOM 5684 N N . THR A 1 380 ? 60.796 59.320 93.221 1.00 11.09 380 THR A N 1
ATOM 5685 C CA . THR A 1 380 ? 60.811 58.978 91.804 1.00 11.66 380 THR A CA 1
ATOM 5686 C C . THR A 1 380 ? 60.947 57.466 91.610 1.00 11.14 380 THR A C 1
ATOM 5687 O O . THR A 1 380 ? 60.246 56.854 90.784 1.00 13.03 380 THR A O 1
ATOM 5698 N N . VAL A 1 381 ? 61.855 56.857 92.375 1.00 11.24 381 VAL A N 1
ATOM 5699 C CA . VAL A 1 381 ? 62.022 55.410 92.281 1.00 12.59 381 VAL A CA 1
ATOM 5700 C C . VAL A 1 381 ? 60.779 54.666 92.732 1.00 11.25 381 VAL A C 1
ATOM 5701 O O . VAL A 1 381 ? 60.364 53.714 92.089 1.00 11.94 381 VAL A O 1
ATOM 5714 N N . PHE A 1 382 ? 60.217 55.090 93.866 1.00 10.53 382 PHE A N 1
ATOM 5715 C CA . PHE A 1 382 ? 58.949 54.571 94.352 1.00 11.93 382 PHE A CA 1
ATOM 5716 C C . PHE A 1 382 ? 57.896 54.644 93.251 1.00 11.01 382 PHE A C 1
ATOM 5717 O O . PHE A 1 382 ? 57.214 53.657 93.000 1.00 11.21 382 PHE A O 1
ATOM 5734 N N . ASP A 1 383 ? 57.784 55.784 92.566 1.00 10.18 383 ASP A N 1
ATOM 5735 C CA . ASP A 1 383 ? 56.715 55.921 91.579 1.00 12.59 383 ASP A CA 1
ATOM 5736 C C . ASP A 1 383 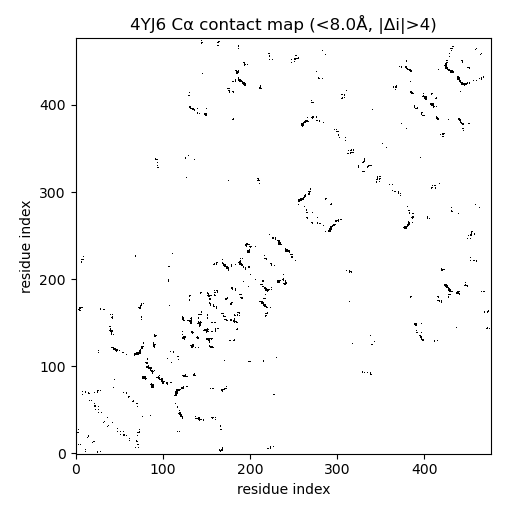? 57.030 55.072 90.335 1.00 12.64 383 ASP A C 1
ATOM 5737 O O . ASP A 1 383 ? 56.113 54.589 89.668 1.00 12.66 383 ASP A O 1
ATOM 5746 N N . CYS A 1 384 ? 58.314 54.836 90.052 1.00 11.66 384 CYS A N 1
ATOM 5747 C CA . CYS A 1 384 ? 58.662 53.968 88.913 1.00 12.51 384 CYS A CA 1
ATOM 5748 C C . CYS A 1 384 ? 58.253 52.543 89.236 1.00 13.92 384 CYS A C 1
ATOM 5749 O O . CYS A 1 384 ? 57.722 51.836 88.403 1.00 13.58 384 CYS A O 1
ATOM 5774 N N . ASN A 1 386 ? 55.810 51.764 91.286 1.00 12.03 386 ASN A N 1
ATOM 5775 C CA . ASN A 1 386 ? 54.356 51.778 91.282 1.00 12.39 386 ASN A CA 1
ATOM 5776 C C . ASN A 1 386 ? 53.810 51.695 89.842 1.00 13.11 386 ASN A C 1
ATOM 5777 O O . ASN A 1 386 ? 52.764 51.107 89.611 1.00 12.32 386 ASN A O 1
ATOM 5788 N N . GLY A 1 387 ? 54.506 52.312 88.903 1.00 12.92 387 GLY A N 1
ATOM 5789 C CA . GLY A 1 387 ? 54.069 52.268 87.501 1.00 14.02 387 GLY A CA 1
ATOM 5790 C C . GLY A 1 387 ? 54.053 50.837 86.985 1.00 16.54 387 GLY A C 1
ATOM 5791 O O . GLY A 1 387 ? 53.205 50.463 86.182 1.00 15.66 387 GLY A O 1
ATOM 5795 N N . VAL A 1 388 ? 55.009 50.021 87.426 1.00 12.05 388 VAL A N 1
ATOM 5796 C CA . VAL A 1 388 ? 54.987 48.608 87.073 1.00 12.59 388 VAL A CA 1
ATOM 5797 C C . VAL A 1 388 ? 53.764 47.928 87.684 1.00 14.25 388 VAL A C 1
ATOM 5798 O O . VAL A 1 388 ? 53.044 47.193 87.009 1.00 14.67 388 VAL A O 1
ATOM 5811 N N . PHE A 1 389 ? 53.517 48.154 88.985 1.00 10.45 389 PHE A N 1
ATOM 5812 C CA . PHE A 1 389 ? 52.428 47.423 89.622 1.00 10.62 389 PHE A CA 1
ATOM 5813 C C . PHE A 1 389 ? 51.028 47.934 89.278 1.00 13.86 389 PHE A C 1
ATOM 5814 O O . PHE A 1 389 ? 50.029 47.287 89.613 1.00 13.54 389 PHE A O 1
ATOM 5831 N N . ASP A 1 390 ? 50.952 49.047 88.547 1.00 13.38 390 ASP A N 1
ATOM 5832 C CA . ASP A 1 390 ? 49.676 49.465 87.960 1.00 15.16 390 ASP A CA 1
ATOM 5833 C C . ASP A 1 390 ? 49.190 48.448 86.922 1.00 19.46 390 ASP A C 1
ATOM 5834 O O . ASP A 1 390 ? 47.981 48.272 86.716 1.00 20.55 390 ASP A O 1
ATOM 5843 N N . ARG A 1 391 ? 50.149 47.768 86.290 1.00 14.94 391 ARG A N 1
ATOM 5844 C CA . ARG A 1 391 ? 49.864 46.877 85.175 1.00 17.16 391 ARG A CA 1
ATOM 5845 C C . ARG A 1 391 ? 50.263 45.416 85.366 1.00 17.80 391 ARG A C 1
ATOM 5846 O O . ARG A 1 391 ? 49.738 44.570 84.635 1.00 22.26 391 ARG A O 1
ATOM 5867 N N . PHE A 1 392 ? 51.168 45.116 86.311 1.00 14.00 392 PHE A N 1
ATOM 5868 C CA . PHE A 1 392 ? 51.691 43.766 86.491 1.00 14.02 392 PHE A CA 1
ATOM 5869 C C . PHE A 1 392 ? 51.472 43.305 87.911 1.00 14.21 392 PHE A C 1
ATOM 5870 O O . PHE A 1 392 ? 51.390 44.120 88.845 1.00 13.79 392 PHE A O 1
ATOM 5887 N N . ASP A 1 393 ? 51.407 41.990 88.067 1.00 13.67 393 ASP A N 1
ATOM 5888 C CA . ASP A 1 393 ? 51.275 41.364 89.371 1.00 15.52 393 ASP A CA 1
ATOM 5889 C C . ASP A 1 393 ? 52.618 41.134 90.071 1.00 14.50 393 ASP A C 1
ATOM 5890 O O . ASP A 1 393 ? 52.659 41.046 91.279 1.00 18.04 393 ASP A O 1
ATOM 5899 N N . LEU A 1 394 ? 53.705 41.027 89.321 1.00 12.14 394 LEU A N 1
ATOM 5900 C CA . LEU A 1 394 ? 55.009 40.687 89.876 1.00 10.63 394 LEU A CA 1
ATOM 5901 C C . LEU A 1 394 ? 56.057 41.308 88.988 1.00 12.23 394 LEU A C 1
ATOM 5902 O O . LEU A 1 394 ? 55.792 41.527 87.815 1.00 11.85 394 LEU A O 1
ATOM 5918 N N . LEU A 1 395 ? 57.240 41.559 89.542 1.00 10.90 395 LEU A N 1
ATOM 5919 C CA . LEU A 1 395 ? 58.374 42.013 88.745 1.00 11.38 395 LEU A CA 1
ATOM 5920 C C . LEU A 1 395 ? 59.542 41.096 89.070 1.00 12.70 395 LEU A C 1
ATOM 5921 O O . LEU A 1 395 ? 59.810 40.825 90.242 1.00 12.65 395 LEU A O 1
ATOM 5937 N N . LEU A 1 396 ? 60.217 40.609 88.041 1.00 9.33 396 LEU A N 1
ATOM 5938 C CA . LEU A 1 396 ? 61.417 39.781 88.201 1.00 11.13 396 LEU A CA 1
ATOM 5939 C C . LEU A 1 396 ? 62.641 40.565 87.770 1.00 12.92 396 LEU A C 1
ATOM 5940 O O . LEU A 1 396 ? 62.594 41.303 86.789 1.00 11.41 396 LEU A O 1
ATOM 5956 N N . ALA A 1 397 ? 63.753 40.332 88.448 1.00 12.10 397 ALA A N 1
ATOM 5957 C CA . ALA A 1 397 ? 65.033 40.960 88.099 1.00 12.06 397 ALA A CA 1
ATOM 5958 C C . ALA A 1 397 ? 66.123 40.080 88.675 1.00 12.94 397 ALA A C 1
ATOM 5959 O O . ALA A 1 397 ? 65.836 39.230 89.497 1.00 12.38 397 ALA A O 1
ATOM 5966 N N . PRO A 1 398 ? 67.385 40.257 88.248 1.00 11.33 398 PRO A N 1
ATOM 5967 C CA . PRO A 1 398 ? 68.454 39.586 88.988 1.00 11.46 398 PRO A CA 1
ATOM 5968 C C . PRO A 1 398 ? 68.544 40.239 90.361 1.00 12.24 398 PRO A C 1
ATOM 5969 O O . PRO A 1 398 ? 68.369 41.451 90.466 1.00 12.32 398 PRO A O 1
ATOM 5980 N N . THR A 1 399 ? 68.840 39.472 91.401 1.00 12.69 399 THR A N 1
ATOM 5981 C CA . THR A 1 399 ? 69.014 40.097 92.719 1.00 9.95 399 THR A CA 1
ATOM 5982 C C . THR A 1 399 ? 70.191 41.067 92.705 1.00 12.53 399 THR A C 1
ATOM 5983 O O . THR A 1 399 ? 70.100 42.154 93.262 1.00 10.97 399 THR A O 1
ATOM 5994 N N . LEU A 1 400 ? 71.292 40.649 92.058 1.00 11.94 400 LEU A N 1
ATOM 5995 C CA . LEU A 1 400 ? 72.543 41.372 92.103 1.00 11.33 400 LEU A CA 1
ATOM 5996 C C . LEU A 1 400 ? 73.158 41.506 90.715 1.00 11.50 400 LEU A C 1
ATOM 5997 O O . LEU A 1 400 ? 72.885 40.698 89.831 1.00 12.72 400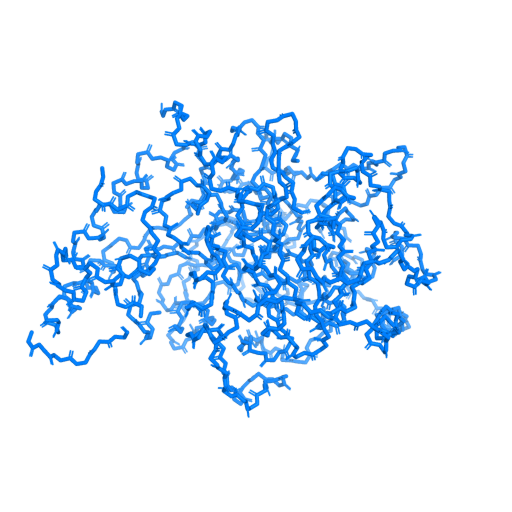 LEU A O 1
ATOM 6013 N N . ALA A 1 401 ? 74.014 42.511 90.568 1.00 13.64 401 ALA A N 1
ATOM 6014 C CA . ALA A 1 401 ? 74.638 42.795 89.257 1.00 12.56 401 ALA A CA 1
ATOM 6015 C C . ALA A 1 401 ? 75.913 41.983 89.008 1.00 17.04 401 ALA A C 1
ATOM 6016 O O . ALA A 1 401 ? 76.447 42.034 87.887 1.00 14.67 401 ALA A O 1
ATOM 6023 N N . CYS A 1 402 ? 76.419 41.288 90.024 1.00 13.89 402 CYS A N 1
ATOM 6024 C CA . CYS A 1 402 ? 77.677 40.536 89.872 1.00 14.56 402 CYS A CA 1
ATOM 6025 C C . CYS A 1 402 ? 77.720 39.296 90.757 1.00 18.07 402 CYS A C 1
ATOM 6026 O O . CYS A 1 402 ? 76.936 39.148 91.705 1.00 15.19 402 CYS A O 1
ATOM 6051 N N . PRO A 1 404 ? 79.830 36.467 93.328 1.00 15.85 404 PRO A N 1
ATOM 6052 C CA . PRO A 1 404 ? 80.634 36.639 94.535 1.00 17.23 404 PRO A CA 1
ATOM 6053 C C . PRO A 1 404 ? 82.069 37.073 94.240 1.00 16.81 404 PRO A C 1
ATOM 6054 O O . PRO A 1 404 ? 82.643 36.686 93.197 1.00 18.68 404 PRO A O 1
ATOM 6065 N N . VAL A 1 405 ? 82.609 37.887 95.141 1.00 16.88 405 VAL A N 1
ATOM 6066 C CA . VAL A 1 405 ? 83.979 38.355 95.083 1.00 16.69 405 VAL A CA 1
ATOM 6067 C C . VAL A 1 405 ? 84.873 37.546 96.017 1.00 19.01 405 VAL A C 1
ATOM 6068 O O . VAL A 1 405 ? 84.421 36.942 97.002 1.00 19.01 405 VAL A O 1
ATOM 6081 N N . ARG A 1 406 ? 86.161 37.522 95.695 1.00 20.56 406 ARG A N 1
ATOM 6082 C CA . ARG A 1 406 ? 87.149 36.904 96.579 1.00 19.21 406 ARG A CA 1
ATOM 6083 C C . ARG A 1 406 ? 87.292 37.661 97.884 1.00 21.34 406 ARG A C 1
ATOM 6084 O O . ARG A 1 406 ? 87.224 38.890 97.920 1.00 20.64 406 ARG A O 1
ATOM 6105 N N . ASN A 1 407 ? 87.494 36.938 98.984 1.00 18.33 407 ASN A N 1
ATOM 6106 C CA . ASN A 1 407 ? 87.785 37.604 100.239 1.00 20.08 407 ASN A CA 1
ATOM 6107 C C . ASN A 1 407 ? 89.103 38.356 100.175 1.00 21.34 407 ASN A C 1
ATOM 6108 O O . ASN A 1 407 ? 90.082 37.829 99.641 1.00 25.24 407 ASN A O 1
ATOM 6119 N N . ALA A 1 408 ? 89.098 39.595 100.658 1.00 19.11 408 ALA A N 1
ATOM 6120 C CA . ALA A 1 408 ? 90.318 40.353 100.924 1.00 23.89 408 ALA A CA 1
ATOM 6121 C C . ALA A 1 408 ? 91.003 39.812 102.180 1.00 25.66 408 ALA A C 1
ATOM 6122 O O . ALA A 1 408 ? 90.452 38.960 102.875 1.00 23.48 408 ALA A O 1
ATOM 6129 N N . THR A 1 409 ? 92.194 40.330 102.475 1.00 28.16 409 THR A N 1
ATOM 6130 C CA . THR A 1 409 ? 92.968 39.876 103.634 1.00 28.27 409 THR A CA 1
ATOM 6131 C C . THR A 1 409 ? 93.154 40.994 104.643 1.00 29.99 409 THR A C 1
ATOM 6132 O O . THR A 1 409 ? 93.877 40.822 105.629 1.00 31.00 409 THR A O 1
ATOM 6143 N N . ASP A 1 410 ? 92.498 42.132 104.416 1.00 26.25 410 ASP A N 1
ATOM 6144 C CA . ASP A 1 410 ? 92.707 43.303 105.250 1.00 27.55 410 ASP A CA 1
ATOM 6145 C C . ASP A 1 410 ? 91.461 43.660 106.066 1.00 26.70 410 ASP A C 1
ATOM 6146 O O . ASP A 1 410 ? 91.394 44.739 106.639 1.00 27.44 410 ASP A O 1
ATOM 6155 N N . GLY A 1 411 ? 90.469 42.774 106.075 1.00 24.12 411 GLY A N 1
ATOM 6156 C CA . GLY A 1 411 ? 89.235 43.044 106.795 1.00 23.32 411 GLY A CA 1
ATOM 6157 C C . GLY A 1 411 ? 88.282 43.991 106.078 1.00 22.62 411 GLY A C 1
ATOM 6158 O O . GLY A 1 411 ? 87.280 44.391 106.670 1.00 21.48 411 GLY A O 1
ATOM 6162 N N . CYS A 1 412 ? 88.575 44.346 104.824 1.00 22.49 412 CYS A N 1
ATOM 6163 C CA . CYS A 1 412 ? 87.731 45.292 104.073 1.00 22.45 412 CYS A CA 1
ATOM 6164 C C . CYS A 1 412 ? 87.272 44.775 102.688 1.00 21.55 412 CYS A C 1
ATOM 6165 O O . CYS A 1 412 ? 87.216 45.557 101.726 1.00 21.91 412 CYS A O 1
ATOM 6173 N N . THR A 1 413 ? 86.935 43.488 102.596 1.00 18.32 413 THR A N 1
ATOM 6174 C CA . THR A 1 413 ? 86.395 42.912 101.364 1.00 17.91 413 THR A CA 1
ATOM 6175 C C . THR A 1 413 ? 85.255 43.809 100.902 1.00 19.01 413 THR A C 1
ATOM 6176 O O . THR A 1 413 ? 84.417 44.215 101.704 1.00 17.16 413 THR A O 1
ATOM 6187 N N . GLU A 1 414 ? 85.243 44.124 99.620 1.00 17.68 414 GLU A N 1
ATOM 6188 C CA . GLU A 1 414 ? 84.163 44.896 99.034 1.00 18.09 414 GLU A CA 1
ATOM 6189 C C . GLU A 1 414 ? 83.828 44.320 97.659 1.00 18.28 414 GLU A C 1
ATOM 6190 O O . GLU A 1 414 ? 84.508 43.423 97.149 1.00 19.20 414 GLU A O 1
ATOM 6202 N N . GLY A 1 415 ? 82.763 44.832 97.052 1.00 15.54 415 GLY A N 1
ATOM 6203 C CA . GLY A 1 415 ? 82.383 44.396 95.722 1.00 14.67 415 GLY A CA 1
ATOM 6204 C C . GLY A 1 415 ? 83.282 45.032 94.669 1.00 17.21 415 GLY A C 1
ATOM 6205 O O . GLY A 1 415 ? 84.189 45.790 94.994 1.00 17.98 415 GLY A O 1
ATOM 6209 N N . PRO A 1 416 ? 82.994 44.756 93.408 1.00 16.94 416 PRO A N 1
ATOM 6210 C CA . PRO A 1 416 ? 83.776 45.313 92.288 1.00 18.85 416 PRO A CA 1
ATOM 6211 C C . PRO A 1 416 ? 83.548 46.824 92.155 1.00 20.36 416 PRO A C 1
ATOM 6212 O O . PRO A 1 416 ? 82.495 47.314 92.553 1.00 16.71 416 PRO A O 1
ATOM 6223 N N . SER A 1 417 ? 84.526 47.564 91.627 1.00 17.40 417 SER A N 1
ATOM 6224 C CA . SER A 1 417 ? 84.366 49.005 91.401 1.00 18.53 417 SER A CA 1
ATOM 6225 C C . SER A 1 417 ? 83.972 49.289 89.953 1.00 16.45 417 SER A C 1
ATOM 6226 O O . SER A 1 417 ? 83.713 50.426 89.588 1.00 16.76 417 SER A O 1
ATOM 6234 N N . GLN A 1 418 ? 83.962 48.249 89.139 1.00 16.96 418 GLN A N 1
ATOM 6235 C CA . GLN A 1 418 ? 83.440 48.338 87.780 1.00 19.15 418 GLN A CA 1
ATOM 6236 C C . GLN A 1 418 ? 82.760 47.051 87.400 1.00 17.77 418 GLN A C 1
ATOM 6237 O O . GLN A 1 418 ? 83.203 45.978 87.800 1.00 19.08 418 GLN A O 1
ATOM 6251 N N . ILE A 1 419 ? 81.696 47.154 86.605 1.00 16.27 419 ILE A N 1
ATOM 6252 C CA . ILE A 1 419 ? 81.095 46.007 85.928 1.00 15.67 419 ILE A CA 1
ATOM 6253 C C . ILE A 1 419 ? 80.904 46.381 84.460 1.00 17.71 419 ILE A C 1
ATOM 6254 O O . ILE A 1 419 ? 80.376 47.455 84.143 1.00 17.53 419 ILE A O 1
ATOM 6270 N N . ASN A 1 420 ? 81.341 45.496 83.576 1.00 18.65 420 ASN A N 1
ATOM 6271 C CA . ASN A 1 420 ? 81.262 45.760 82.128 1.00 20.71 420 ASN A CA 1
ATOM 6272 C C . ASN A 1 420 ? 81.915 47.112 81.779 1.00 20.46 420 ASN A C 1
ATOM 6273 O O . ASN A 1 420 ? 81.443 47.831 80.909 1.00 21.67 420 ASN A O 1
ATOM 6284 N N . GLY A 1 421 ? 82.991 47.450 82.473 1.00 23.65 421 GLY A N 1
ATOM 6285 C CA . GLY A 1 421 ? 83.711 48.692 82.221 1.00 24.40 421 GLY A CA 1
ATOM 6286 C C . GLY A 1 421 ? 83.059 49.952 82.763 1.00 24.57 421 GLY A C 1
ATOM 6287 O O . GLY A 1 421 ? 83.581 51.063 82.570 1.00 24.12 421 GLY A O 1
ATOM 6291 N N . GLU A 1 422 ? 81.917 49.804 83.445 1.00 19.95 422 GLU A N 1
ATOM 6292 C CA . GLU A 1 422 ? 81.194 50.950 83.980 1.00 18.14 422 GLU A CA 1
ATOM 6293 C C . GLU A 1 422 ? 81.470 51.049 85.477 1.00 18.71 422 GLU A C 1
ATOM 6294 O O . GLU A 1 422 ? 81.387 50.036 86.165 1.00 17.22 422 GLU A O 1
ATOM 6306 N N . GLU A 1 423 ? 81.812 52.243 85.959 1.00 15.13 423 GLU A N 1
ATOM 6307 C CA . GLU A 1 423 ? 82.116 52.443 87.371 1.00 16.33 423 GLU A CA 1
ATOM 6308 C C . GLU A 1 423 ? 80.855 52.171 88.175 1.00 16.17 423 GLU A C 1
ATOM 6309 O O . GLU A 1 423 ? 79.764 52.578 87.782 1.00 15.05 423 GLU A O 1
ATOM 6321 N N . ILE A 1 424 ? 81.047 51.563 89.335 1.00 14.92 424 ILE A N 1
ATOM 6322 C CA . ILE A 1 424 ? 79.915 51.270 90.213 1.00 14.62 424 ILE A CA 1
ATOM 6323 C C . ILE A 1 424 ? 80.444 51.319 91.636 1.00 15.45 424 ILE A C 1
ATOM 6324 O O . ILE A 1 424 ? 81.621 50.978 91.895 1.00 14.79 424 ILE A O 1
ATOM 6340 N N . ASP A 1 425 ? 79.602 51.782 92.563 1.00 13.61 425 ASP A N 1
ATOM 6341 C CA . ASP A 1 425 ? 80.006 51.874 93.961 1.00 13.09 425 ASP A CA 1
ATOM 6342 C C . ASP A 1 425 ? 80.279 50.462 94.530 1.00 14.95 425 ASP A C 1
ATOM 6343 O O . ASP A 1 425 ? 79.436 49.558 94.452 1.00 14.91 425 ASP A O 1
ATOM 6352 N N . PRO A 1 426 ? 81.484 50.251 95.066 1.00 14.79 426 PRO A N 1
ATOM 6353 C CA . PRO A 1 426 ? 81.866 48.897 95.448 1.00 13.63 426 PRO A CA 1
ATOM 6354 C C . PRO A 1 426 ? 81.208 48.447 96.750 1.00 16.06 426 PRO A C 1
ATOM 6355 O O . PRO A 1 426 ? 81.204 47.243 97.016 1.00 15.16 426 PRO A O 1
ATOM 6366 N N . LEU A 1 427 ? 80.663 49.380 97.522 1.00 14.52 427 LEU A N 1
ATOM 6367 C CA . LEU A 1 427 ? 79.978 48.996 98.771 1.00 15.04 427 LEU A CA 1
ATOM 6368 C C . LEU A 1 427 ? 78.572 48.500 98.486 1.00 16.41 427 LEU A C 1
ATOM 6369 O O . LEU A 1 427 ? 78.143 47.480 99.011 1.00 15.01 427 LEU A O 1
ATOM 6385 N N . ILE A 1 428 ? 77.830 49.212 97.643 1.00 13.32 428 ILE A N 1
ATOM 6386 C CA . ILE A 1 428 ? 76.414 48.907 97.521 1.00 12.91 428 ILE A CA 1
ATOM 6387 C C . ILE A 1 428 ? 75.894 49.052 96.087 1.00 13.36 428 ILE A C 1
ATOM 6388 O O . ILE A 1 428 ? 74.756 48.703 95.796 1.00 13.14 428 ILE A O 1
ATOM 6404 N N . GLY A 1 429 ? 76.704 49.588 95.183 1.00 13.77 429 GLY A N 1
ATOM 6405 C CA . GLY A 1 429 ? 76.171 49.944 93.859 1.00 13.35 429 GLY A CA 1
ATOM 6406 C C . GLY A 1 429 ? 75.622 48.799 93.031 1.00 13.93 429 GLY A C 1
ATOM 6407 O O . GLY A 1 429 ? 74.708 49.006 92.202 1.00 14.63 429 GLY A O 1
ATOM 6411 N N . TRP A 1 430 ? 76.234 47.618 93.188 1.00 12.18 430 TRP A N 1
ATOM 6412 C CA . TRP A 1 430 ? 75.825 46.419 92.456 1.00 13.77 430 TRP A CA 1
ATOM 6413 C C . TRP A 1 430 ? 74.681 45.670 93.189 1.00 13.58 430 TRP A C 1
ATOM 6414 O O . TRP A 1 430 ? 74.179 44.645 92.710 1.00 13.50 430 TRP A O 1
ATOM 6435 N N . CYS A 1 431 ? 74.283 46.172 94.357 1.00 12.49 431 CYS A N 1
ATOM 6436 C CA . CYS A 1 431 ? 73.206 45.532 95.117 1.00 12.43 431 CYS A CA 1
ATOM 6437 C C . CYS A 1 431 ? 71.873 46.151 94.689 1.00 11.77 431 CYS A C 1
ATOM 6438 O O . CYS A 1 431 ? 71.331 47.017 95.400 1.00 13.60 431 CYS A O 1
ATOM 6463 N N . THR A 1 433 ? 68.991 45.291 94.751 1.00 10.95 433 THR A N 1
ATOM 6464 C CA . THR A 1 433 ? 68.013 45.185 95.844 1.00 10.30 433 THR A CA 1
ATOM 6465 C C . THR A 1 433 ? 67.665 46.509 96.530 1.00 11.28 433 THR A C 1
ATOM 6466 O O . THR A 1 433 ? 66.562 46.628 97.100 1.00 9.83 433 THR A O 1
ATOM 6477 N N . TYR A 1 434 ? 68.581 47.489 96.536 1.00 9.92 434 TYR A N 1
ATOM 6478 C CA . TYR A 1 434 ? 68.310 48.679 97.357 1.00 9.31 434 TYR A CA 1
ATOM 6479 C C . TYR A 1 434 ? 67.085 49.448 96.851 1.00 9.98 434 TYR A C 1
ATOM 6480 O O . TYR A 1 434 ? 66.549 50.291 97.605 1.00 9.37 434 TYR A O 1
ATOM 6498 N N . LEU A 1 435 ? 66.647 49.195 95.617 1.00 11.13 435 LEU A N 1
ATOM 6499 C CA . LEU A 1 435 ? 65.450 49.904 95.126 1.00 9.91 435 LEU A CA 1
ATOM 6500 C C . LEU A 1 435 ? 64.238 49.669 96.048 1.00 9.35 435 LEU A C 1
ATOM 6501 O O . LEU A 1 435 ? 63.427 50.573 96.208 1.00 10.21 435 LEU A O 1
ATOM 6517 N N . THR A 1 436 ? 64.086 48.469 96.638 1.00 9.83 436 THR A N 1
ATOM 6518 C CA . THR A 1 436 ? 62.901 48.244 97.485 1.00 9.08 436 THR A CA 1
ATOM 6519 C C . THR A 1 436 ? 63.106 48.785 98.897 1.00 9.81 436 THR A C 1
ATOM 6520 O O . THR A 1 436 ? 62.148 48.918 99.650 1.00 11.68 436 THR A O 1
ATOM 6531 N N . ASN A 1 437 ? 64.336 49.116 99.273 1.00 9.18 437 ASN A N 1
ATOM 6532 C CA . ASN A 1 437 ? 64.517 49.906 100.498 1.00 9.66 437 ASN A CA 1
ATOM 6533 C C . ASN A 1 437 ? 64.103 51.361 100.251 1.00 9.71 437 ASN A C 1
ATOM 6534 O O . ASN A 1 437 ? 63.720 52.058 101.162 1.00 10.97 437 ASN A O 1
ATOM 6545 N N . PHE A 1 438 ? 64.197 51.828 99.004 1.00 9.47 438 PHE A N 1
ATOM 6546 C CA . PHE A 1 438 ? 63.563 53.109 98.683 1.00 10.00 438 PHE A CA 1
ATOM 6547 C C . PHE A 1 438 ? 62.041 52.984 98.634 1.00 10.60 438 PHE A C 1
ATOM 6548 O O . PHE A 1 438 ? 61.327 53.870 99.115 1.00 10.44 438 PHE A O 1
ATOM 6565 N N . SER A 1 439 ? 61.531 51.887 98.061 1.00 9.99 439 SER A N 1
ATOM 6566 C CA . SER A 1 439 ? 60.122 51.852 97.683 1.00 10.02 439 SER A CA 1
ATOM 6567 C C . SER A 1 439 ? 59.142 51.126 98.597 1.00 9.88 439 SER A C 1
ATOM 6568 O O . SER A 1 439 ? 57.943 51.447 98.560 1.00 10.31 439 SER A O 1
ATOM 6576 N N . GLY A 1 440 ? 59.641 50.167 99.394 1.00 8.58 440 GLY A N 1
ATOM 6577 C CA . GLY A 1 440 ? 58.836 49.550 100.440 1.00 10.19 440 GLY A CA 1
ATOM 6578 C C . GLY A 1 440 ? 58.171 48.247 100.010 1.00 11.43 440 GLY A C 1
ATOM 6579 O O . GLY A 1 440 ? 57.524 47.592 100.806 1.00 8.97 440 GLY A O 1
ATOM 6583 N N . HIS A 1 441 ? 58.349 47.856 98.757 1.00 10.02 441 HIS A N 1
ATOM 6584 C CA . HIS A 1 441 ? 57.729 46.628 98.223 1.00 9.92 441 HIS A CA 1
ATOM 6585 C C . HIS A 1 441 ? 58.365 45.391 98.798 1.00 9.46 441 HIS A C 1
ATOM 6586 O O . HIS A 1 441 ? 59.559 45.378 99.009 1.00 10.16 441 HIS A O 1
ATOM 6600 N N . PRO A 1 442 ? 57.574 44.343 99.042 1.00 9.09 442 PRO A N 1
ATOM 6601 C CA . PRO A 1 442 ? 58.135 43.064 99.482 1.00 9.65 442 PRO A CA 1
ATOM 6602 C C . PRO A 1 442 ? 58.925 42.401 98.325 1.00 9.13 442 PRO A C 1
ATOM 6603 O O . PRO A 1 442 ? 58.494 42.537 97.185 1.00 9.65 442 PRO A O 1
ATOM 6614 N N . SER A 1 443 ? 60.006 41.683 98.615 1.00 8.93 443 SER A N 1
ATOM 6615 C CA . SER A 1 443 ? 60.700 40.956 97.570 1.00 10.39 443 SER A CA 1
ATOM 6616 C C . SER A 1 443 ? 61.459 39.792 98.190 1.00 10.19 443 SER A C 1
ATOM 6617 O O . SER A 1 443 ? 61.755 39.809 99.384 1.00 10.34 443 SER A O 1
ATOM 6625 N N . ALA A 1 444 ? 61.786 38.797 97.374 1.00 9.74 444 ALA A N 1
ATOM 6626 C CA . ALA A 1 444 ? 62.575 37.683 97.889 1.00 9.25 444 ALA A CA 1
ATOM 6627 C C . ALA A 1 444 ? 63.596 37.294 96.841 1.00 10.90 444 ALA A C 1
ATOM 6628 O O . ALA A 1 444 ? 63.304 37.323 95.657 1.00 11.51 444 ALA A O 1
ATOM 6635 N N . SER A 1 445 ? 64.789 36.932 97.291 1.00 11.58 445 SER A N 1
ATOM 6636 C CA . SER A 1 445 ? 65.784 36.379 96.384 1.00 11.26 445 SER A CA 1
ATOM 6637 C C . SER A 1 445 ? 65.603 34.857 96.331 1.00 12.65 445 SER A C 1
ATOM 6638 O O . SER A 1 445 ? 65.706 34.190 97.358 1.00 11.34 445 SER A O 1
ATOM 6646 N N . VAL A 1 446 ? 65.350 34.331 95.129 1.00 10.72 446 VAL A N 1
ATOM 6647 C CA . VAL A 1 446 ? 65.259 32.887 94.892 1.00 12.01 446 VAL A CA 1
ATOM 6648 C C . VAL A 1 446 ? 66.500 32.378 94.141 1.00 11.83 446 VAL A C 1
ATOM 6649 O O . VAL A 1 446 ? 66.920 32.965 93.145 1.00 11.79 446 VAL A O 1
ATOM 6662 N N . PRO A 1 447 ? 67.061 31.259 94.586 1.00 10.09 447 PRO A N 1
ATOM 6663 C CA . PRO A 1 447 ? 68.244 30.732 93.896 1.00 10.20 447 PRO A CA 1
ATOM 6664 C C . PRO A 1 447 ? 67.889 30.391 92.463 1.00 12.96 447 PRO A C 1
ATOM 6665 O O . PRO A 1 447 ? 66.943 29.641 92.235 1.00 13.39 447 PRO A O 1
ATOM 6676 N N . ALA A 1 448 ? 68.637 30.948 91.511 1.00 11.88 448 ALA A N 1
ATOM 6677 C CA . ALA A 1 448 ? 68.302 30.770 90.098 1.00 14.85 448 ALA A CA 1
ATOM 6678 C C . ALA A 1 448 ? 69.225 29.777 89.418 1.00 17.37 448 ALA A C 1
ATOM 6679 O O . ALA A 1 448 ? 69.040 29.508 88.238 1.00 17.27 448 ALA A O 1
ATOM 6686 N N . GLY A 1 449 ? 70.232 29.282 90.138 1.00 16.46 449 GLY A N 1
ATOM 6687 C CA . GLY A 1 449 ? 71.212 28.377 89.538 1.00 19.42 449 GLY A CA 1
ATOM 6688 C C . GLY A 1 449 ? 72.646 28.731 89.870 1.00 18.21 449 GLY A C 1
ATOM 6689 O O . GLY A 1 449 ? 72.914 29.573 90.724 1.00 17.00 449 GLY A O 1
ATOM 6693 N N . LEU A 1 450 ? 73.601 28.068 89.204 1.00 15.97 450 LEU A N 1
ATOM 6694 C CA . LEU A 1 450 ? 75.015 28.360 89.411 1.00 16.65 450 LEU A CA 1
ATOM 6695 C C . LEU A 1 450 ? 75.666 28.850 88.114 1.00 17.56 450 LEU A C 1
ATOM 6696 O O . LEU A 1 450 ? 75.272 28.441 87.015 1.00 20.52 450 LEU A O 1
ATOM 6712 N N . ILE A 1 451 ? 76.635 29.741 88.272 1.00 15.89 451 ILE A N 1
ATOM 6713 C CA . ILE A 1 451 ? 77.470 30.215 87.175 1.00 21.05 451 ILE A CA 1
ATOM 6714 C C . ILE A 1 451 ? 78.886 29.939 87.609 1.00 20.28 451 ILE A C 1
ATOM 6715 O O . ILE A 1 451 ? 79.358 30.455 88.630 1.00 18.16 451 ILE A O 1
ATOM 6731 N N . ASP A 1 452 ? 79.563 29.074 86.854 1.00 20.52 452 ASP A N 1
ATOM 6732 C CA . ASP A 1 452 ? 80.928 28.675 87.214 1.00 23.78 452 ASP A CA 1
ATOM 6733 C C . ASP A 1 452 ? 81.024 28.244 88.688 1.00 20.92 452 ASP A C 1
ATOM 6734 O O . ASP A 1 452 ? 81.962 28.606 89.391 1.00 21.82 452 ASP A O 1
ATOM 6743 N N . GLY A 1 453 ? 80.043 27.472 89.136 1.00 18.36 453 GLY A N 1
ATOM 6744 C CA . GLY A 1 453 ? 80.085 26.847 90.445 1.00 20.11 453 GLY A CA 1
ATOM 6745 C C . GLY A 1 453 ? 79.590 27.735 91.591 1.00 18.78 453 GLY A C 1
ATOM 6746 O O . GLY A 1 453 ? 79.541 27.286 92.730 1.00 20.96 453 GLY A O 1
ATOM 6750 N N . LEU A 1 454 ? 79.221 28.983 91.291 1.00 19.16 454 LEU A N 1
ATOM 6751 C CA . LEU A 1 454 ? 78.810 29.928 92.336 1.00 16.97 454 LEU A CA 1
ATOM 6752 C C . LEU A 1 454 ? 77.334 30.343 92.148 1.00 17.89 454 LEU A C 1
ATOM 6753 O O . LEU A 1 454 ? 76.820 30.440 91.035 1.00 15.94 454 LEU A O 1
ATOM 6769 N N . PRO A 1 455 ? 76.632 30.566 93.263 1.00 14.23 455 PRO A N 1
ATOM 6770 C CA . PRO A 1 455 ? 75.205 30.833 93.109 1.00 14.04 455 PRO A CA 1
ATOM 6771 C C . PRO A 1 455 ? 74.894 32.228 92.604 1.00 12.07 455 PRO A C 1
ATOM 6772 O O . PRO A 1 455 ? 75.647 33.174 92.853 1.00 13.94 455 PRO A O 1
ATOM 6783 N N . ALA A 1 456 ? 73.751 32.351 91.953 1.00 13.44 456 ALA A N 1
ATOM 6784 C CA . ALA A 1 456 ? 73.195 33.664 91.595 1.00 14.43 456 ALA A CA 1
ATOM 6785 C C . ALA A 1 456 ? 71.708 33.653 91.892 1.00 13.41 456 ALA A C 1
ATOM 6786 O O . ALA A 1 456 ? 71.034 32.644 91.690 1.00 12.96 456 ALA A O 1
ATOM 6793 N N . GLY A 1 457 ? 71.171 34.805 92.298 1.00 14.20 457 GLY A N 1
ATOM 6794 C CA . GLY A 1 457 ? 69.764 34.877 92.616 1.00 11.69 457 GLY A CA 1
ATOM 6795 C C . GLY A 1 457 ? 68.896 35.687 91.672 1.00 12.67 457 GLY A C 1
ATOM 6796 O O . GLY A 1 457 ? 69.363 36.598 90.967 1.00 12.31 457 GLY A O 1
ATOM 6817 N N . LEU A 1 459 ? 65.424 38.102 91.882 1.00 11.27 459 LEU A N 1
ATOM 6818 C CA . LEU A 1 459 ? 64.547 38.792 92.835 1.00 9.74 459 LEU A CA 1
ATOM 6819 C C . LEU A 1 459 ? 63.131 38.771 92.301 1.00 11.19 459 LEU A C 1
ATOM 6820 O O . LEU A 1 459 ? 62.888 39.086 91.136 1.00 12.13 459 LEU A O 1
ATOM 6836 N N . ILE A 1 460 ? 62.199 38.355 93.150 1.00 8.90 460 ILE A N 1
ATOM 6837 C CA . ILE A 1 460 ? 60.788 38.445 92.853 1.00 9.04 460 ILE A CA 1
ATOM 6838 C C . ILE A 1 460 ? 60.211 39.576 93.689 1.00 11.81 460 ILE A C 1
ATOM 6839 O O . ILE A 1 460 ? 60.292 39.531 94.924 1.00 10.19 460 ILE A O 1
ATOM 6855 N N . ILE A 1 461 ? 59.646 40.587 93.032 1.00 8.59 461 ILE A N 1
ATOM 6856 C CA . ILE A 1 461 ? 59.091 41.735 93.749 1.00 10.38 461 ILE A CA 1
ATOM 6857 C C . ILE A 1 461 ? 57.567 41.741 93.619 1.00 9.96 461 ILE A C 1
ATOM 6858 O O . ILE A 1 461 ? 57.034 41.559 92.498 1.00 9.71 461 ILE A O 1
ATOM 6874 N N . GLY A 1 462 ? 56.854 41.958 94.737 1.00 9.87 462 GLY A N 1
ATOM 6875 C CA . GLY A 1 462 ? 55.412 42.127 94.670 1.00 10.05 462 GLY A CA 1
ATOM 6876 C C . GLY A 1 462 ? 54.993 43.562 94.850 1.00 9.05 462 GLY A C 1
ATOM 6877 O O . GLY A 1 462 ? 55.804 44.428 95.198 1.00 9.01 462 GLY A O 1
ATOM 6881 N N . ASP A 1 463 ? 53.705 43.808 94.610 1.00 9.17 463 ASP A N 1
ATOM 6882 C CA . ASP A 1 463 ? 53.100 45.120 94.861 1.00 10.18 463 ASP A CA 1
ATOM 6883 C C . ASP A 1 463 ? 53.210 45.399 96.356 1.00 9.88 463 ASP A C 1
ATOM 6884 O O . ASP A 1 463 ? 53.462 44.489 97.157 1.00 9.44 463 ASP A O 1
ATOM 6893 N N . ARG A 1 464 ? 53.034 46.662 96.733 1.00 9.49 464 ARG A N 1
ATOM 6894 C CA . ARG A 1 464 ? 52.999 46.962 98.176 1.00 9.68 464 ARG A CA 1
ATOM 6895 C C . ARG A 1 464 ? 52.051 46.024 98.900 1.00 9.98 464 ARG A C 1
ATOM 6896 O O . ARG A 1 464 ? 50.919 45.819 98.484 1.00 10.05 464 ARG A O 1
ATOM 6917 N N . GLN A 1 465 ? 52.535 45.457 100.017 1.00 8.65 465 GLN A N 1
ATOM 6918 C CA . GLN A 1 465 ? 51.756 44.557 100.891 1.00 7.20 465 GLN A CA 1
ATOM 6919 C C . GLN A 1 465 ? 51.367 43.219 100.263 1.00 10.64 465 GLN A C 1
ATOM 6920 O O . GLN A 1 465 ? 50.583 42.463 100.853 1.00 12.29 465 GLN A O 1
ATOM 6934 N N . ALA A 1 466 ? 51.951 42.897 99.104 1.00 10.33 466 ALA A N 1
ATOM 6935 C CA . ALA A 1 466 ? 51.638 41.627 98.458 1.00 11.93 466 ALA A CA 1
ATOM 6936 C C . ALA A 1 466 ? 52.657 40.541 98.814 1.00 9.46 466 ALA A C 1
ATOM 6937 O O . ALA A 1 466 ? 53.149 39.795 97.958 1.00 10.75 466 ALA A O 1
ATOM 6944 N N . ASP A 1 467 ? 52.961 40.421 100.100 1.00 9.74 467 ASP A N 1
ATOM 6945 C CA . ASP A 1 467 ? 53.878 39.387 100.558 1.00 9.24 467 ASP A CA 1
ATOM 6946 C C . ASP A 1 467 ? 53.445 37.994 100.120 1.00 10.75 467 ASP A C 1
ATOM 6947 O O . ASP A 1 467 ? 54.287 37.168 99.755 1.00 10.31 467 ASP A O 1
ATOM 6956 N N . LEU A 1 468 ? 52.145 37.713 100.160 1.00 9.40 468 LEU A N 1
ATOM 6957 C CA . LEU A 1 468 ? 51.723 36.337 99.835 1.00 12.14 468 LEU A CA 1
ATOM 6958 C C . LEU A 1 468 ? 51.947 36.064 98.329 1.00 10.87 468 LEU A C 1
ATOM 6959 O O . LEU A 1 468 ? 52.251 34.946 97.956 1.00 11.44 468 LEU A O 1
ATOM 6975 N N . ASP A 1 469 ? 51.836 37.083 97.476 1.00 10.46 469 ASP A N 1
ATOM 6976 C CA . ASP A 1 469 ? 52.100 36.880 96.036 1.00 12.58 469 ASP A CA 1
ATOM 6977 C C . ASP A 1 469 ? 53.569 36.490 95.851 1.00 13.49 469 ASP A C 1
ATOM 6978 O O . ASP A 1 469 ? 53.916 35.684 94.979 1.00 11.88 469 ASP A O 1
ATOM 6987 N N . VAL A 1 470 ? 54.448 37.104 96.633 1.00 10.72 470 VAL A N 1
ATOM 6988 C CA . VAL A 1 470 ? 55.886 36.797 96.550 1.00 10.55 470 VAL A CA 1
ATOM 6989 C C . VAL A 1 470 ? 56.110 35.353 97.003 1.00 11.02 470 VAL A C 1
ATOM 6990 O O . VAL A 1 470 ? 56.846 34.611 96.351 1.00 11.36 470 VAL A O 1
ATOM 7003 N N . ILE A 1 471 ? 55.495 34.961 98.113 1.00 10.70 471 ILE A N 1
ATOM 7004 C CA . ILE A 1 471 ? 55.604 33.573 98.583 1.00 10.13 471 ILE A CA 1
ATOM 7005 C C . ILE A 1 471 ? 55.073 32.628 97.476 1.00 12.33 471 ILE A C 1
ATOM 7006 O O . ILE A 1 471 ? 55.700 31.633 97.163 1.00 10.39 471 ILE A O 1
ATOM 7022 N N . ALA A 1 472 ? 53.911 32.938 96.908 1.00 11.15 472 ALA A N 1
ATOM 7023 C CA . ALA A 1 472 ? 53.288 32.025 95.925 1.00 13.36 472 ALA A CA 1
ATOM 7024 C C . ALA A 1 472 ? 54.223 31.829 94.723 1.00 13.50 472 ALA A C 1
ATOM 7025 O O . ALA A 1 472 ? 54.485 30.687 94.268 1.00 13.03 472 ALA A O 1
ATOM 7032 N N . ALA A 1 473 ? 54.732 32.928 94.190 1.00 11.28 473 ALA A N 1
ATOM 7033 C CA . ALA A 1 473 ? 55.643 32.820 93.037 1.00 10.73 473 ALA A CA 1
ATOM 7034 C C . ALA A 1 473 ? 56.947 32.082 93.404 1.00 14.36 473 ALA A C 1
ATOM 7035 O O . ALA A 1 473 ? 57.507 31.319 92.590 1.00 12.32 473 ALA A O 1
ATOM 7042 N N . SER A 1 474 ? 57.464 32.348 94.606 1.00 10.90 474 SER A N 1
ATOM 7043 C CA . SER A 1 474 ? 58.694 31.725 95.052 1.00 11.06 474 SER A CA 1
ATOM 7044 C C . SER A 1 474 ? 58.500 30.217 95.144 1.00 10.95 474 SER A C 1
ATOM 7045 O O . SER A 1 474 ? 59.371 29.458 94.723 1.00 12.36 474 SER A O 1
ATOM 7053 N N . ALA A 1 475 ? 57.393 29.786 95.754 1.00 10.19 475 ALA A N 1
ATOM 7054 C CA . ALA A 1 475 ? 57.175 28.346 95.940 1.00 11.46 475 ALA A CA 1
ATOM 7055 C C . ALA A 1 475 ? 56.934 27.680 94.583 1.00 14.42 475 ALA A C 1
ATOM 7056 O O . ALA A 1 475 ? 57.330 26.550 94.381 1.00 14.51 475 ALA A O 1
ATOM 7063 N N . ALA A 1 476 ? 56.243 28.375 93.695 1.00 11.88 476 ALA A N 1
ATOM 7064 C CA . ALA A 1 476 ? 55.999 27.827 92.352 1.00 12.21 476 ALA A CA 1
ATOM 7065 C C . ALA A 1 476 ? 57.330 27.619 91.622 1.00 13.08 476 ALA A C 1
ATOM 7066 O O . ALA A 1 476 ? 57.573 26.570 90.966 1.00 14.57 476 ALA A O 1
ATOM 7073 N N . PHE A 1 477 ? 58.216 28.606 91.715 1.00 12.80 477 PHE A N 1
ATOM 7074 C CA . PHE A 1 477 ? 59.535 28.493 91.082 1.00 14.56 477 PHE A CA 1
ATOM 7075 C C . PHE A 1 477 ? 60.342 27.370 91.751 1.00 13.82 477 PHE A C 1
ATOM 7076 O O . PHE A 1 477 ? 61.027 26.615 91.088 1.00 15.47 477 PHE A O 1
ATOM 7093 N N . GLU A 1 478 ? 60.251 27.241 93.075 1.00 10.62 478 GLU A N 1
ATOM 7094 C CA . GLU A 1 478 ? 60.991 26.240 93.797 1.00 11.92 478 GLU A CA 1
ATOM 7095 C C . GLU A 1 478 ? 60.605 24.838 93.321 1.00 14.48 478 GLU A C 1
ATOM 7096 O O . GLU A 1 478 ? 61.468 23.962 93.221 1.00 15.18 478 GLU A O 1
ATOM 7108 N N . ARG A 1 479 ? 59.325 24.626 93.054 1.00 12.73 479 ARG A N 1
ATOM 7109 C CA . ARG A 1 479 ? 58.861 23.313 92.595 1.00 14.80 479 ARG A CA 1
ATOM 7110 C C . ARG A 1 479 ? 59.363 23.029 91.177 1.00 17.96 479 ARG A C 1
ATOM 7111 O O . ARG A 1 479 ? 59.794 21.915 90.870 1.00 16.59 479 ARG A O 1
ATOM 7132 N N . ALA A 1 480 ? 59.286 24.049 90.327 1.00 16.13 480 ALA A N 1
ATOM 7133 C CA . ALA A 1 480 ? 59.569 23.873 88.881 1.00 15.46 480 ALA A CA 1
ATOM 7134 C C . ALA A 1 480 ? 61.056 23.932 88.556 1.00 17.22 480 ALA A C 1
ATOM 7135 O O . ALA A 1 480 ? 61.519 23.346 87.563 1.00 20.49 480 ALA A O 1
ATOM 7142 N N . SER A 1 481 ? 61.800 24.661 89.374 1.00 14.56 481 SER A N 1
ATOM 7143 C CA . SER A 1 481 ? 63.227 24.889 89.172 1.00 14.78 481 SER A CA 1
ATOM 7144 C C . SER A 1 481 ? 63.965 24.785 90.501 1.00 15.64 481 SER A C 1
ATOM 7145 O O . SER A 1 481 ? 64.480 25.773 91.031 1.00 15.97 481 SER A O 1
ATOM 7153 N N . PRO A 1 482 ? 64.016 23.572 91.056 1.00 15.15 482 PRO A N 1
ATOM 7154 C CA . PRO A 1 482 ? 64.633 23.385 92.362 1.00 17.30 482 PRO A CA 1
ATOM 7155 C C . PRO A 1 482 ? 66.099 23.767 92.408 1.00 18.25 482 PRO A C 1
ATOM 7156 O O . PRO A 1 482 ? 66.826 23.694 91.403 1.00 18.36 482 PRO A O 1
ATOM 7167 N N . TRP A 1 483 ? 6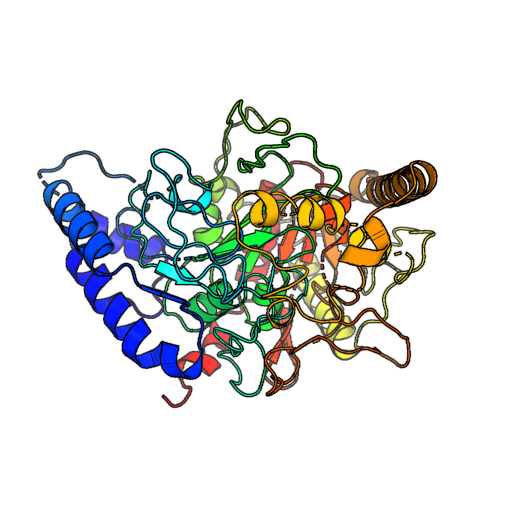6.519 24.188 93.599 1.00 14.49 483 TRP A N 1
ATOM 7168 C CA . TRP A 1 483 ? 67.894 24.544 93.858 1.00 15.29 483 TRP A CA 1
ATOM 7169 C C . TRP A 1 483 ? 68.515 23.678 94.956 1.00 14.32 483 TRP A C 1
ATOM 7170 O O . TRP A 1 483 ? 69.696 23.821 95.249 1.00 14.79 483 TRP A O 1
ATOM 7191 N N . SER A 1 484 ? 67.734 22.779 95.536 1.00 14.32 484 SER A N 1
ATOM 7192 C CA . SER A 1 484 ? 68.245 21.998 96.673 1.00 17.86 484 SER A CA 1
ATOM 7193 C C . SER A 1 484 ? 69.421 21.114 96.263 1.00 17.23 484 SER A C 1
ATOM 7194 O O . SER A 1 484 ? 70.309 20.844 97.059 1.00 16.82 484 SER A O 1
ATOM 7202 N N . GLN A 1 485 ? 69.428 20.651 95.006 1.00 17.80 485 GLN A N 1
ATOM 7203 C CA . GLN A 1 485 ? 70.524 19.796 94.560 1.00 20.01 485 GLN A CA 1
ATOM 7204 C C . GLN A 1 485 ? 71.851 20.516 94.655 1.00 18.99 485 GLN A C 1
ATOM 7205 O O . GLN A 1 485 ? 72.879 19.885 94.850 1.00 21.07 485 GLN A O 1
ATOM 7219 N N . TYR A 1 486 ? 71.863 21.844 94.517 1.00 16.74 486 TYR A N 1
ATOM 7220 C CA . TYR A 1 486 ? 73.135 22.552 94.565 1.00 16.05 486 TYR A CA 1
ATOM 7221 C C . TYR A 1 486 ? 73.793 22.527 95.963 1.00 15.32 486 TYR A C 1
ATOM 7222 O O . TYR A 1 486 ? 74.998 22.776 96.087 1.00 16.89 486 TYR A O 1
ATOM 7240 N N . TYR A 1 487 ? 73.016 22.241 97.006 1.00 17.54 487 TYR A N 1
ATOM 7241 C CA . TYR A 1 487 ? 73.592 22.139 98.348 1.00 15.20 487 TYR A CA 1
ATOM 7242 C C . TYR A 1 487 ? 74.581 20.967 98.408 1.00 18.61 487 TYR A C 1
ATOM 7243 O O . TYR A 1 487 ? 75.321 20.840 99.374 1.00 18.09 487 TYR A O 1
ATOM 7261 N N . ASP A 1 488 ? 74.589 20.093 97.392 1.00 18.69 488 ASP A N 1
ATOM 7262 C CA . ASP A 1 488 ? 75.597 19.029 97.391 1.00 19.47 488 ASP A CA 1
ATOM 7263 C C . ASP A 1 488 ? 77.005 19.599 97.467 1.00 19.50 488 ASP A C 1
ATOM 7264 O O . ASP A 1 488 ? 77.935 18.949 97.963 1.00 20.46 488 ASP A O 1
ATOM 7273 N N . ILE A 1 489 ? 77.207 20.802 96.957 1.00 17.36 489 ILE A N 1
ATOM 7274 C CA . ILE A 1 489 ? 78.541 21.374 96.939 1.00 19.81 489 ILE A CA 1
ATOM 7275 C C . ILE A 1 489 ? 79.024 21.670 98.361 1.00 23.02 489 ILE A C 1
ATOM 7276 O O . ILE A 1 489 ? 80.032 21.110 98.804 1.00 19.95 489 ILE A O 1
ATOM 7292 N N . PRO A 1 490 ? 78.317 22.546 99.103 1.00 19.53 490 PRO A N 1
ATOM 7293 C CA . PRO A 1 490 ? 78.755 22.705 100.503 1.00 19.70 490 PRO A CA 1
ATOM 7294 C C . PRO A 1 490 ? 78.706 21.400 101.332 1.00 19.90 490 PRO A C 1
ATOM 7295 O O . PRO A 1 490 ? 79.553 21.221 102.194 1.00 20.18 490 PRO A O 1
ATOM 7306 N N . ALA A 1 491 ? 77.737 20.528 101.079 1.00 17.90 491 ALA A N 1
ATOM 7307 C CA . ALA A 1 491 ? 77.568 19.298 101.861 1.00 19.64 491 ALA A CA 1
ATOM 7308 C C . ALA A 1 491 ? 78.797 18.399 101.720 1.00 23.07 491 ALA A C 1
ATOM 7309 O O . ALA A 1 491 ? 79.115 17.625 102.626 1.00 23.16 491 ALA A O 1
ATOM 7316 N N . GLY A 1 492 ? 79.505 18.545 100.609 1.00 22.56 492 GLY A N 1
ATOM 7317 C CA . GLY A 1 492 ? 80.693 17.735 100.363 1.00 26.65 492 GLY A CA 1
ATOM 7318 C C . GLY A 1 492 ? 82.017 18.454 100.527 1.00 26.62 492 GLY A C 1
ATOM 7319 O O . GLY A 1 492 ? 83.060 17.911 100.187 1.00 26.03 492 GLY A O 1
ATOM 7323 N N . ARG A 1 493 ? 82.012 19.674 101.038 1.00 21.82 493 ARG A N 1
ATOM 7324 C CA . ARG A 1 493 ? 83.254 20.423 101.113 1.00 23.06 493 ARG A CA 1
ATOM 7325 C C . ARG A 1 493 ? 84.152 19.851 102.213 1.00 24.11 493 ARG A C 1
ATOM 7326 O O . ARG A 1 493 ? 83.670 19.337 103.211 1.00 22.61 493 ARG A O 1
ATOM 7347 N N . PRO A 1 494 ? 85.476 19.935 102.025 1.00 27.01 494 PRO A N 1
ATOM 7348 C CA . PRO A 1 494 ? 86.418 19.459 103.050 1.00 30.18 494 PRO A CA 1
ATOM 7349 C C . PRO A 1 494 ? 86.391 20.325 104.312 1.00 29.62 494 PRO A C 1
ATOM 7350 O O . PRO A 1 494 ? 86.265 21.544 104.209 1.00 31.46 494 PRO A O 1
ATOM 7361 N N . LEU A 1 495 ? 86.525 19.702 105.480 1.00 28.79 495 LEU A N 1
ATOM 7362 C CA . LEU A 1 495 ? 86.430 20.405 106.757 1.00 30.90 495 LEU A CA 1
ATOM 7363 C C . LEU A 1 495 ? 87.787 20.610 107.430 1.00 35.70 495 LEU A C 1
ATOM 7364 O O . LEU A 1 495 ? 88.798 20.093 106.961 1.00 39.92 495 LEU A O 1
#

Sequence (477 aa):
SPVHWKSAAEIVELVKSKQISPREVVESTIDLIEQRDPGLNAVVYKAYDEAREKAAALERRIQGEPVGLAGVPTLKDLFAAKPGWPSTLGGIRALKDARGAAGVWSTYPLKSGEDSLLLGQTNSPVYGFRGTTDNTFFGPTRNPFNLDFNAGGSSGGAAALVADGIVPVAGGTDGGGSIRIPAAWTNTYGFQPSIGRVPFKSRPNAFHPGPYLYEGPITRTVRDAALANVLHGFDRRDPASLRVKLDFTSALAQGVRGKKIGLTLNYGVFPVQQEIQDLIGKAARVFTELGAHVEFVDLGIPYSQKQSDAWCRIAIPTVASQALRKEGIDLYGEHRADIPDALKWIDAVADISVQQISADQLLRTTVFDCNGVFDRFDLLLAPTLACPVRNATDGCTEGPSQINGEEIDPLIGWCTYLTNFSGHPSASVPAGLIDGLPAGLIIGDRQADLDVIAASAAFERASPWSQYYDIPAGRPL

Solvent-accessible surface area: 17956 Å² total

InterPro domains:
  IPR000120 Amidase [PTHR11895] (11-484)
  IPR020556 Amidase, conserved site [PS00571] (161-192)
  IPR023631 Amidase signature domain [PF01425] (29-467)
  IPR036928 Amidase signature (AS) superfamily [G3DSA:3.90.1300.10] (2-493)
  IPR036928 Amidase signature (AS) superfamily [SSF75304] (9-487)

Radius of gyration: 20.89 Å; Cα contacts (8 Å, |Δi|>4): 1151; chains: 1; bounding box: 46×59×51 Å

B-factor: mean 19.47, std 8.1, range [7.16, 63.78]

Foldseek 3Di:
DVQFQDALVRQVCCPLVVVDALLRLLVVLVVCCVVPVVLQLWFDWFPSVQLNVLSVVLRVCNCVHDAFSASAEEEAQAPAADAQAFHCNAFQPLRRPPGHHPPDGWQLVVLVVRHHGYGHHTGFHHNFQFQFRFFQGSGFGAALLDRQWTLTDRNSSQLRCQLLRSGFKYKWKCQQQGQASSCFFRQWKGWFAFQQFFAGADPPDLPDLAFGMGMAMIGNALQSRQVSLSGGADDVNRVRHDHDRDRLNVLLAVFQAAFEEEEDAALVAHQAAVVLSVLQVVLQVLNVVRHYHYDYDHLPQPDHLVVVLLNLCSLVVVLVCVVVVVVPRDCPPPSVVRDDPVNVSNVVNVPPDPVSSVVSLVSLVSLLVSCVCQVPGFKYDYWQWRYTDGGDDNRDDWADQDHPNHGADGRRSRGNSSCSSHRWIWMWHFSDDDPSTTTTIMTGDRNVSSSRSNHRSNSCVSPNSVVSSVSSNPDDD

Nearest PDB structures (foldseek):
  2df4-assembly1_A  TM=8.743E-01  e=3.103E-35  Staphylococcus aureus
  6c62-assembly1_A  TM=8.672E-01  e=2.812E-32  Pseudomonas sp. ADP
  6c6g-assembly1_B-2  TM=8.570E-01  e=1.328E-32  Pseudomonas sp. ADP
  8es6-assembly2_B  TM=8.361E-01  e=1.090E-26  Escherichia coli
  8es6-assembly1_A  TM=8.321E-01  e=4.887E-26  Escherichia coli